Protein AF-A0A2N2IXV8-F1 (afdb_monomer)

Mean predicted aligned error: 14.96 Å

Secondary structure (DSSP, 8-state):
-EEEEEE-SSEEEEEEEETTEEEEEEEEE--TT--HHHHHHHHHHHHHHTT--HHHH--EEEEEES-HHHHHHHHHHIIIIISS--EEE-TT---SS-B-SSSGGGS-HHHHHHHHHHHHHH-SSEEEEEESSEEEEEEE-TTS-EEEEEEEE-HHHHHHHHHHH-TTPPP------S-SS-SSHHHHHHHHHHHHHHHHHHHHHHHHHHHHTS--EEEEEETTHHHHGGG-SS--EE-SSHHHHHHHHTTTTB--S-----------SSPPP---TTTTHHHHHHHHHHHHHHHHHHHT--HHHHHHHHB--TT---TTSPPPS---HHHHHHHHHHHHHHHHHHHHHH--SSEEEEEEEEEEEEESSSTTT-EEEEEEEE-TTS-EEEE-----SSS-HHHHHHHHHHHHTGGGT--GGGEEE----TTTS-----S-TT-HHHHHHHHHHHHHHHHHHHHBPPPBTTTTB---B--HHHHHHTT--SEEEEEEE-TT-B---TTS-SB--S-EEEEEEEEEEEEETTT--EEEEEEEEEEE-BS-S-HHHHHHHHHHHHHHHHHHHHT----STTGGGSTTTTTPPPTTTS-S-EEEEE-----TTSGGGB---SSGGGSSHHHHHHHHHHHHHS----SSS--HHHHHHHHT-

Foldseek 3Di:
DEWEWEADPFKIKIFDDDPHFTPDIDIDGRDLPQALVNVLVVQCVVQVVVVHGNLVRHDAYEYFYPRVSVVVRVQVNCCPRNVDGYHYQFPPDPLVAAAQEPCSRPDGSVLSVQLSVCCVFPNPFEWEFEQDQWGWIWTAHNVSHGDGTDTGGHLQNVLCVVQVPDPPQDRDDQAAAPDLDDPDRRSVSNSCSQLVVLVVCQVRQVVVCVVSVHLHAYAYYYDCSVRRVVNHPNHQDDDDPLFLLLLQAQVFQFFDPDDDDGGHDDGDPPDDDDDDFQRSLLVRQLVRQLVLLVVCVVVVHDSLVSSLVGGADVVGAGSQRHRALDRCSNVLSVVCVVVQVVLQVCQVVVADPFKFKFKFKGKFKFFAAFFFWGKFKWKWFQDPVRAIETFAQAACPPLCSPLLLLLLLCVLQVLQVDDSVSYHYDHHDPVGGGHGDYPPRLHCQQHVSQFSSQQSVQQCVQQWDFQDDPVSPTPHGHHPVRCVVVVHHRMGMGMDIPNLGDARDPSSHGRTHLDMKIKMKMWMWIARLVQLDIATAAIEMETEFADDSDPVSLVVLLLVLLLVLLQFAAAADDDDVVQCVDCVSRRPDDPRSGHPHYYYHYDNHARPSGSVRGHGRNRRNNSHSSSRSQRRLCRRQVFHDPDDHSYSVNSNVRNVD

Nearest PDB structures (foldseek):
  4c7z-assembly1_A  TM=9.967E-01  e=9.371E-64  Megalodesulfovibrio gigas
  1dgj-assembly1_A  TM=9.935E-01  e=1.455E-57  Desulfovibrio desulfuricans
  2h3g-assembly1_X-2  TM=8.822E-01  e=5.894E-28  Bacillus anthracis str. Ames
  9b78-assembly1_A  TM=8.762E-01  e=1.191E-25  Mycobacterium tuberculosis
  3hrd-assembly1_F  TM=8.704E-01  e=2.409E-28  Eubacterium barkeri

Solvent-accessible surface area (backbone atoms only — not comparable to full-atom values): 34391 Å² total; per-residue (Å²): 59,36,32,35,32,43,32,44,84,63,42,25,41,38,37,32,21,55,90,92,41,63,78,45,75,47,81,41,78,39,59,78,80,57,46,30,66,57,51,49,54,51,46,36,51,57,28,45,78,71,78,41,54,44,64,79,54,43,76,43,36,40,34,31,48,79,38,69,72,39,48,52,22,54,42,46,26,33,40,77,63,52,70,46,82,52,51,66,50,52,73,84,63,89,77,90,58,52,60,64,42,100,58,54,64,74,59,50,36,65,57,53,51,54,49,52,52,43,38,74,74,72,39,52,38,32,32,39,37,36,38,50,78,40,30,36,35,40,33,29,41,70,87,50,29,38,55,48,70,50,79,44,79,5,71,66,53,49,53,49,53,52,28,76,73,34,100,84,49,71,89,71,82,89,58,87,54,96,45,85,72,40,92,47,74,63,44,36,50,27,16,51,47,39,52,46,51,13,49,48,50,34,54,52,50,52,54,50,25,64,73,68,74,46,88,59,54,29,40,40,37,54,91,49,26,84,66,26,41,86,65,26,89,52,53,58,39,75,79,92,62,75,34,50,40,42,48,48,28,38,54,37,62,31,52,58,96,80,83,87,86,83,63,76,81,78,75,72,94,62,87,77,92,68,89,50,85,31,66,45,20,40,65,21,22,29,55,36,36,43,48,49,43,53,51,14,58,77,67,75,41,57,60,67,55,55,47,49,72,38,28,39,47,96,91,35,33,38,57,20,68,30,64,67,87,69,62,56,58,43,59,44,50,61,68,40,44,68,58,51,55,50,46,48,51,49,21,63,73,67,37,54,94,50,42,23,27,11,56,13,52,23,56,22,48,40,57,29,33,53,72,12,56,36,54,11,24,17,34,36,35,56,36,93,86,72,32,36,37,47,32,25,22,58,52,65,93,76,74,40,40,59,60,52,53,49,43,40,41,40,63,53,36,51,91,73,67,64,57,68,89,41,47,39,74,44,78,56,37,88,91,81,26,43,72,21,50,69,71,50,50,29,12,43,56,24,36,30,29,30,0,36,33,42,6,37,51,44,41,55,62,77,30,50,39,71,61,55,68,99,82,55,44,81,49,53,64,57,52,58,68,56,27,57,75,67,74,45,80,56,62,25,68,12,68,34,59,44,74,85,16,32,55,53,49,98,71,37,40,32,33,33,46,79,41,62,26,44,34,40,32,38,22,35,29,38,33,33,67,88,62,21,45,71,46,51,61,30,42,36,35,34,38,30,30,18,32,79,80,51,68,70,47,55,52,50,41,38,54,53,22,38,49,52,15,49,18,48,31,42,44,34,52,81,82,50,76,74,58,30,70,39,62,75,56,17,24,60,70,50,80,88,63,45,46,87,49,66,47,78,47,81,44,63,60,63,32,91,89,17,43,92,14,15,36,24,60,69,25,47,36,32,9,17,39,28,22,2,42,44,38,4,46,22,61,31,68,73,37,77,72,90,61,78,36,49,36,28,69,59,43,39,59,45,74,74,108

Sequence (657 aa):
MLLVVDVGNTQTVVGLLDGREVVDRWRIATVRHRTSDEIAGLLQGFFSLRGMRFAAEVEELGIASVVPRLTAQWADMCRVRLGFEPFVVGPGTRTGMRIAMKNPAEVGADRIVNAVAAVEAYGAPVVIVDFGTSTNFDVVNADGEYVGGAIAPGVEVSMEALTSRAARLVKADIVEPEHAIGKDTIEAMQAGAVYGFAGQVDGIAHAIWDELGTRTRLVATGGLASLIAPHSTTISEVDPDLTLRGIQFMGAGYDIPNIRGEGRTVCTNHAWGSAFRAYGSPQSLFSSEVLMDELAEKLGMDPLEIRYKNAYRPGSTNPTGQAPESYSLPKMLEALRPKYELAKKRAAEGSTTRFKKGVGLSVGVYGCGLDGPDGSEARLDMNPDGTITVCTAWEDHGQGADAGAIGTAHEALRPLGISPDKLKFTWPNTAKCPNSGPAGGSRSQVMTGNAIRVACETLLKETAKPKTGFLKRDGGFMTYDELVAAGKPTSFTGKWSAVEGTACNEDGQGKPFVIYMYGVFMAEVTVDTETGKTAVDRMTLMCDCGKINNRLVVDGQNMGGMAQGIGLALSENFEDIEKHSTMPGAGFPYIKDIPDDMEIIYFEEPRADGPHGAAGIGELPLSSPHASIINGIYNATGVRITRLPAYPEKVLAGLKK

Structure (mmCIF, N/CA/C/O backbone):
data_AF-A0A2N2IXV8-F1
#
_entry.id   AF-A0A2N2IXV8-F1
#
loop_
_atom_site.group_PDB
_atom_site.id
_atom_site.type_symbol
_atom_site.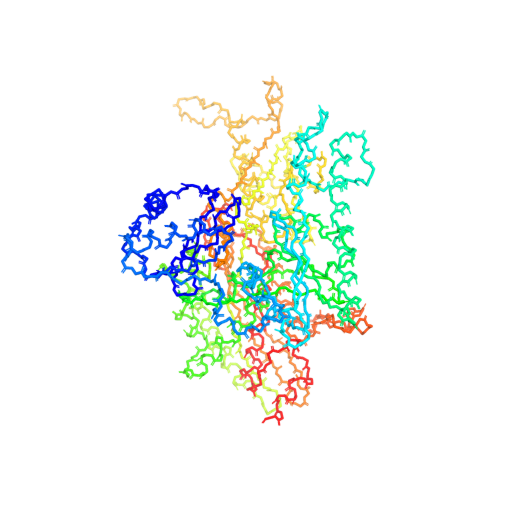label_atom_id
_atom_site.label_alt_id
_atom_site.label_comp_id
_atom_site.label_asym_id
_atom_site.label_entity_id
_atom_site.label_seq_id
_atom_site.pdbx_PDB_ins_code
_atom_site.Cartn_x
_atom_site.Cartn_y
_atom_site.Cartn_z
_atom_site.occupancy
_atom_site.B_iso_or_equiv
_atom_site.auth_seq_id
_atom_site.auth_comp_id
_atom_site.auth_asym_id
_atom_site.auth_atom_id
_atom_site.pdbx_PDB_model_num
ATOM 1 N N . MET A 1 1 ? 23.839 8.273 21.345 1.00 84.38 1 MET A N 1
ATOM 2 C CA . MET A 1 1 ? 23.305 7.038 20.702 1.00 84.38 1 MET A CA 1
ATOM 3 C C . MET A 1 1 ? 23.936 5.767 21.292 1.00 84.38 1 MET A C 1
ATOM 5 O O . MET A 1 1 ? 25.098 5.793 21.681 1.00 84.38 1 MET A O 1
ATOM 9 N N . LEU A 1 2 ? 23.194 4.657 21.366 1.00 79.88 2 LEU A N 1
ATOM 10 C CA . LEU A 1 2 ? 23.624 3.334 21.844 1.00 79.88 2 LEU A CA 1
ATOM 11 C C . LEU A 1 2 ? 24.135 2.476 20.678 1.00 79.88 2 LEU A C 1
ATOM 13 O O . LEU A 1 2 ? 23.362 2.055 19.833 1.00 79.88 2 LEU A O 1
ATOM 17 N N . LEU A 1 3 ? 25.416 2.141 20.626 1.00 88.69 3 LEU A N 1
ATOM 18 C CA . LEU A 1 3 ? 25.901 1.120 19.694 1.00 88.69 3 LEU A CA 1
ATOM 19 C C . LEU A 1 3 ? 25.552 -0.266 20.264 1.00 88.69 3 LEU A C 1
ATOM 21 O O . LEU A 1 3 ? 25.769 -0.497 21.441 1.00 88.69 3 LEU A O 1
ATOM 25 N N . VAL A 1 4 ? 25.020 -1.205 19.491 1.00 79.06 4 VAL A N 1
ATOM 26 C CA . VAL A 1 4 ? 24.846 -2.606 19.909 1.00 79.06 4 VAL A CA 1
ATOM 27 C C . VAL A 1 4 ? 25.626 -3.521 18.988 1.00 79.06 4 VAL A C 1
ATOM 29 O O . VAL A 1 4 ? 25.730 -3.277 17.790 1.00 79.06 4 VAL A O 1
ATOM 32 N N . VAL A 1 5 ? 26.208 -4.578 19.530 1.00 79.31 5 VAL A N 1
ATOM 33 C CA . VAL A 1 5 ? 27.046 -5.482 18.749 1.00 79.31 5 VAL A CA 1
ATOM 34 C C . VAL A 1 5 ? 26.697 -6.909 19.106 1.00 79.31 5 VAL A C 1
ATOM 36 O O . VAL A 1 5 ? 26.844 -7.296 20.262 1.00 79.31 5 VAL A O 1
ATOM 39 N N . ASP A 1 6 ? 26.276 -7.680 18.110 1.00 80.25 6 ASP A N 1
ATOM 40 C CA . ASP A 1 6 ? 26.177 -9.131 18.185 1.00 80.25 6 ASP A CA 1
ATOM 41 C C . ASP A 1 6 ? 27.415 -9.764 17.539 1.00 80.25 6 ASP A C 1
ATOM 43 O O . ASP A 1 6 ? 27.641 -9.692 16.328 1.00 80.25 6 ASP A O 1
ATOM 47 N N . VAL A 1 7 ? 28.269 -10.351 18.368 1.00 80.25 7 VAL A N 1
ATOM 48 C CA . VAL A 1 7 ? 29.529 -10.954 17.949 1.00 80.25 7 VAL A CA 1
ATOM 49 C C . VAL A 1 7 ? 29.351 -12.467 17.832 1.00 80.25 7 VAL A C 1
ATOM 51 O O . VAL A 1 7 ? 29.614 -13.230 18.769 1.00 80.25 7 VAL A O 1
ATOM 54 N N . GLY A 1 8 ? 28.962 -12.903 16.636 1.00 73.12 8 GLY A N 1
ATOM 55 C CA . GLY A 1 8 ? 28.932 -14.307 16.241 1.00 73.12 8 GLY A CA 1
ATOM 56 C C . GLY A 1 8 ? 30.310 -14.847 15.842 1.00 73.12 8 GLY A C 1
ATOM 57 O O . GLY A 1 8 ? 31.281 -14.111 15.665 1.00 73.12 8 GLY A O 1
ATOM 58 N N . ASN A 1 9 ? 30.413 -16.165 15.650 1.00 73.69 9 ASN A N 1
ATOM 59 C CA . ASN A 1 9 ? 31.676 -16.827 15.286 1.00 73.69 9 ASN A CA 1
ATOM 60 C C . ASN A 1 9 ? 32.185 -16.487 13.877 1.00 73.69 9 ASN A C 1
ATOM 62 O O . ASN A 1 9 ? 33.399 -16.452 13.666 1.00 73.69 9 ASN A O 1
ATOM 66 N N . THR A 1 10 ? 31.261 -16.254 12.946 1.00 70.88 10 THR A N 1
ATOM 67 C CA . THR A 1 10 ? 31.539 -16.055 11.514 1.00 70.88 10 THR A CA 1
ATOM 68 C C . THR A 1 10 ? 31.289 -14.611 11.095 1.00 70.88 10 THR A C 1
ATOM 70 O O . THR A 1 10 ? 32.052 -14.038 10.318 1.00 70.88 10 THR A O 1
ATOM 73 N N . GLN A 1 11 ? 30.235 -14.008 11.637 1.00 78.31 11 GLN A N 1
ATOM 74 C CA . GLN A 1 11 ? 29.815 -12.642 11.352 1.00 78.31 11 GLN A CA 1
ATOM 75 C C . GLN A 1 11 ? 29.609 -11.895 12.667 1.00 78.31 11 GLN A C 1
ATOM 77 O O . GLN A 1 11 ? 29.126 -12.467 13.641 1.00 78.31 11 GLN A O 1
ATOM 82 N N . THR A 1 12 ? 29.999 -10.626 12.680 1.00 80.06 12 THR A N 1
ATOM 83 C CA . THR A 1 12 ? 29.681 -9.660 13.724 1.00 80.06 12 THR A CA 1
ATOM 84 C C . THR A 1 12 ? 28.690 -8.674 13.126 1.00 80.06 12 THR A C 1
ATOM 86 O O . THR A 1 12 ? 28.952 -8.089 12.071 1.00 80.06 12 THR A O 1
ATOM 89 N N . VAL A 1 13 ? 27.552 -8.507 13.781 1.00 76.44 13 VAL A N 1
ATOM 90 C CA . VAL A 1 13 ? 26.542 -7.519 13.418 1.00 76.44 13 VAL A CA 1
ATOM 91 C C . VAL A 1 13 ? 26.690 -6.343 14.370 1.00 76.44 13 VAL A C 1
ATOM 93 O O . VAL A 1 13 ? 26.710 -6.515 15.582 1.00 76.44 13 VAL A O 1
ATOM 96 N N . VAL A 1 14 ? 26.840 -5.149 13.817 1.00 85.62 14 VAL A N 1
ATOM 97 C CA . VAL A 1 14 ? 26.955 -3.895 14.561 1.00 85.62 14 VAL A CA 1
ATOM 98 C C . VAL A 1 14 ? 25.727 -3.068 14.227 1.00 85.62 14 VAL A C 1
ATOM 100 O O . VAL A 1 14 ? 25.532 -2.741 13.063 1.00 85.62 14 VAL A O 1
ATOM 103 N N . GLY A 1 15 ? 24.916 -2.731 15.218 1.00 76.00 15 GLY A N 1
ATOM 104 C CA . GLY A 1 15 ? 23.829 -1.765 15.118 1.00 76.00 15 GLY A CA 1
ATOM 105 C C . GLY A 1 15 ? 24.187 -0.475 15.851 1.00 76.00 15 GLY A C 1
ATOM 106 O O . GLY A 1 15 ? 24.898 -0.500 16.849 1.00 76.00 15 GLY A O 1
ATOM 107 N N . LEU A 1 16 ? 23.705 0.662 15.376 1.00 87.00 16 LEU A N 1
ATOM 108 C CA . LEU A 1 16 ? 23.730 1.938 16.086 1.00 87.00 16 LEU A CA 1
ATOM 109 C C . LEU A 1 16 ? 22.292 2.324 16.383 1.00 87.00 16 LEU A C 1
ATOM 111 O O . LEU A 1 16 ? 21.502 2.326 15.458 1.00 87.00 16 LEU A O 1
ATOM 115 N N . LEU A 1 17 ? 21.951 2.633 17.627 1.00 66.62 17 LEU A N 1
ATOM 116 C CA . LEU A 1 17 ? 20.596 2.934 18.075 1.00 66.62 17 LEU A CA 1
ATOM 117 C C . LEU A 1 17 ? 20.490 4.349 18.640 1.00 66.62 17 LEU A C 1
ATOM 119 O O . LEU A 1 17 ? 21.346 4.773 19.410 1.00 66.62 17 LEU A O 1
ATOM 123 N N . ASP A 1 18 ? 19.395 5.045 18.363 1.00 75.69 18 ASP A N 1
ATOM 124 C CA . ASP A 1 18 ? 18.997 6.259 19.075 1.00 75.69 18 ASP A CA 1
ATOM 125 C C . ASP A 1 18 ? 17.711 5.993 19.875 1.00 75.69 18 ASP A C 1
ATOM 127 O O . ASP A 1 18 ? 16.613 5.765 19.348 1.00 75.69 18 ASP A O 1
ATOM 131 N N . GLY A 1 19 ? 17.861 5.884 21.196 1.00 61.41 19 GLY A N 1
ATOM 132 C CA . GLY A 1 19 ? 16.824 5.349 22.075 1.00 61.41 19 GLY A CA 1
ATOM 133 C C . GLY A 1 19 ? 16.499 3.878 21.769 1.00 61.41 19 GLY A C 1
ATOM 134 O O . GLY A 1 19 ? 17.234 2.982 22.168 1.00 61.41 19 GLY A O 1
ATOM 135 N N . ARG A 1 20 ? 15.363 3.620 21.107 1.00 42.47 20 ARG A N 1
ATOM 136 C CA . ARG A 1 20 ? 14.883 2.265 20.737 1.00 42.47 20 ARG A CA 1
ATOM 137 C C . ARG A 1 20 ? 14.872 1.988 19.224 1.00 42.47 20 ARG A C 1
ATOM 139 O O . ARG A 1 20 ? 14.269 1.015 18.802 1.00 42.47 20 ARG A O 1
ATOM 146 N N . GLU A 1 21 ? 15.452 2.870 18.422 1.00 41.53 21 GLU A N 1
ATOM 147 C CA . GLU A 1 21 ? 15.456 2.808 16.952 1.00 41.53 21 GLU A CA 1
ATOM 148 C C . GLU A 1 21 ? 16.874 2.557 16.465 1.00 41.53 21 GLU A C 1
ATOM 150 O O . GLU A 1 21 ? 17.776 3.232 16.950 1.00 41.53 21 GLU A O 1
ATOM 155 N N . VAL A 1 22 ? 17.092 1.614 15.547 1.00 59.81 22 VAL A N 1
ATOM 156 C CA . VAL A 1 22 ? 18.397 1.365 14.927 1.00 59.81 22 VAL A CA 1
ATOM 157 C C . VAL A 1 22 ? 18.602 2.381 13.783 1.00 59.81 22 VAL A C 1
ATOM 159 O O . VAL A 1 22 ? 17.922 2.426 12.770 1.00 59.81 22 VAL A O 1
ATOM 162 N N . VAL A 1 23 ? 19.559 3.279 13.964 1.00 74.44 23 VAL A N 1
ATOM 163 C CA . VAL A 1 23 ? 19.952 4.355 13.042 1.00 74.44 23 VAL A CA 1
ATOM 164 C C . VAL A 1 23 ? 20.853 3.846 11.911 1.00 74.44 23 VAL A C 1
ATOM 166 O O . VAL A 1 23 ? 20.900 4.428 10.820 1.00 74.44 23 VAL A O 1
ATOM 169 N N . ASP A 1 24 ? 21.611 2.778 12.164 1.00 80.06 24 ASP A N 1
ATOM 170 C CA . ASP A 1 24 ? 22.448 2.133 11.152 1.00 80.06 24 ASP A CA 1
ATOM 171 C C . ASP A 1 24 ? 22.814 0.698 11.543 1.00 80.06 24 ASP A C 1
ATOM 173 O O . ASP A 1 24 ? 22.853 0.358 12.727 1.00 80.06 24 ASP A O 1
ATOM 177 N N . ARG A 1 25 ? 23.129 -0.140 10.551 1.00 77.94 25 ARG A N 1
ATOM 178 C CA . ARG A 1 25 ? 23.566 -1.519 10.775 1.00 77.94 25 ARG A CA 1
ATOM 179 C C . ARG A 1 25 ? 24.625 -1.948 9.776 1.00 77.94 25 ARG A C 1
ATOM 181 O O . ARG A 1 25 ? 24.442 -1.873 8.564 1.00 77.94 25 ARG A O 1
ATOM 188 N N . TRP A 1 26 ? 25.684 -2.550 10.295 1.00 85.75 26 TRP A N 1
ATOM 189 C CA . TRP A 1 26 ? 26.771 -3.111 9.511 1.00 85.75 26 TRP A CA 1
ATOM 190 C C . TRP A 1 26 ? 26.972 -4.580 9.842 1.00 85.75 26 TRP A C 1
ATOM 192 O O . TRP A 1 26 ? 26.972 -4.989 11.003 1.00 85.75 26 TRP A O 1
ATOM 202 N N . ARG A 1 27 ? 27.193 -5.384 8.804 1.00 79.44 27 ARG A N 1
ATOM 203 C CA . ARG A 1 27 ? 27.596 -6.780 8.943 1.00 79.44 27 ARG A CA 1
ATOM 204 C C . ARG A 1 27 ? 29.040 -6.910 8.498 1.00 79.44 27 ARG A C 1
ATOM 206 O O . ARG A 1 27 ? 29.385 -6.544 7.377 1.00 79.44 27 ARG A O 1
ATOM 213 N N . ILE A 1 28 ? 29.882 -7.420 9.386 1.00 87.25 28 ILE A N 1
ATOM 214 C CA . ILE A 1 28 ? 31.302 -7.620 9.114 1.00 87.25 28 ILE A CA 1
ATOM 215 C C . ILE A 1 28 ? 31.707 -9.044 9.437 1.00 87.25 28 ILE A C 1
ATOM 217 O O . ILE A 1 28 ? 31.234 -9.633 10.404 1.00 87.25 28 ILE A O 1
ATOM 221 N N . ALA A 1 29 ? 32.660 -9.575 8.676 1.00 84.75 29 ALA A N 1
ATOM 222 C CA . ALA A 1 29 ? 33.273 -10.845 9.025 1.00 84.75 29 ALA A CA 1
ATOM 223 C C . ALA A 1 29 ? 33.883 -10.772 10.438 1.00 84.75 29 ALA A C 1
ATOM 225 O O . ALA A 1 29 ? 34.614 -9.822 10.768 1.00 84.75 29 ALA A O 1
ATOM 226 N N . THR A 1 30 ? 33.608 -11.792 11.253 1.00 83.56 30 THR A N 1
ATOM 227 C CA . THR A 1 30 ? 34.220 -11.950 12.573 1.00 83.56 30 THR A CA 1
ATOM 228 C C . THR A 1 30 ? 35.672 -12.363 12.394 1.00 83.56 30 THR A C 1
ATOM 230 O O . THR A 1 30 ? 35.990 -13.501 12.054 1.00 83.56 30 THR A O 1
ATOM 233 N N . VAL A 1 31 ? 36.582 -11.440 12.692 1.00 89.75 31 VAL A N 1
ATOM 234 C CA . VAL A 1 31 ? 38.018 -11.720 12.739 1.00 89.75 31 VAL A CA 1
ATOM 235 C C . VAL A 1 31 ? 38.428 -11.835 14.204 1.00 89.75 31 VAL A C 1
ATOM 237 O O . VAL A 1 31 ? 38.585 -10.838 14.900 1.00 89.75 31 VAL A O 1
ATOM 240 N N . ARG A 1 32 ? 38.597 -13.072 14.690 1.00 82.69 32 ARG A N 1
ATOM 241 C CA . ARG A 1 32 ? 38.801 -13.394 16.123 1.00 82.69 32 ARG A CA 1
ATOM 242 C C . ARG A 1 32 ? 40.007 -12.715 16.788 1.00 82.69 32 ARG A C 1
ATOM 244 O O . ARG A 1 32 ? 40.086 -12.681 18.013 1.00 82.69 32 ARG A O 1
ATOM 251 N N . HIS A 1 33 ? 40.970 -12.257 15.995 1.00 85.19 33 HIS A N 1
ATOM 252 C CA . HIS A 1 33 ? 42.193 -11.602 16.455 1.00 85.19 33 HIS A CA 1
ATOM 253 C C . HIS A 1 33 ? 42.214 -10.095 16.165 1.00 85.19 33 HIS A C 1
ATOM 255 O O . HIS A 1 33 ? 43.255 -9.478 16.370 1.00 85.19 33 HIS A O 1
ATOM 261 N N . ARG A 1 34 ? 41.091 -9.519 15.709 1.00 91.00 34 ARG A N 1
ATOM 262 C CA . ARG A 1 34 ? 40.972 -8.081 15.462 1.00 91.00 34 ARG A CA 1
ATOM 263 C C . ARG A 1 34 ? 41.168 -7.312 16.768 1.00 91.00 34 ARG A C 1
ATOM 265 O O . ARG A 1 34 ? 40.578 -7.674 17.786 1.00 91.00 34 ARG A O 1
ATOM 272 N N . THR A 1 35 ? 42.015 -6.291 16.736 1.00 93.25 35 THR A N 1
ATOM 273 C CA . THR A 1 35 ? 42.346 -5.469 17.908 1.00 93.25 35 THR A CA 1
ATOM 274 C C . THR A 1 35 ? 41.304 -4.375 18.151 1.00 93.25 35 THR A C 1
ATOM 276 O O . THR A 1 35 ? 40.532 -4.032 17.253 1.00 93.25 35 THR A O 1
ATOM 279 N N . SER A 1 36 ? 41.282 -3.798 19.356 1.00 94.50 36 SER A N 1
ATOM 280 C CA . SER A 1 36 ? 40.409 -2.664 19.702 1.00 94.50 36 SER A CA 1
ATOM 281 C C . SER A 1 36 ? 40.600 -1.457 18.769 1.00 94.50 36 SER A C 1
ATOM 283 O O . SER A 1 36 ? 39.619 -0.816 18.388 1.00 94.50 36 SER A O 1
ATOM 285 N N . ASP A 1 37 ? 41.829 -1.195 18.317 1.00 91.94 37 ASP A N 1
ATOM 286 C CA . ASP A 1 37 ? 42.140 -0.118 17.368 1.00 91.94 37 ASP A CA 1
ATOM 287 C C . ASP A 1 37 ? 41.619 -0.392 15.954 1.00 91.94 37 ASP A C 1
ATOM 289 O O . ASP A 1 37 ? 41.078 0.504 15.305 1.00 91.94 37 ASP A O 1
ATOM 293 N N . GLU A 1 38 ? 41.730 -1.634 15.481 1.00 93.44 38 GLU A N 1
ATOM 294 C CA . GLU A 1 38 ? 41.166 -2.035 14.188 1.00 93.44 38 GLU A CA 1
ATOM 295 C C . GLU A 1 38 ? 39.636 -1.962 14.200 1.00 93.44 38 GLU A C 1
ATOM 297 O O . GLU A 1 38 ? 39.034 -1.545 13.210 1.00 93.44 38 GLU A O 1
ATOM 302 N N . ILE A 1 39 ? 39.003 -2.327 15.323 1.00 95.38 39 ILE A N 1
ATOM 303 C CA . ILE A 1 39 ? 37.559 -2.157 15.526 1.00 95.38 39 ILE A CA 1
ATOM 304 C C . ILE A 1 39 ? 37.197 -0.669 15.446 1.00 95.38 39 ILE A C 1
ATOM 306 O O . ILE A 1 39 ? 36.314 -0.301 14.676 1.00 95.38 39 ILE A O 1
ATOM 310 N N . ALA A 1 40 ? 37.905 0.197 16.176 1.00 93.19 40 ALA A N 1
ATOM 311 C CA . ALA A 1 40 ? 37.643 1.634 16.179 1.00 93.19 40 ALA A CA 1
ATOM 312 C C . ALA A 1 40 ? 37.817 2.273 14.794 1.00 93.19 40 ALA A C 1
ATOM 314 O O . ALA A 1 40 ? 36.988 3.079 14.382 1.00 93.19 40 ALA A O 1
ATOM 315 N N . GLY A 1 41 ? 38.874 1.909 14.060 1.00 93.62 41 GLY A N 1
ATOM 316 C CA . GLY A 1 41 ? 39.120 2.416 12.709 1.00 93.62 41 GLY A CA 1
ATOM 317 C C . GLY A 1 41 ? 38.035 1.991 11.719 1.00 93.62 41 GLY A C 1
ATOM 318 O O . GLY A 1 41 ? 37.579 2.800 10.912 1.00 93.62 41 GLY A O 1
ATOM 319 N N . LEU A 1 42 ? 37.576 0.742 11.821 1.00 94.12 42 LEU A N 1
ATOM 320 C CA . LEU A 1 42 ? 36.494 0.212 10.997 1.00 94.12 42 LEU A CA 1
ATOM 321 C C . LEU A 1 42 ? 35.159 0.913 11.295 1.00 94.12 42 LEU A C 1
ATOM 323 O O . LEU A 1 42 ? 34.488 1.359 10.366 1.00 94.12 42 LEU A O 1
ATOM 327 N N . LEU A 1 43 ? 34.820 1.100 12.573 1.00 93.44 43 LEU A N 1
ATOM 328 C CA . LEU A 1 43 ? 33.623 1.842 12.982 1.00 93.44 43 LEU A CA 1
ATOM 329 C C . LEU A 1 43 ? 33.700 3.315 12.592 1.00 93.44 43 LEU A C 1
ATOM 331 O O . LEU A 1 43 ? 32.741 3.855 12.054 1.00 93.44 43 LEU A O 1
ATOM 335 N N . GLN A 1 44 ? 34.848 3.968 12.775 1.00 94.38 44 GLN A N 1
ATOM 336 C CA . GLN A 1 44 ? 35.037 5.338 12.304 1.00 94.38 44 GLN A CA 1
ATOM 337 C C . GLN A 1 44 ? 34.832 5.430 10.789 1.00 94.38 44 GLN A C 1
ATOM 339 O O . GLN A 1 44 ? 34.221 6.393 10.331 1.00 94.38 44 GLN A O 1
ATOM 344 N N . GLY A 1 45 ? 35.280 4.440 10.013 1.00 91.94 45 GLY A N 1
ATOM 345 C CA . GLY A 1 45 ? 34.990 4.349 8.582 1.00 91.94 45 GLY A CA 1
ATOM 346 C C . GLY A 1 45 ? 33.488 4.316 8.293 1.00 91.94 45 GLY A C 1
ATOM 347 O O . GLY A 1 45 ? 33.003 5.127 7.506 1.00 91.94 45 GLY A O 1
ATOM 348 N N . PHE A 1 46 ? 32.745 3.450 8.983 1.00 93.00 46 PHE A N 1
ATOM 349 C CA . PHE A 1 46 ? 31.290 3.347 8.842 1.00 93.00 46 PHE A CA 1
ATOM 350 C C . PHE A 1 46 ? 30.551 4.635 9.209 1.00 93.00 46 PHE A C 1
ATOM 352 O O . PHE A 1 46 ? 29.736 5.119 8.427 1.00 93.00 46 PHE A O 1
ATOM 359 N N . PHE A 1 47 ? 30.900 5.254 10.335 1.00 91.00 47 PHE A N 1
ATOM 360 C CA . PHE A 1 47 ? 30.314 6.531 10.738 1.00 91.00 47 PHE A CA 1
ATOM 361 C C . PHE A 1 47 ? 30.672 7.650 9.750 1.00 91.00 47 PHE A C 1
ATOM 363 O O . PHE A 1 47 ? 29.819 8.466 9.405 1.00 91.00 47 PHE A O 1
ATOM 370 N N . SER A 1 48 ? 31.896 7.657 9.211 1.00 89.69 48 SER A N 1
ATOM 371 C CA . SER A 1 48 ? 32.325 8.679 8.243 1.00 89.69 48 SER A CA 1
ATOM 372 C C . SER A 1 48 ? 31.551 8.603 6.926 1.00 89.69 48 SER A C 1
ATOM 374 O O . SER A 1 48 ? 31.263 9.645 6.344 1.00 89.69 48 SER A O 1
ATOM 376 N N . LEU A 1 49 ? 31.160 7.404 6.471 1.00 83.44 49 LEU A N 1
ATOM 377 C CA . LEU A 1 49 ? 30.299 7.237 5.287 1.00 83.44 49 LEU A CA 1
ATOM 378 C C . LEU A 1 49 ? 28.924 7.902 5.459 1.00 83.44 49 LEU A C 1
ATOM 380 O O . LEU A 1 49 ? 28.273 8.236 4.473 1.00 83.44 49 LEU A O 1
ATOM 384 N N . ARG A 1 50 ? 28.509 8.137 6.706 1.00 79.31 50 ARG A N 1
ATOM 385 C CA . ARG A 1 50 ? 27.270 8.830 7.077 1.00 79.31 50 ARG A CA 1
ATOM 386 C C . ARG A 1 50 ? 27.502 10.290 7.478 1.00 79.31 50 ARG A C 1
ATOM 388 O O . ARG A 1 50 ? 26.591 10.941 7.971 1.00 79.31 50 ARG A O 1
ATOM 395 N N . GLY A 1 51 ? 28.717 10.810 7.291 1.00 85.12 51 GLY A N 1
ATOM 396 C CA . GLY A 1 51 ? 29.091 12.159 7.724 1.00 85.12 51 GLY A CA 1
ATOM 397 C C . GLY A 1 51 ? 29.189 12.323 9.245 1.00 85.12 51 GLY A C 1
ATOM 398 O O . GLY A 1 51 ? 29.248 13.449 9.731 1.00 85.12 51 GLY A O 1
ATOM 399 N N . MET A 1 52 ? 29.224 11.220 9.995 1.00 87.19 52 MET A N 1
ATOM 400 C CA . MET A 1 52 ? 29.252 11.192 11.455 1.00 87.19 52 MET A CA 1
ATOM 401 C C . MET A 1 52 ? 30.661 10.930 12.000 1.00 87.19 52 MET A C 1
ATOM 403 O O . MET A 1 52 ? 31.527 10.356 11.332 1.00 87.19 52 MET A O 1
ATOM 407 N N . ARG A 1 53 ? 30.905 11.318 13.257 1.00 89.12 53 ARG A N 1
ATOM 408 C CA . ARG A 1 53 ? 32.155 11.000 13.966 1.00 89.12 53 ARG A CA 1
ATOM 409 C C . ARG A 1 53 ? 31.886 9.976 15.058 1.00 89.12 53 ARG A C 1
ATOM 411 O O . ARG A 1 53 ? 31.252 10.306 16.047 1.00 89.12 53 ARG A O 1
ATOM 418 N N . PHE A 1 54 ? 32.435 8.771 14.912 1.00 89.81 54 PHE A N 1
ATOM 419 C CA . PHE A 1 54 ? 32.167 7.633 15.797 1.00 89.81 54 PHE A CA 1
ATOM 420 C C . PHE A 1 54 ? 32.230 7.983 17.292 1.00 89.81 54 PHE A C 1
ATOM 422 O O . PHE A 1 54 ? 31.266 7.763 18.015 1.00 89.81 54 PHE A O 1
ATOM 429 N N . ALA A 1 55 ? 33.316 8.618 17.736 1.00 88.12 55 ALA A N 1
ATOM 430 C CA . ALA A 1 55 ? 33.491 8.967 19.146 1.00 88.12 55 ALA A CA 1
ATOM 431 C C . ALA A 1 55 ? 32.619 10.132 19.651 1.00 88.12 55 ALA A C 1
ATOM 433 O 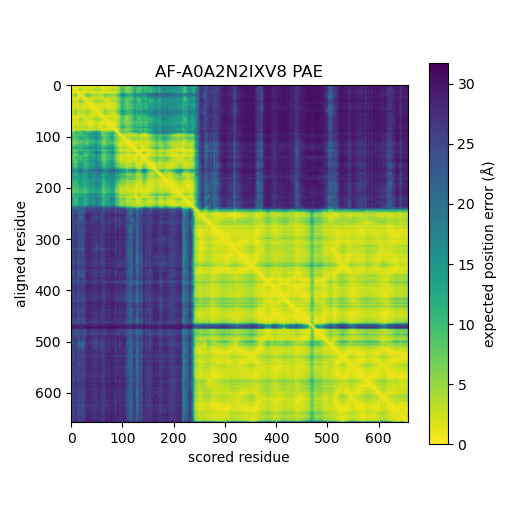O . ALA A 1 55 ? 32.572 10.366 20.852 1.00 88.12 55 ALA A O 1
ATOM 434 N N . ALA A 1 56 ? 31.981 10.896 18.760 1.00 87.50 56 ALA A N 1
ATOM 435 C CA . ALA A 1 56 ? 31.110 12.009 19.142 1.00 87.50 56 ALA A CA 1
ATOM 436 C C . ALA A 1 56 ? 29.637 11.597 19.250 1.00 87.50 56 ALA A C 1
ATOM 438 O O . ALA A 1 56 ? 28.878 12.255 19.948 1.00 87.50 56 ALA A O 1
ATOM 439 N N . GLU A 1 57 ? 29.249 10.536 18.545 1.00 88.94 57 GLU A N 1
ATOM 440 C CA . GLU A 1 57 ? 27.849 10.147 18.378 1.00 88.94 57 GLU A CA 1
ATOM 441 C C . GLU A 1 57 ? 27.424 8.996 19.306 1.00 88.94 57 GLU A C 1
ATOM 443 O O . GLU A 1 57 ? 26.244 8.840 19.634 1.00 88.94 57 GLU A O 1
ATOM 448 N N . VAL A 1 58 ? 28.378 8.163 19.729 1.00 91.75 58 VAL A N 1
ATOM 449 C CA . VAL A 1 58 ? 28.110 6.984 20.559 1.00 91.75 58 VAL A CA 1
ATOM 450 C C . VAL A 1 58 ? 28.320 7.315 22.034 1.00 91.75 58 VAL A C 1
ATOM 452 O O . VAL A 1 58 ? 29.405 7.723 22.436 1.00 91.75 58 VAL A O 1
ATOM 455 N N . GLU A 1 59 ? 27.278 7.100 22.830 1.00 89.62 59 GLU A N 1
ATOM 456 C CA . GLU A 1 59 ? 27.201 7.410 24.265 1.00 89.62 59 GLU A CA 1
ATOM 457 C C . GLU A 1 59 ? 27.059 6.150 25.127 1.00 89.62 59 GLU A C 1
ATOM 459 O O . GLU A 1 59 ? 27.400 6.172 26.306 1.00 89.62 59 GLU A O 1
ATOM 464 N N . GLU A 1 60 ? 26.579 5.048 24.542 1.00 84.75 60 GLU A N 1
ATOM 465 C CA . GLU A 1 60 ? 26.459 3.746 25.200 1.00 84.75 60 GLU A CA 1
ATOM 466 C C . GLU A 1 60 ? 26.838 2.618 24.224 1.00 84.75 60 GLU A C 1
ATOM 468 O O . GLU A 1 60 ? 26.781 2.795 23.005 1.00 84.75 60 GLU A O 1
ATOM 473 N N . LEU A 1 61 ? 27.230 1.446 24.741 1.00 88.38 61 LEU A N 1
ATOM 474 C CA . LEU A 1 61 ? 27.559 0.265 23.934 1.00 88.38 61 LEU A CA 1
ATOM 475 C C . LEU A 1 61 ? 26.975 -1.005 24.563 1.00 88.38 61 LEU A C 1
ATOM 477 O O . LEU A 1 61 ? 27.401 -1.392 25.644 1.00 88.38 61 LEU A O 1
ATOM 481 N N . GLY A 1 62 ? 26.055 -1.682 23.881 1.00 79.75 62 GLY A N 1
ATOM 482 C CA . GLY A 1 62 ? 25.567 -3.020 24.203 1.00 79.75 62 GLY A CA 1
ATOM 483 C C . GLY A 1 62 ? 26.351 -4.102 23.455 1.00 79.75 62 GLY A C 1
ATOM 484 O O . GLY A 1 62 ? 26.598 -3.972 22.261 1.00 79.75 62 GLY A O 1
ATOM 485 N N . ILE A 1 63 ? 26.747 -5.190 24.113 1.00 82.88 63 ILE A N 1
ATOM 486 C CA . ILE A 1 63 ? 27.468 -6.297 23.466 1.00 82.88 63 ILE A CA 1
ATOM 487 C C . ILE A 1 63 ? 26.794 -7.623 23.813 1.00 82.88 63 ILE A C 1
ATOM 489 O O . ILE A 1 63 ? 26.844 -8.054 24.962 1.00 82.88 63 ILE A O 1
ATOM 493 N N . ALA A 1 64 ? 26.230 -8.302 22.819 1.00 76.06 64 ALA A N 1
ATOM 494 C CA . ALA A 1 64 ? 25.930 -9.729 22.863 1.00 76.06 64 ALA A CA 1
ATOM 495 C C . ALA A 1 64 ? 27.062 -10.459 22.133 1.00 76.06 64 ALA A C 1
ATOM 497 O O . ALA A 1 64 ? 27.469 -10.066 21.046 1.00 76.06 64 ALA A O 1
ATOM 498 N N . SER A 1 65 ? 27.681 -11.465 22.744 1.00 77.00 65 SER A N 1
ATOM 499 C CA . SER A 1 65 ? 28.839 -12.104 22.115 1.00 77.00 65 SER A CA 1
ATOM 500 C C . SER A 1 65 ? 29.025 -13.531 22.574 1.00 77.00 65 SER A C 1
ATOM 502 O O . SER A 1 65 ? 29.050 -13.816 23.771 1.00 77.00 65 SER A O 1
ATOM 504 N N . VAL A 1 66 ? 29.283 -14.402 21.603 1.00 71.00 66 VAL A N 1
ATOM 505 C CA . VAL A 1 66 ? 29.731 -15.783 21.822 1.00 71.00 66 VAL A CA 1
ATOM 506 C C . VAL A 1 66 ? 31.237 -15.947 21.566 1.00 71.00 66 VAL A C 1
ATOM 508 O O . VAL A 1 66 ? 31.751 -17.065 21.532 1.00 71.00 66 VAL A O 1
ATOM 511 N N . VAL A 1 67 ? 31.980 -14.841 21.397 1.00 82.88 67 VAL A N 1
ATOM 512 C CA . VAL A 1 67 ? 33.429 -14.824 21.122 1.00 82.88 67 VAL A CA 1
ATOM 513 C C . VAL A 1 67 ? 34.169 -14.024 22.212 1.00 82.88 67 VAL A C 1
ATOM 515 O O . VAL A 1 67 ? 34.494 -12.853 22.002 1.00 82.88 67 VAL A O 1
ATOM 518 N N . PRO A 1 68 ? 34.519 -14.637 23.366 1.00 80.00 68 PRO A N 1
ATOM 519 C CA . PRO A 1 68 ? 34.996 -13.919 24.559 1.00 80.00 68 PRO A CA 1
ATOM 520 C C . PRO A 1 68 ? 36.209 -13.014 24.325 1.00 80.00 68 PRO A C 1
ATOM 522 O O . PRO A 1 68 ? 36.282 -11.894 24.829 1.00 80.00 68 PRO A O 1
ATOM 525 N N . ARG A 1 69 ? 37.168 -13.484 23.517 1.00 83.50 69 ARG A N 1
ATOM 526 C CA . ARG A 1 69 ? 38.372 -12.711 23.183 1.00 83.50 69 ARG A CA 1
ATOM 527 C C . ARG A 1 69 ? 38.026 -11.427 22.432 1.00 83.50 69 ARG A C 1
ATOM 529 O O . ARG A 1 69 ? 38.646 -10.401 22.686 1.00 83.50 69 ARG A O 1
ATOM 536 N N . LEU A 1 70 ? 37.053 -11.491 21.525 1.00 89.00 70 LEU A N 1
ATOM 537 C CA . LEU A 1 70 ? 36.631 -10.339 20.740 1.00 89.00 70 LEU A CA 1
ATOM 538 C C . LEU A 1 70 ? 35.723 -9.423 21.572 1.00 89.00 70 LEU A C 1
ATOM 540 O O . LEU A 1 70 ? 35.874 -8.212 21.476 1.00 89.00 70 LEU A O 1
ATOM 544 N N . THR A 1 71 ? 34.903 -9.968 22.483 1.00 88.00 71 THR A N 1
ATOM 545 C CA . THR A 1 71 ? 34.174 -9.183 23.502 1.00 88.00 71 THR A CA 1
ATOM 546 C C . THR A 1 71 ? 35.113 -8.265 24.277 1.00 88.00 71 THR A C 1
ATOM 548 O O . THR A 1 71 ? 34.829 -7.082 24.434 1.00 88.00 71 THR A O 1
ATOM 551 N N . ALA A 1 72 ? 36.266 -8.786 24.718 1.00 89.50 72 ALA A N 1
ATOM 552 C CA . ALA A 1 72 ? 37.255 -7.990 25.439 1.00 89.50 72 ALA A CA 1
ATOM 553 C C . ALA A 1 72 ? 37.818 -6.844 24.585 1.00 89.50 72 ALA A C 1
ATOM 555 O O . ALA A 1 72 ? 38.042 -5.762 25.111 1.00 89.50 72 ALA A O 1
ATOM 556 N N . GLN A 1 73 ? 38.015 -7.057 23.279 1.00 95.56 73 GLN A N 1
ATOM 557 C CA . GLN A 1 73 ? 38.495 -6.015 22.362 1.00 95.56 73 GLN A CA 1
ATOM 558 C C . GLN A 1 73 ? 37.427 -4.954 22.073 1.00 95.56 73 GLN A C 1
ATOM 560 O O . GLN A 1 73 ? 37.753 -3.772 22.029 1.00 95.56 73 GLN A O 1
ATOM 565 N N . TRP A 1 74 ? 36.157 -5.346 21.939 1.00 93.56 74 TRP A N 1
ATOM 566 C CA . TRP A 1 74 ? 35.035 -4.407 21.827 1.00 93.56 74 TRP A CA 1
ATOM 567 C C . TRP A 1 74 ? 34.867 -3.563 23.091 1.00 93.56 74 TRP A C 1
ATOM 569 O O . TRP A 1 74 ? 34.705 -2.347 23.007 1.00 93.56 74 TRP A O 1
ATOM 579 N N . ALA A 1 75 ? 34.976 -4.190 24.263 1.00 91.81 75 ALA A N 1
ATOM 580 C CA . ALA A 1 75 ? 34.899 -3.475 25.527 1.00 91.81 75 ALA A CA 1
ATOM 581 C C . ALA A 1 75 ? 36.094 -2.549 25.760 1.00 91.81 75 ALA A C 1
ATOM 583 O O . ALA A 1 75 ? 35.934 -1.437 26.258 1.00 91.81 75 ALA A O 1
ATOM 584 N N . ASP A 1 76 ? 37.289 -2.980 25.363 1.00 94.94 76 ASP A N 1
ATOM 585 C CA . ASP A 1 76 ? 38.485 -2.149 25.429 1.00 94.94 76 ASP A CA 1
ATOM 586 C C . ASP A 1 76 ? 38.411 -0.956 24.468 1.00 94.94 76 ASP A C 1
ATOM 588 O O . ASP A 1 76 ? 38.714 0.166 24.862 1.00 94.94 76 ASP A O 1
ATOM 592 N N . MET A 1 77 ? 37.907 -1.167 23.247 1.00 95.81 77 MET A N 1
ATOM 593 C CA . MET A 1 77 ? 37.640 -0.095 22.287 1.00 95.81 77 MET A CA 1
ATOM 594 C C . MET A 1 77 ? 36.688 0.947 22.878 1.00 95.81 77 MET A C 1
ATOM 596 O O . MET A 1 77 ? 36.987 2.137 22.835 1.00 95.81 77 MET A O 1
ATOM 600 N N . CYS A 1 78 ? 35.593 0.502 23.495 1.00 94.75 78 CYS A N 1
ATOM 601 C CA . CYS A 1 78 ? 34.633 1.378 24.157 1.00 94.75 78 CYS A CA 1
ATOM 602 C C . CYS A 1 78 ? 35.289 2.230 25.248 1.00 94.75 78 CYS A C 1
ATOM 604 O O . CYS A 1 78 ? 35.221 3.458 25.208 1.00 94.75 78 CYS A O 1
ATOM 606 N N . ARG A 1 79 ? 36.031 1.595 26.163 1.00 93.94 79 ARG A N 1
ATOM 607 C CA . ARG A 1 79 ? 36.736 2.299 27.240 1.00 93.94 79 ARG A CA 1
ATOM 608 C C . ARG A 1 79 ? 37.755 3.308 26.718 1.00 93.94 79 ARG A C 1
ATOM 610 O O . ARG A 1 79 ? 37.790 4.443 27.181 1.00 93.94 79 ARG A O 1
ATOM 617 N N . VAL A 1 80 ? 38.600 2.897 25.774 1.00 90.69 80 VAL A N 1
ATOM 618 C CA . VAL A 1 80 ? 39.743 3.697 25.308 1.00 90.69 80 VAL A CA 1
ATOM 619 C C . VAL A 1 80 ? 39.318 4.793 24.328 1.00 90.69 80 VAL A C 1
ATOM 621 O O . VAL A 1 80 ? 39.930 5.861 24.310 1.00 90.69 80 VAL A O 1
ATOM 624 N N . ARG A 1 81 ? 38.304 4.546 23.490 1.00 90.50 81 ARG A N 1
ATOM 625 C CA . ARG A 1 81 ? 37.909 5.449 22.395 1.00 90.50 81 ARG A CA 1
ATOM 626 C C . ARG A 1 81 ? 36.633 6.236 22.666 1.00 90.50 81 ARG A C 1
ATOM 628 O O . ARG A 1 81 ? 36.527 7.341 22.144 1.00 90.50 81 ARG A O 1
ATOM 635 N N . LEU A 1 82 ? 35.708 5.697 23.461 1.00 89.75 82 LEU A N 1
ATOM 636 C CA . LEU A 1 82 ? 34.423 6.334 23.776 1.00 89.75 82 LEU A CA 1
ATOM 637 C C . LEU A 1 82 ? 34.338 6.823 25.232 1.00 89.75 82 LEU A C 1
ATOM 639 O O . LEU A 1 82 ? 33.554 7.713 25.538 1.00 89.75 82 LEU A O 1
ATOM 643 N N . GLY A 1 83 ? 35.191 6.310 26.125 1.00 88.31 83 GLY A N 1
ATOM 644 C CA . GLY A 1 83 ? 35.347 6.834 27.486 1.00 88.31 83 GLY A CA 1
ATOM 645 C C . GLY A 1 83 ? 34.308 6.344 28.501 1.00 88.31 83 GLY A C 1
ATOM 646 O O . GLY A 1 83 ? 34.244 6.898 29.597 1.00 88.31 83 GLY A O 1
ATOM 647 N N . PHE A 1 84 ? 33.528 5.310 28.175 1.00 91.25 84 PHE A N 1
ATOM 648 C CA . PHE A 1 84 ? 32.566 4.676 29.084 1.00 91.25 84 PHE A CA 1
ATOM 649 C C . PHE A 1 84 ? 32.615 3.141 28.996 1.00 91.25 84 PHE A C 1
ATOM 651 O O . PHE A 1 84 ? 33.217 2.568 28.084 1.00 91.25 84 PHE A O 1
ATOM 658 N N . GLU A 1 85 ? 32.001 2.470 29.974 1.00 86.56 85 GLU A N 1
ATOM 659 C CA . GLU A 1 85 ? 31.915 1.005 30.030 1.00 86.56 85 GLU A CA 1
ATOM 660 C C . GLU A 1 85 ? 30.729 0.480 29.209 1.00 86.56 85 GLU A C 1
ATOM 662 O O . GLU A 1 85 ? 29.626 1.018 29.333 1.00 86.56 85 GLU A O 1
ATOM 667 N N . PRO A 1 86 ? 30.903 -0.587 28.411 1.00 89.19 86 PRO A N 1
ATOM 668 C CA . PRO A 1 86 ? 29.797 -1.197 27.689 1.00 89.19 86 PRO A CA 1
ATOM 669 C C . PRO A 1 86 ? 28.922 -2.074 28.593 1.00 89.19 86 PRO A C 1
ATOM 671 O O . PRO A 1 86 ? 29.391 -2.736 29.522 1.00 89.19 86 PRO A O 1
ATOM 674 N N . PHE A 1 87 ? 27.650 -2.182 28.234 1.00 79.38 87 PHE A N 1
ATOM 675 C CA . PHE A 1 87 ? 26.736 -3.189 28.741 1.00 79.38 87 PHE A CA 1
ATOM 676 C C . PHE A 1 87 ? 26.921 -4.509 27.982 1.00 79.38 87 PHE A C 1
ATOM 678 O O . PHE A 1 87 ? 26.476 -4.666 26.849 1.00 79.38 87 PHE A O 1
ATOM 685 N N . VAL A 1 88 ? 27.576 -5.488 28.603 1.00 79.81 88 VAL A N 1
ATOM 686 C CA . VAL A 1 88 ? 27.757 -6.820 28.008 1.00 79.81 88 VAL A CA 1
ATOM 687 C C . VAL A 1 88 ? 26.644 -7.751 28.489 1.00 79.81 88 VAL A C 1
ATOM 689 O O . VAL A 1 88 ? 26.505 -7.985 29.690 1.00 79.81 88 VAL A O 1
ATOM 692 N N . VAL A 1 89 ? 25.862 -8.299 27.559 1.00 62.84 89 VAL A N 1
ATOM 693 C CA . VAL A 1 89 ? 24.859 -9.331 27.841 1.00 62.84 89 VAL A CA 1
ATOM 694 C C . VAL A 1 89 ? 25.593 -10.620 28.194 1.00 62.84 89 VAL A C 1
ATOM 696 O O . VAL A 1 89 ? 26.314 -11.188 27.372 1.00 62.84 89 VAL A O 1
ATOM 699 N N . GLY A 1 90 ? 25.431 -11.070 29.436 1.00 62.75 90 GLY A N 1
ATOM 700 C CA . GLY A 1 90 ? 26.132 -12.235 29.952 1.00 62.75 90 GLY A CA 1
ATOM 701 C C . GLY A 1 90 ? 25.555 -12.738 31.277 1.00 62.75 90 GLY A C 1
ATOM 702 O O . GLY A 1 90 ? 24.472 -12.325 31.701 1.00 62.75 90 GLY A O 1
ATOM 703 N N . PRO A 1 91 ? 26.266 -13.650 31.955 1.00 53.25 91 PRO A N 1
ATOM 704 C CA . PRO A 1 91 ? 25.802 -14.241 33.205 1.00 53.25 91 PRO A CA 1
ATOM 705 C C . PRO A 1 91 ? 25.487 -13.180 34.271 1.00 53.25 91 PRO A C 1
ATOM 707 O O . PRO A 1 91 ? 26.371 -12.443 34.701 1.00 53.25 91 PRO A O 1
ATOM 710 N N . GLY A 1 92 ? 24.227 -13.123 34.721 1.00 55.44 92 GLY A N 1
ATOM 711 C CA . GLY A 1 92 ? 23.760 -12.178 35.747 1.00 55.44 92 GLY A CA 1
ATOM 712 C C . GLY A 1 92 ? 23.005 -10.949 35.221 1.00 55.44 92 GLY A C 1
ATOM 713 O O . GLY A 1 92 ? 22.494 -10.170 36.029 1.00 55.44 92 GLY A O 1
ATOM 714 N N . THR A 1 93 ? 22.874 -10.785 33.900 1.00 63.47 93 THR A N 1
ATOM 715 C CA . THR A 1 93 ? 22.027 -9.746 33.294 1.00 63.47 93 THR A CA 1
ATOM 716 C C . THR A 1 93 ? 20.542 -9.991 33.614 1.00 63.47 93 THR A C 1
ATOM 718 O O . THR A 1 93 ? 20.031 -11.093 33.430 1.00 63.47 93 THR A O 1
ATOM 721 N N . ARG A 1 94 ? 19.818 -8.968 34.096 1.00 58.94 94 ARG A N 1
ATOM 722 C CA . ARG A 1 94 ? 18.374 -9.067 34.395 1.00 58.94 94 ARG A CA 1
ATOM 723 C C . ARG A 1 94 ? 17.548 -8.920 33.114 1.00 58.94 94 ARG A C 1
ATOM 725 O O . ARG A 1 94 ? 17.178 -7.809 32.756 1.00 58.94 94 ARG A O 1
ATOM 732 N N . THR A 1 95 ? 17.251 -10.033 32.450 1.00 60.53 95 THR A N 1
ATOM 733 C CA . THR A 1 95 ? 16.491 -10.073 31.182 1.00 60.53 95 THR A CA 1
ATOM 734 C C . THR A 1 95 ? 14.973 -10.188 31.357 1.00 60.53 95 THR A C 1
ATOM 736 O O . THR A 1 95 ? 14.245 -10.151 30.377 1.00 60.53 95 THR A O 1
ATOM 739 N N . GLY A 1 96 ? 14.473 -10.359 32.586 1.00 65.00 96 GLY A N 1
ATOM 740 C CA . GLY A 1 96 ? 13.045 -10.593 32.856 1.00 65.00 96 GLY A CA 1
ATOM 741 C C . GLY A 1 96 ? 12.583 -12.040 32.630 1.00 65.00 96 GLY A C 1
ATOM 742 O O . GLY A 1 96 ? 11.538 -12.420 33.146 1.00 65.00 96 GLY A O 1
ATOM 743 N N . MET A 1 97 ? 13.395 -12.867 31.963 1.00 77.44 97 MET A N 1
ATOM 744 C CA . MET A 1 97 ? 13.164 -14.297 31.747 1.00 77.44 97 MET A CA 1
ATOM 745 C C . MET A 1 97 ? 14.018 -15.142 32.699 1.00 77.44 97 MET A C 1
ATOM 747 O O . MET A 1 97 ? 15.229 -14.941 32.815 1.00 77.44 97 MET A O 1
ATOM 751 N N . ARG A 1 98 ? 13.406 -16.119 33.379 1.00 83.62 98 ARG A N 1
ATOM 752 C CA . ARG A 1 98 ? 14.146 -17.071 34.219 1.00 83.62 98 ARG A CA 1
ATOM 753 C C . ARG A 1 98 ? 14.820 -18.124 33.337 1.00 83.62 98 ARG A C 1
ATOM 755 O O . ARG A 1 98 ? 14.157 -18.794 32.556 1.00 83.62 98 ARG A O 1
ATOM 762 N N . ILE A 1 99 ? 16.130 -18.296 33.507 1.00 85.00 99 ILE A N 1
ATOM 763 C CA . ILE A 1 99 ? 16.919 -19.327 32.820 1.00 85.00 99 ILE A CA 1
ATOM 764 C C . ILE A 1 99 ? 17.018 -20.549 33.739 1.00 85.00 99 ILE A C 1
ATOM 766 O O . ILE A 1 99 ? 17.823 -20.581 34.671 1.00 85.00 99 ILE A O 1
ATOM 770 N N . ALA A 1 100 ? 16.177 -21.549 33.494 1.00 85.56 100 ALA A N 1
ATOM 771 C CA . ALA A 1 100 ? 16.037 -22.775 34.277 1.00 85.56 100 ALA A CA 1
ATOM 772 C C . ALA A 1 100 ? 16.986 -23.897 33.803 1.00 85.56 100 ALA A C 1
ATOM 774 O O . ALA A 1 100 ? 16.622 -25.068 33.753 1.00 85.56 100 ALA A O 1
ATOM 775 N N . MET A 1 101 ? 18.232 -23.547 33.475 1.00 81.75 101 MET A N 1
ATOM 776 C CA . MET A 1 101 ? 19.285 -24.511 33.140 1.00 81.75 101 MET A CA 1
ATOM 777 C C . MET A 1 101 ? 20.181 -24.809 34.346 1.00 81.75 101 MET A C 1
ATOM 779 O O . MET A 1 101 ? 20.306 -23.994 35.256 1.00 81.75 101 MET A O 1
ATOM 783 N N . LYS A 1 102 ? 20.870 -25.960 34.334 1.00 79.69 102 LYS A N 1
ATOM 784 C CA . LYS A 1 102 ? 21.860 -26.322 35.372 1.00 79.69 102 LYS A CA 1
ATOM 785 C C . LYS A 1 102 ? 22.957 -25.264 35.520 1.00 79.69 102 LYS A C 1
ATOM 787 O O . LYS A 1 102 ? 23.337 -24.937 36.638 1.00 79.69 102 LYS A O 1
ATOM 792 N N . ASN A 1 103 ? 23.401 -24.712 34.390 1.00 78.75 103 ASN A N 1
ATOM 793 C CA . ASN A 1 103 ? 24.401 -23.654 34.311 1.00 78.75 103 ASN A CA 1
ATOM 794 C C . ASN A 1 103 ? 23.836 -22.470 33.503 1.00 78.75 103 ASN A C 1
ATOM 796 O O . ASN A 1 103 ? 24.112 -22.357 32.310 1.00 78.75 103 ASN A O 1
ATOM 800 N N . PRO A 1 104 ? 23.052 -21.565 34.118 1.00 76.56 104 PRO A N 1
ATOM 801 C CA . PRO A 1 104 ? 22.457 -20.426 33.410 1.00 76.56 104 PRO A CA 1
ATOM 802 C C . PRO A 1 104 ? 23.485 -19.511 32.728 1.00 76.56 104 PRO A C 1
ATOM 804 O O . PRO A 1 104 ? 23.171 -18.832 31.759 1.00 76.56 104 PRO A O 1
ATOM 807 N N . ALA A 1 105 ? 24.723 -19.510 33.229 1.00 70.56 105 ALA A N 1
ATOM 808 C CA . ALA A 1 105 ? 25.837 -18.733 32.699 1.00 70.56 105 ALA A CA 1
ATOM 809 C C . ALA A 1 105 ? 26.387 -19.239 31.350 1.00 70.56 105 ALA A C 1
ATOM 811 O O . ALA A 1 105 ? 27.148 -18.527 30.704 1.00 70.56 105 ALA A O 1
ATOM 812 N N . GLU A 1 106 ? 26.059 -20.468 30.943 1.00 72.75 106 GLU A N 1
ATOM 813 C CA . GLU A 1 106 ? 26.586 -21.088 29.716 1.00 72.75 106 GLU A CA 1
ATOM 814 C C . GLU A 1 106 ? 25.695 -20.845 28.491 1.00 72.75 106 GLU A C 1
ATOM 816 O O . GLU A 1 106 ? 26.058 -21.222 27.376 1.00 72.75 106 GLU A O 1
ATOM 821 N N . VAL A 1 107 ? 24.529 -20.226 28.679 1.00 73.50 107 VAL A N 1
ATOM 822 C CA . VAL A 1 107 ? 23.611 -19.928 27.579 1.00 73.50 107 VAL A CA 1
ATOM 823 C C . VAL A 1 107 ? 24.151 -18.751 26.773 1.00 73.50 107 VAL A C 1
ATOM 825 O O . VAL A 1 107 ? 24.509 -17.715 27.332 1.00 73.50 107 VAL A O 1
ATOM 828 N N . GLY A 1 108 ? 24.213 -18.926 25.452 1.00 66.31 108 GLY A N 1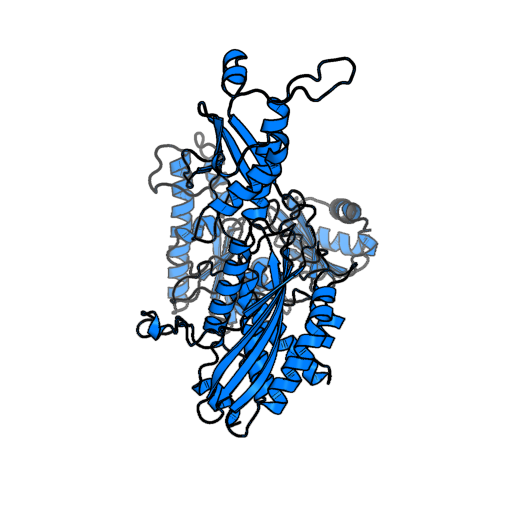
ATOM 829 C CA . GLY A 1 108 ? 24.588 -17.860 24.526 1.00 66.31 108 GLY A CA 1
ATOM 830 C C . GLY A 1 108 ? 23.647 -16.662 24.651 1.00 66.31 108 GLY A C 1
ATOM 831 O O . GLY A 1 108 ? 22.440 -16.823 24.838 1.00 66.31 108 GLY A O 1
ATOM 832 N N . ALA A 1 109 ? 24.207 -15.455 24.574 1.00 60.00 109 ALA A N 1
ATOM 833 C CA . ALA A 1 109 ? 23.435 -14.219 24.677 1.00 60.00 109 ALA A CA 1
ATOM 834 C C . ALA A 1 109 ? 22.389 -14.097 23.552 1.00 60.00 109 ALA A C 1
ATOM 836 O O . ALA A 1 109 ? 21.270 -13.666 23.808 1.00 60.00 109 ALA A O 1
A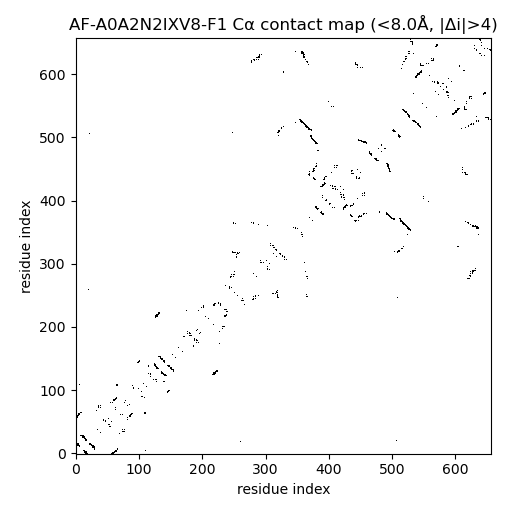TOM 837 N N . ASP A 1 110 ? 22.737 -14.544 22.345 1.00 60.91 110 ASP A N 1
ATOM 838 C CA . ASP A 1 110 ? 21.869 -14.662 21.169 1.00 60.91 110 ASP A CA 1
ATOM 839 C C . ASP A 1 110 ? 20.627 -15.521 21.453 1.00 60.91 110 ASP A C 1
ATOM 841 O O . ASP A 1 110 ? 19.496 -15.100 21.220 1.00 60.91 110 ASP A O 1
ATOM 845 N N . ARG A 1 111 ? 20.824 -16.685 22.075 1.00 74.50 111 ARG A N 1
ATOM 846 C CA . ARG A 1 111 ? 19.751 -17.633 22.414 1.00 74.50 111 ARG A CA 1
ATOM 847 C C . ARG A 1 111 ? 18.786 -17.080 23.464 1.00 74.50 111 ARG A C 1
ATOM 849 O O . ARG A 1 111 ? 17.578 -17.292 23.385 1.00 74.50 111 ARG A O 1
ATOM 856 N N . ILE A 1 112 ? 19.306 -16.333 24.443 1.00 65.62 112 ILE A N 1
ATOM 857 C CA . ILE A 1 112 ? 18.478 -15.663 25.460 1.00 65.62 112 ILE A CA 1
ATOM 858 C C . ILE A 1 112 ? 17.631 -14.562 24.813 1.00 65.62 112 ILE A C 1
ATOM 860 O O . ILE A 1 112 ? 16.448 -14.445 25.124 1.00 65.62 112 ILE A O 1
ATOM 864 N N . VAL A 1 113 ? 18.216 -13.770 23.910 1.00 58.78 113 VAL A N 1
ATOM 865 C CA . VAL A 1 113 ? 17.500 -12.707 23.189 1.00 58.78 113 VAL A CA 1
ATOM 866 C C . VAL A 1 113 ? 16.400 -13.297 22.304 1.00 58.78 113 VAL A C 1
ATOM 868 O O . VAL A 1 113 ? 15.263 -12.838 22.384 1.00 58.78 113 VAL A O 1
ATOM 871 N N . ASN A 1 114 ? 16.699 -14.360 21.551 1.00 57.44 114 ASN A N 1
ATOM 872 C CA . ASN A 1 114 ? 15.720 -15.067 20.721 1.00 57.44 114 ASN A CA 1
ATOM 873 C C . ASN A 1 114 ? 14.541 -15.596 21.547 1.00 57.44 114 ASN A C 1
ATOM 875 O O . ASN A 1 114 ? 13.386 -15.443 21.156 1.00 57.44 114 ASN A O 1
ATOM 879 N N . ALA A 1 115 ? 14.817 -16.187 22.710 1.00 66.19 115 ALA A N 1
ATOM 880 C CA . ALA A 1 115 ? 13.776 -16.706 23.582 1.00 66.19 115 ALA A CA 1
ATOM 881 C C . ALA A 1 115 ? 12.908 -15.603 24.199 1.00 66.19 115 ALA A C 1
ATOM 883 O O . ALA A 1 115 ? 11.686 -15.739 24.221 1.00 66.19 115 ALA A O 1
ATOM 884 N N . VAL A 1 116 ? 13.513 -14.507 24.672 1.00 61.56 116 VAL A N 1
ATOM 885 C CA . VAL A 1 116 ? 12.771 -13.345 25.194 1.00 61.56 116 VAL A CA 1
ATOM 886 C C . VAL A 1 116 ? 11.854 -12.774 24.116 1.00 61.56 116 VAL A C 1
ATOM 888 O O . VAL A 1 116 ? 10.659 -12.628 24.366 1.00 61.56 116 VAL A O 1
ATOM 891 N N . ALA A 1 117 ? 12.385 -12.562 22.910 1.00 53.00 117 ALA A N 1
ATOM 892 C CA . ALA A 1 117 ? 11.611 -12.083 21.773 1.00 53.00 117 ALA A CA 1
ATOM 893 C C . ALA A 1 117 ? 10.466 -13.043 21.417 1.00 53.00 117 ALA A C 1
ATOM 895 O O . ALA A 1 117 ? 9.335 -12.616 21.209 1.00 53.00 117 ALA A O 1
ATOM 896 N N . ALA A 1 118 ? 10.718 -14.353 21.404 1.00 52.81 118 ALA A N 1
ATOM 897 C CA . ALA A 1 118 ? 9.695 -15.339 21.078 1.00 52.81 118 ALA A CA 1
ATOM 898 C C . ALA A 1 118 ? 8.588 -15.443 22.137 1.00 52.81 118 ALA A C 1
ATOM 900 O O . ALA A 1 118 ? 7.428 -15.632 21.782 1.00 52.81 118 ALA A O 1
ATOM 901 N N . VAL A 1 119 ? 8.902 -15.307 23.426 1.00 64.62 119 VAL A N 1
ATOM 902 C CA . VAL A 1 119 ? 7.879 -15.310 24.487 1.00 64.62 119 VAL A CA 1
ATOM 903 C C . VAL A 1 119 ? 7.036 -14.047 24.441 1.00 64.62 119 VAL A C 1
ATOM 905 O O . VAL A 1 119 ? 5.817 -14.128 24.581 1.00 64.62 119 VAL A O 1
ATOM 908 N N . GLU A 1 120 ? 7.664 -12.896 24.220 1.00 51.03 120 GLU A N 1
ATOM 909 C CA . GLU A 1 120 ? 6.957 -11.628 24.047 1.00 51.03 120 GLU A CA 1
ATOM 910 C C . GLU A 1 120 ? 6.040 -11.670 22.813 1.00 51.03 120 GLU A C 1
ATOM 912 O O . GLU A 1 120 ? 4.874 -11.276 22.887 1.00 51.03 120 GLU A O 1
ATOM 917 N N . ALA A 1 121 ? 6.517 -12.260 21.713 1.00 47.62 121 ALA A N 1
ATOM 918 C CA . ALA A 1 121 ? 5.794 -12.299 20.449 1.00 47.62 121 ALA A CA 1
ATOM 919 C C . ALA A 1 121 ? 4.730 -13.405 20.353 1.00 47.62 121 ALA A C 1
ATOM 921 O O . ALA A 1 121 ? 3.658 -13.183 19.781 1.00 47.62 121 ALA A O 1
ATOM 922 N N . TYR A 1 122 ? 4.987 -14.596 20.893 1.00 63.75 122 TYR A N 1
ATOM 923 C CA . TYR A 1 122 ? 4.160 -15.790 20.664 1.00 63.75 122 TYR A CA 1
ATOM 924 C C . TYR A 1 122 ? 3.540 -16.365 21.937 1.00 63.75 122 TYR A C 1
ATOM 926 O O . TYR A 1 122 ? 2.689 -17.254 21.849 1.00 63.75 122 TYR A O 1
ATOM 934 N N . GLY A 1 123 ? 3.917 -15.836 23.103 1.00 78.50 123 GLY A N 1
ATOM 935 C CA . GLY A 1 123 ? 3.584 -16.420 24.391 1.00 78.50 123 GLY A CA 1
ATOM 936 C C . GLY A 1 123 ? 4.376 -17.698 24.667 1.00 78.50 123 GLY A C 1
ATOM 937 O O . GLY A 1 123 ? 5.104 -18.227 23.830 1.00 78.50 123 GLY A O 1
ATOM 938 N N . ALA A 1 124 ? 4.220 -18.198 25.883 1.00 87.06 124 ALA A N 1
ATOM 939 C CA . ALA A 1 124 ? 4.800 -19.451 26.332 1.00 87.06 124 ALA A CA 1
ATOM 940 C C . ALA A 1 124 ? 3.712 -20.544 26.398 1.00 87.06 124 ALA A C 1
ATOM 942 O O . ALA A 1 124 ? 2.565 -20.230 26.728 1.00 87.06 124 ALA A O 1
ATOM 943 N N . PRO A 1 125 ? 4.030 -21.824 26.128 1.00 92.25 125 PRO A N 1
ATOM 944 C CA . PRO A 1 125 ? 5.340 -22.357 25.744 1.00 92.25 125 PRO A CA 1
ATOM 945 C C . PRO A 1 125 ? 5.654 -22.217 24.242 1.00 92.25 125 PRO A C 1
ATOM 947 O O . PRO A 1 125 ? 4.763 -22.335 23.397 1.00 92.25 125 PRO A O 1
ATOM 950 N N . VAL A 1 126 ? 6.937 -22.060 23.904 1.00 93.25 126 VAL A N 1
ATOM 951 C CA . VAL A 1 126 ? 7.415 -21.892 22.519 1.00 93.25 126 VAL A CA 1
ATOM 952 C C . VAL A 1 126 ? 8.790 -22.538 22.314 1.00 93.25 126 VAL A C 1
ATOM 954 O O . VAL A 1 126 ? 9.625 -22.549 23.219 1.00 93.25 126 VAL A O 1
ATOM 957 N N . VAL A 1 127 ? 9.015 -23.095 21.122 1.00 94.31 127 VAL A N 1
ATOM 958 C CA . VAL A 1 127 ? 10.320 -23.571 20.642 1.00 94.31 127 VAL A CA 1
ATOM 959 C C . VAL A 1 127 ? 10.760 -22.687 19.480 1.00 94.31 127 VAL A C 1
ATOM 961 O O . VAL A 1 127 ? 10.002 -22.477 18.535 1.00 94.31 127 VAL A O 1
ATOM 964 N N . ILE A 1 128 ? 11.983 -22.177 19.536 1.00 89.94 128 ILE A N 1
ATOM 965 C CA . ILE A 1 128 ? 12.588 -21.363 18.484 1.00 89.94 128 ILE A CA 1
ATOM 966 C C . ILE A 1 128 ? 13.624 -22.220 17.773 1.00 89.94 128 ILE A C 1
ATOM 968 O O . ILE A 1 128 ? 14.433 -22.859 18.438 1.00 89.94 128 ILE A O 1
ATOM 972 N N . VAL A 1 129 ? 13.610 -22.226 16.444 1.00 91.00 129 VAL A N 1
ATOM 973 C CA . VAL A 1 129 ? 14.641 -22.841 15.609 1.00 91.00 129 VAL A CA 1
ATOM 974 C C . VAL A 1 129 ? 15.325 -21.755 14.795 1.00 91.00 129 VAL A C 1
ATOM 976 O O . VAL A 1 129 ? 14.725 -21.180 13.889 1.00 91.00 129 VAL A O 1
ATOM 979 N N . ASP A 1 130 ? 16.578 -21.472 15.128 1.00 80.56 130 ASP A N 1
ATOM 980 C CA . ASP A 1 130 ? 17.393 -20.456 14.465 1.00 80.56 130 ASP A CA 1
ATOM 981 C C . ASP A 1 130 ? 18.393 -21.108 13.503 1.00 80.56 130 ASP A C 1
ATOM 983 O O . ASP A 1 130 ? 19.266 -21.883 13.911 1.00 80.56 130 ASP A O 1
ATOM 987 N N . PHE A 1 131 ? 18.250 -20.805 12.212 1.00 80.12 131 PHE A N 1
ATOM 988 C CA . PHE A 1 131 ? 19.128 -21.261 11.138 1.00 80.12 131 PHE A CA 1
ATOM 989 C C . PHE A 1 131 ? 20.308 -20.296 10.953 1.00 80.12 131 PHE A C 1
ATOM 991 O O . PHE A 1 131 ? 20.313 -19.451 10.051 1.00 80.12 131 PHE A O 1
ATOM 998 N N . GLY A 1 132 ? 21.335 -20.465 11.791 1.00 71.06 132 GLY A N 1
ATOM 999 C CA . GLY A 1 132 ? 22.601 -19.733 11.731 1.00 71.06 132 GLY A CA 1
ATOM 1000 C C . GLY A 1 132 ? 23.813 -20.620 11.410 1.00 71.06 132 GLY A C 1
ATOM 1001 O O . GLY A 1 132 ? 23.726 -21.635 10.717 1.00 71.06 132 GLY A O 1
ATOM 1002 N N . THR A 1 133 ? 24.989 -20.247 11.939 1.00 72.50 133 THR A N 1
ATOM 1003 C CA . THR A 1 133 ? 26.215 -21.080 11.845 1.00 72.50 133 THR A CA 1
ATOM 1004 C C . THR A 1 133 ? 26.014 -22.457 12.500 1.00 72.50 133 THR A C 1
ATOM 1006 O O . THR A 1 133 ? 26.580 -23.458 12.059 1.00 72.50 133 THR A O 1
ATOM 1009 N N . SER A 1 134 ? 25.180 -22.510 13.535 1.00 78.12 134 SER A N 1
ATOM 1010 C CA . SER A 1 134 ? 24.537 -23.717 14.048 1.00 78.12 134 SER A CA 1
ATOM 1011 C C . SER A 1 134 ? 23.028 -23.603 13.849 1.00 78.12 134 SER A C 1
ATOM 1013 O O . SER A 1 134 ? 22.500 -22.495 13.775 1.00 78.12 134 SER A O 1
ATOM 1015 N N . THR A 1 135 ? 22.343 -24.741 13.778 1.00 85.56 135 THR A N 1
ATOM 1016 C CA . THR A 1 135 ? 20.887 -24.787 13.914 1.00 85.56 135 THR A CA 1
ATOM 1017 C C . THR A 1 135 ? 20.573 -24.955 15.394 1.00 85.56 135 THR A C 1
ATOM 1019 O O . THR A 1 135 ? 20.815 -26.019 15.972 1.00 85.56 135 THR A O 1
ATOM 1022 N N . ASN A 1 136 ? 20.106 -23.884 16.025 1.00 84.56 136 ASN A N 1
ATOM 1023 C CA . ASN A 1 136 ? 19.830 -23.857 17.458 1.00 84.56 136 ASN A CA 1
ATOM 1024 C C . ASN A 1 136 ? 18.338 -24.059 17.701 1.00 84.56 136 ASN A C 1
ATOM 1026 O O . ASN A 1 136 ? 17.523 -23.444 17.026 1.00 84.56 136 ASN A O 1
ATOM 1030 N N . PHE A 1 137 ? 17.999 -24.891 18.680 1.00 92.62 137 PHE A N 1
ATOM 1031 C CA . PHE A 1 137 ? 16.653 -25.036 19.218 1.00 92.62 137 PHE A CA 1
ATOM 1032 C C . PHE A 1 137 ? 16.659 -24.414 20.601 1.00 92.62 137 PHE A C 1
ATOM 1034 O O . PHE A 1 137 ? 17.430 -24.871 21.444 1.00 92.62 137 PHE A O 1
ATOM 1041 N N . ASP A 1 138 ? 15.813 -23.426 20.844 1.00 90.56 138 ASP A N 1
ATOM 1042 C CA . ASP A 1 138 ? 15.673 -22.753 22.133 1.00 90.56 138 ASP A CA 1
ATOM 1043 C C . ASP A 1 138 ? 14.273 -23.005 22.674 1.00 90.56 138 ASP A C 1
ATOM 1045 O O . ASP A 1 138 ? 13.283 -22.789 21.980 1.00 90.56 138 ASP A O 1
ATOM 1049 N N . VAL A 1 139 ? 14.185 -23.525 23.894 1.00 94.44 139 VAL A N 1
ATOM 1050 C CA . VAL A 1 139 ? 12.940 -24.050 24.453 1.00 94.44 139 VAL A CA 1
ATOM 1051 C C . VAL A 1 139 ? 12.521 -23.215 25.648 1.00 94.44 139 VAL A C 1
ATOM 1053 O O . VAL A 1 139 ? 13.253 -23.106 26.637 1.00 94.44 139 VAL A O 1
ATOM 1056 N N . VAL A 1 140 ? 11.303 -22.685 25.573 1.00 91.44 140 VAL A N 1
ATOM 1057 C CA . VAL A 1 140 ? 10.638 -21.995 26.674 1.00 91.44 140 VAL A CA 1
ATOM 1058 C C . VAL A 1 140 ? 9.415 -22.801 27.107 1.00 91.44 140 VAL A C 1
ATOM 1060 O O . VAL A 1 140 ? 8.536 -23.110 26.297 1.00 91.44 140 VAL A O 1
ATOM 1063 N N . ASN A 1 141 ? 9.364 -23.160 28.392 1.00 92.94 141 ASN A N 1
ATOM 1064 C CA . ASN A 1 141 ? 8.252 -23.913 28.978 1.00 92.94 141 ASN A CA 1
ATOM 1065 C C . ASN A 1 141 ? 7.012 -23.028 29.208 1.00 92.94 141 ASN A C 1
ATOM 1067 O O . ASN A 1 141 ? 7.048 -21.827 28.972 1.00 92.94 141 ASN A O 1
ATOM 1071 N N . ALA A 1 142 ? 5.907 -23.615 29.679 1.00 91.50 142 ALA A N 1
ATOM 1072 C CA . ALA A 1 142 ? 4.632 -22.909 29.847 1.00 91.50 142 ALA A CA 1
ATOM 1073 C C . ALA A 1 142 ? 4.665 -21.795 30.911 1.00 91.50 142 ALA A C 1
ATOM 1075 O O . ALA A 1 142 ? 3.840 -20.886 30.862 1.00 91.50 142 ALA A O 1
ATOM 1076 N N . ASP A 1 143 ? 5.633 -21.838 31.828 1.00 89.50 143 ASP A N 1
ATOM 1077 C CA . ASP A 1 143 ? 5.846 -20.819 32.860 1.00 89.50 143 ASP A CA 1
ATOM 1078 C C . ASP A 1 143 ? 6.647 -19.607 32.338 1.00 89.50 143 ASP A C 1
ATOM 1080 O O . ASP A 1 143 ? 6.924 -18.670 33.086 1.00 89.50 143 ASP A O 1
ATOM 1084 N N . GLY A 1 144 ? 7.030 -19.608 31.054 1.00 86.00 144 GLY A N 1
ATOM 1085 C CA . GLY A 1 144 ? 7.852 -18.557 30.450 1.00 86.00 144 GLY A CA 1
ATOM 1086 C C . GLY A 1 144 ? 9.335 -18.656 30.816 1.00 86.00 144 GLY A C 1
ATOM 1087 O O . GLY A 1 144 ? 10.073 -17.679 30.679 1.00 86.00 144 GLY A O 1
ATOM 1088 N N . GLU A 1 145 ? 9.787 -19.816 31.297 1.00 92.38 145 GLU A N 1
ATOM 1089 C CA . GLU A 1 145 ? 11.182 -20.062 31.652 1.00 92.38 145 GLU A CA 1
ATOM 1090 C C . GLU A 1 145 ? 11.945 -20.657 30.466 1.00 92.38 145 GLU A C 1
ATOM 1092 O O . GLU A 1 145 ? 11.485 -21.601 29.820 1.00 92.38 145 GLU A O 1
ATOM 1097 N N . TYR A 1 146 ? 13.157 -20.158 30.222 1.00 86.75 146 TYR A N 1
ATOM 1098 C CA . TYR A 1 146 ? 14.091 -20.786 29.294 1.00 86.75 146 TYR A CA 1
ATOM 1099 C C . TYR A 1 146 ? 14.611 -22.079 29.921 1.00 86.75 146 TYR A C 1
ATOM 1101 O O . TYR A 1 146 ? 15.376 -22.037 30.889 1.00 86.75 146 TYR A O 1
ATOM 1109 N N . VAL A 1 147 ? 14.211 -23.230 29.386 1.00 92.25 147 VAL A N 1
ATOM 1110 C CA . VAL A 1 147 ? 14.530 -24.546 29.970 1.00 92.25 147 VAL A CA 1
ATOM 1111 C C . VAL A 1 147 ? 15.698 -25.250 29.291 1.00 92.25 147 VAL A C 1
ATOM 1113 O O . VAL A 1 147 ? 16.220 -26.229 29.823 1.00 92.25 147 VAL A O 1
ATOM 1116 N N . GLY A 1 148 ? 16.168 -24.736 28.157 1.00 90.94 148 GLY A N 1
ATOM 1117 C CA . GLY A 1 148 ? 17.304 -25.301 27.442 1.00 90.94 148 GLY A CA 1
ATOM 1118 C C . GLY A 1 148 ? 17.042 -25.399 25.953 1.00 90.94 148 GLY A C 1
ATOM 1119 O O . GLY A 1 148 ? 16.377 -24.545 25.376 1.00 90.94 148 GLY A O 1
ATOM 1120 N N . GLY A 1 149 ? 17.616 -26.420 25.323 1.00 91.19 149 GLY A N 1
ATOM 1121 C CA . GLY A 1 149 ? 17.541 -26.552 23.883 1.00 91.19 149 GLY A CA 1
ATOM 1122 C C . GLY A 1 149 ? 18.513 -27.555 23.283 1.00 91.19 149 GLY A C 1
ATOM 1123 O O . GLY A 1 149 ? 19.318 -28.158 23.992 1.00 91.19 149 GLY A O 1
ATOM 1124 N N . ALA A 1 150 ? 18.472 -27.684 21.961 1.00 91.69 150 ALA A N 1
ATOM 1125 C CA . ALA A 1 150 ? 19.373 -28.523 21.178 1.00 91.69 150 ALA A CA 1
ATOM 1126 C C . ALA A 1 150 ? 20.254 -27.655 20.270 1.00 91.69 150 ALA A C 1
ATOM 1128 O O . ALA A 1 150 ? 19.865 -26.564 19.870 1.00 91.69 150 ALA A O 1
ATOM 1129 N N . ILE A 1 151 ? 21.456 -28.128 19.948 1.00 86.56 151 ILE A N 1
ATOM 1130 C CA . ILE A 1 151 ? 22.343 -27.475 18.980 1.00 86.56 151 ILE A CA 1
ATOM 1131 C C . ILE A 1 151 ? 22.735 -28.526 17.952 1.00 86.56 151 ILE A C 1
ATOM 1133 O O . ILE A 1 151 ? 23.325 -29.550 18.305 1.00 86.56 151 ILE A O 1
ATOM 1137 N N . ALA A 1 152 ? 22.434 -28.255 16.690 1.00 88.69 152 ALA A N 1
ATOM 1138 C CA . ALA A 1 152 ? 22.875 -29.043 15.554 1.00 88.69 152 ALA A CA 1
ATOM 1139 C C . ALA A 1 152 ? 23.841 -28.224 14.674 1.00 88.69 152 ALA A C 1
ATOM 1141 O O . ALA A 1 152 ? 23.832 -26.990 14.710 1.00 88.69 152 ALA A O 1
ATOM 1142 N N . PRO A 1 153 ? 24.714 -28.878 13.888 1.00 88.06 153 PRO A N 1
ATOM 1143 C CA . PRO A 1 153 ? 25.522 -28.187 12.884 1.00 88.06 153 PRO A CA 1
ATOM 1144 C C . PRO A 1 153 ? 24.639 -27.385 11.918 1.00 88.06 153 PRO A C 1
ATOM 1146 O O . PRO A 1 153 ? 23.617 -27.898 11.487 1.00 88.06 153 PRO A O 1
ATOM 1149 N N . GLY A 1 154 ? 25.019 -26.155 11.559 1.00 85.81 154 GLY A N 1
ATOM 1150 C CA . GLY A 1 154 ? 24.238 -25.337 10.625 1.00 85.81 154 GLY A CA 1
ATOM 1151 C C . GLY A 1 154 ? 24.307 -25.870 9.193 1.00 85.81 154 GLY A C 1
ATOM 1152 O O . GLY A 1 154 ? 25.237 -26.607 8.838 1.00 85.81 154 GLY A O 1
ATOM 1153 N N . VAL A 1 155 ? 23.337 -25.482 8.362 1.00 87.19 155 VAL A N 1
ATOM 1154 C CA . VAL A 1 155 ? 23.186 -25.996 6.988 1.00 87.19 155 VAL A CA 1
ATOM 1155 C C . VAL A 1 155 ? 24.434 -25.710 6.148 1.00 87.19 155 VAL A C 1
ATOM 1157 O O . VAL A 1 155 ? 25.044 -26.629 5.601 1.00 87.19 155 VAL A O 1
ATOM 1160 N N . GLU A 1 156 ? 24.881 -24.452 6.119 1.00 84.12 156 GLU A N 1
ATOM 1161 C CA . GLU A 1 156 ? 26.063 -24.039 5.351 1.00 84.12 156 GLU A CA 1
ATOM 1162 C C . GLU A 1 156 ? 27.348 -24.688 5.866 1.00 84.12 156 GLU A C 1
ATOM 1164 O O . GLU A 1 156 ? 28.138 -25.206 5.080 1.00 84.12 156 GLU A O 1
ATOM 1169 N N . VAL A 1 157 ? 27.536 -24.727 7.190 1.00 83.56 157 VAL A N 1
ATOM 1170 C CA . VAL A 1 157 ? 28.721 -25.334 7.820 1.00 83.56 157 VAL A CA 1
ATOM 1171 C C . VAL A 1 157 ? 28.801 -26.824 7.507 1.00 83.56 157 VAL A C 1
ATOM 1173 O O . VAL A 1 157 ? 29.881 -27.350 7.241 1.00 83.56 157 VAL A O 1
ATOM 1176 N N . SER A 1 158 ? 27.663 -27.515 7.510 1.00 87.62 158 SER A N 1
ATOM 1177 C CA . SER A 1 158 ? 27.603 -28.941 7.187 1.00 87.62 158 SER A CA 1
ATOM 1178 C C . SER A 1 158 ? 27.948 -29.194 5.724 1.00 87.62 158 SER A C 1
ATOM 1180 O O . SER A 1 158 ? 28.705 -30.116 5.421 1.00 87.62 158 SER A O 1
ATOM 1182 N N . MET A 1 159 ? 27.465 -28.339 4.824 1.00 86.25 159 MET A N 1
ATOM 1183 C CA . MET A 1 159 ? 27.782 -28.406 3.397 1.00 86.25 159 MET A CA 1
ATOM 1184 C C . MET A 1 159 ? 29.253 -28.081 3.111 1.00 86.25 159 MET A C 1
ATOM 1186 O O . MET A 1 159 ? 29.906 -28.759 2.312 1.00 86.25 159 MET A O 1
ATOM 1190 N N . GLU A 1 160 ? 29.823 -27.102 3.809 1.00 82.50 160 GLU A N 1
ATOM 1191 C CA . GLU A 1 160 ? 31.248 -26.784 3.730 1.00 82.50 160 GLU A CA 1
ATOM 1192 C C . GLU A 1 160 ? 32.111 -27.929 4.280 1.00 82.50 160 GLU A C 1
ATOM 1194 O O . GLU A 1 160 ? 33.099 -28.331 3.662 1.00 82.50 160 GLU A O 1
ATOM 1199 N N . ALA A 1 161 ? 31.728 -28.525 5.410 1.00 83.62 161 ALA A N 1
ATOM 1200 C CA . ALA A 1 161 ? 32.426 -29.673 5.981 1.00 83.62 161 ALA A CA 1
ATOM 1201 C C . ALA A 1 161 ? 32.374 -30.898 5.051 1.00 83.62 161 ALA A C 1
ATOM 1203 O O . ALA A 1 161 ? 33.372 -31.610 4.903 1.00 83.62 161 ALA A O 1
ATOM 1204 N N . LEU A 1 162 ? 31.231 -31.125 4.400 1.00 83.56 162 LEU A N 1
ATOM 1205 C CA . LEU A 1 162 ? 31.031 -32.221 3.457 1.00 83.56 162 LEU A CA 1
ATOM 1206 C C . LEU A 1 162 ? 31.905 -32.054 2.206 1.00 83.56 162 LEU A C 1
ATOM 1208 O O . LEU A 1 162 ? 32.580 -32.996 1.791 1.00 83.56 162 LEU A O 1
ATOM 1212 N N . THR A 1 163 ? 31.945 -30.850 1.637 1.00 81.94 163 THR A N 1
ATOM 1213 C CA . THR A 1 163 ? 32.730 -30.551 0.426 1.00 81.94 163 THR A CA 1
ATOM 1214 C C . THR A 1 163 ? 34.230 -30.463 0.698 1.00 81.94 163 THR A C 1
ATOM 1216 O O . THR A 1 163 ? 35.028 -30.944 -0.099 1.00 81.94 163 THR A O 1
ATOM 1219 N N . SER A 1 164 ? 34.641 -29.941 1.856 1.00 78.44 164 SER A N 1
ATOM 1220 C CA . SER A 1 164 ? 36.061 -29.824 2.225 1.00 78.44 164 SER A CA 1
ATOM 1221 C C . SER A 1 164 ? 36.736 -31.158 2.562 1.00 78.44 164 SER A C 1
ATOM 1223 O O . SER A 1 164 ? 37.959 -31.266 2.453 1.00 78.44 164 SER A O 1
ATOM 1225 N N . ARG A 1 165 ? 35.975 -32.186 2.967 1.00 77.00 165 ARG A N 1
ATOM 1226 C CA . ARG A 1 165 ? 36.517 -33.510 3.333 1.00 77.00 165 ARG A CA 1
ATOM 1227 C C . ARG A 1 165 ? 36.293 -34.596 2.283 1.00 77.00 165 ARG A C 1
ATOM 1229 O O . ARG A 1 165 ? 36.897 -35.663 2.391 1.00 77.00 165 ARG A O 1
ATOM 1236 N N . ALA A 1 166 ? 35.467 -34.349 1.269 1.00 73.12 166 ALA A N 1
ATOM 1237 C CA . ALA A 1 166 ? 35.190 -35.305 0.205 1.00 73.12 166 ALA A CA 1
ATOM 1238 C C . ALA A 1 166 ? 35.897 -34.905 -1.097 1.00 73.12 166 ALA A C 1
ATOM 1240 O O . ALA A 1 166 ? 35.566 -33.904 -1.720 1.00 73.12 166 ALA A O 1
ATOM 1241 N N . ALA A 1 167 ? 36.825 -35.740 -1.574 1.00 63.06 167 ALA A N 1
ATOM 1242 C CA . ALA A 1 167 ? 37.700 -35.428 -2.713 1.00 63.06 167 ALA A CA 1
ATOM 1243 C C . ALA A 1 167 ? 36.996 -35.193 -4.072 1.00 63.06 167 ALA A C 1
ATOM 1245 O O . ALA A 1 167 ? 37.662 -34.840 -5.041 1.00 63.06 167 ALA A O 1
ATOM 1246 N N . ARG A 1 168 ? 35.683 -35.441 -4.182 1.00 72.06 168 ARG A N 1
ATOM 1247 C CA . ARG A 1 168 ? 34.911 -35.338 -5.437 1.00 72.06 168 ARG A CA 1
ATOM 1248 C C . ARG A 1 168 ? 33.636 -34.495 -5.336 1.00 72.06 168 ARG A C 1
ATOM 1250 O O . ARG A 1 168 ? 32.921 -34.404 -6.329 1.00 72.06 168 ARG A O 1
ATOM 1257 N N . LEU A 1 169 ? 33.330 -33.916 -4.174 1.00 78.56 169 LEU A N 1
ATOM 1258 C CA . LEU A 1 169 ? 32.153 -33.058 -4.021 1.00 78.56 169 LEU A CA 1
ATOM 1259 C C . LEU A 1 169 ? 32.552 -31.607 -4.290 1.00 78.56 169 LEU A C 1
ATOM 1261 O O . LEU A 1 169 ? 33.535 -31.117 -3.739 1.00 78.56 169 LEU A O 1
ATOM 1265 N N . VAL A 1 170 ? 31.806 -30.937 -5.163 1.00 74.56 170 VAL A N 1
ATOM 1266 C CA . VAL A 1 170 ? 32.044 -29.536 -5.526 1.00 74.56 170 VAL A CA 1
ATOM 1267 C C . VAL A 1 170 ? 31.187 -28.653 -4.625 1.00 74.56 170 VAL A C 1
ATOM 1269 O O . VAL A 1 170 ? 30.080 -29.036 -4.252 1.00 74.56 170 VAL A O 1
ATOM 1272 N N . LYS A 1 171 ? 31.700 -27.476 -4.256 1.00 74.00 171 LYS A N 1
ATOM 1273 C CA . LYS A 1 171 ? 30.915 -26.479 -3.525 1.00 74.00 171 LYS A CA 1
ATOM 1274 C C . LYS A 1 171 ? 29.704 -26.074 -4.370 1.00 74.00 171 LYS A C 1
ATOM 1276 O O . LYS A 1 171 ? 29.874 -25.694 -5.525 1.00 74.00 171 LYS A O 1
ATOM 1281 N N . ALA A 1 172 ? 28.519 -26.164 -3.783 1.00 73.62 172 ALA A N 1
ATOM 1282 C CA . ALA A 1 172 ? 27.257 -25.805 -4.411 1.00 73.62 172 ALA A CA 1
ATOM 1283 C C . ALA A 1 172 ? 26.489 -24.846 -3.504 1.00 73.62 172 ALA A C 1
ATOM 1285 O O . ALA A 1 172 ? 26.559 -24.971 -2.277 1.00 73.62 172 ALA A O 1
ATOM 1286 N N . ASP A 1 173 ? 25.762 -23.918 -4.118 1.00 79.94 173 ASP A N 1
ATOM 1287 C CA . ASP A 1 173 ? 24.822 -23.062 -3.406 1.00 79.94 173 ASP A CA 1
ATOM 1288 C C . ASP A 1 173 ? 23.615 -23.888 -2.950 1.00 79.94 173 ASP A C 1
ATOM 1290 O O . ASP A 1 173 ? 23.205 -24.854 -3.607 1.00 79.94 173 ASP A O 1
ATOM 1294 N N . ILE A 1 174 ? 23.061 -23.522 -1.798 1.00 81.12 174 ILE A N 1
ATOM 1295 C CA . ILE A 1 174 ? 21.907 -24.201 -1.217 1.00 81.12 174 ILE A CA 1
ATOM 1296 C C . ILE A 1 174 ? 20.658 -23.511 -1.766 1.00 81.12 174 ILE A C 1
ATOM 1298 O O . ILE A 1 174 ? 20.398 -22.352 -1.455 1.00 81.12 174 ILE A O 1
ATOM 1302 N N . VAL A 1 175 ? 19.912 -24.224 -2.603 1.00 87.62 175 VAL A N 1
ATOM 1303 C CA . VAL A 1 175 ? 18.653 -23.769 -3.208 1.00 87.62 175 VAL A CA 1
ATOM 1304 C C . VAL A 1 175 ? 17.603 -24.869 -3.090 1.00 87.62 175 VAL A C 1
ATOM 1306 O O . VAL A 1 175 ? 17.925 -25.999 -2.714 1.00 87.62 175 VAL A O 1
ATOM 1309 N N . GLU A 1 176 ? 16.350 -24.534 -3.385 1.00 89.69 176 GLU A N 1
ATOM 1310 C CA . GLU A 1 176 ? 15.233 -25.471 -3.281 1.00 89.69 176 GLU A CA 1
ATOM 1311 C C . GLU A 1 176 ? 15.376 -26.608 -4.313 1.00 89.69 176 GLU A C 1
ATOM 1313 O O . GLU A 1 176 ? 15.530 -26.332 -5.506 1.00 89.69 176 GLU A O 1
ATOM 1318 N N . PRO A 1 177 ? 15.361 -27.886 -3.888 1.00 86.25 177 PRO A N 1
ATOM 1319 C CA . PRO A 1 177 ? 15.497 -29.017 -4.796 1.00 86.25 177 PRO A CA 1
ATOM 1320 C C . PRO A 1 177 ? 14.160 -29.359 -5.469 1.00 86.25 177 PRO A C 1
ATOM 1322 O O . PRO A 1 177 ? 13.167 -29.619 -4.790 1.00 86.25 177 PRO A O 1
ATOM 1325 N N . GLU A 1 178 ? 14.150 -29.501 -6.800 1.00 82.81 178 GLU A N 1
ATOM 1326 C CA . GLU A 1 178 ? 12.944 -29.914 -7.545 1.00 82.81 178 GLU A CA 1
ATOM 1327 C C . GLU A 1 178 ? 12.432 -31.301 -7.116 1.00 82.81 178 GLU A C 1
ATOM 1329 O O . GLU A 1 178 ? 11.227 -31.573 -7.108 1.00 82.81 178 GLU A O 1
ATOM 1334 N N . HIS A 1 179 ? 13.350 -32.203 -6.752 1.00 86.88 179 HIS A N 1
ATOM 1335 C CA . HIS A 1 179 ? 13.054 -33.588 -6.403 1.00 86.88 179 HIS A CA 1
ATOM 1336 C C . HIS A 1 179 ? 13.927 -34.084 -5.244 1.00 86.88 179 HIS A C 1
ATOM 1338 O O . HIS A 1 179 ? 15.091 -33.717 -5.116 1.00 86.88 179 HIS A O 1
ATOM 1344 N N . ALA A 1 180 ? 13.399 -35.013 -4.440 1.00 89.12 180 ALA A N 1
ATOM 1345 C CA . ALA A 1 180 ? 14.149 -35.650 -3.350 1.00 89.12 180 ALA A CA 1
ATOM 1346 C C . ALA A 1 180 ? 15.278 -36.591 -3.826 1.00 89.12 180 ALA A C 1
ATOM 1348 O O . ALA A 1 180 ? 16.150 -36.957 -3.041 1.00 89.12 180 ALA A O 1
ATOM 1349 N N . ILE A 1 181 ? 15.271 -37.001 -5.102 1.00 93.12 181 ILE A N 1
ATOM 1350 C CA . ILE A 1 181 ? 16.303 -37.853 -5.709 1.00 93.12 181 ILE A CA 1
ATOM 1351 C C . ILE A 1 181 ? 17.014 -37.052 -6.802 1.00 93.12 181 ILE A C 1
ATOM 1353 O O . ILE A 1 181 ? 16.524 -36.991 -7.932 1.00 93.12 181 ILE A O 1
ATOM 1357 N N . GLY A 1 182 ? 18.175 -36.487 -6.471 1.00 88.94 182 GLY A N 1
ATOM 1358 C CA . GLY A 1 182 ? 19.022 -35.786 -7.439 1.00 88.94 182 GLY A CA 1
ATOM 1359 C C . GLY A 1 182 ? 19.553 -36.706 -8.543 1.00 88.94 182 GLY A C 1
ATOM 1360 O O . GLY A 1 182 ? 19.821 -37.892 -8.314 1.00 88.94 182 GLY A O 1
ATOM 1361 N N . LYS A 1 183 ? 19.680 -36.169 -9.757 1.00 90.56 183 LYS A N 1
ATOM 1362 C CA . LYS A 1 183 ? 20.204 -36.853 -10.951 1.00 90.56 183 LYS A CA 1
ATOM 1363 C C . LYS A 1 183 ? 21.678 -36.569 -11.201 1.00 90.56 183 LYS A C 1
ATOM 1365 O O . LYS A 1 183 ? 22.309 -37.310 -11.955 1.00 90.56 183 LYS A O 1
ATOM 1370 N N . ASP A 1 184 ? 22.236 -35.588 -10.507 1.00 89.25 184 ASP A N 1
ATOM 1371 C CA . ASP A 1 184 ? 23.670 -35.366 -10.411 1.00 89.25 184 ASP A CA 1
ATOM 1372 C C . ASP A 1 184 ? 24.122 -35.103 -8.966 1.00 89.25 184 ASP A C 1
ATOM 1374 O O . ASP A 1 184 ? 23.338 -35.124 -8.014 1.00 89.25 184 ASP A O 1
ATOM 1378 N N . THR A 1 185 ? 25.430 -34.913 -8.794 1.00 86.62 185 THR A N 1
ATOM 1379 C CA . THR A 1 185 ? 26.057 -34.712 -7.486 1.00 86.62 185 THR A CA 1
ATOM 1380 C C . THR A 1 185 ? 25.557 -33.453 -6.774 1.00 86.62 185 THR A C 1
ATOM 1382 O O . THR A 1 185 ? 25.413 -33.484 -5.555 1.00 86.62 185 THR A O 1
ATOM 1385 N N . ILE A 1 186 ? 25.308 -32.359 -7.501 1.00 87.44 186 ILE A N 1
ATOM 1386 C CA . ILE A 1 186 ? 24.874 -31.083 -6.918 1.00 87.44 186 ILE A CA 1
ATOM 1387 C C . ILE A 1 186 ? 23.422 -31.209 -6.464 1.00 87.44 186 ILE A C 1
ATOM 1389 O O . ILE A 1 186 ? 23.128 -30.932 -5.301 1.00 87.44 186 ILE A O 1
ATOM 1393 N N . GLU A 1 187 ? 22.551 -31.723 -7.331 1.00 90.12 187 GLU A N 1
ATOM 1394 C CA . GLU A 1 187 ? 21.143 -31.955 -7.007 1.00 90.12 187 GLU A CA 1
ATOM 1395 C C . GLU A 1 187 ? 20.994 -32.920 -5.822 1.00 90.12 187 GLU A C 1
ATOM 1397 O O . GLU A 1 187 ? 20.196 -32.689 -4.916 1.00 90.12 187 GLU A O 1
ATOM 1402 N N . ALA A 1 188 ? 21.793 -33.995 -5.781 1.00 89.81 188 ALA A N 1
ATOM 1403 C CA . ALA A 1 188 ? 21.762 -34.955 -4.679 1.00 89.81 188 ALA A CA 1
ATOM 1404 C C . ALA A 1 188 ? 22.214 -34.327 -3.351 1.00 89.81 188 ALA A C 1
ATOM 1406 O O . ALA A 1 188 ? 21.658 -34.636 -2.296 1.00 89.81 188 ALA A O 1
ATOM 1407 N N . MET A 1 189 ? 23.204 -33.432 -3.395 1.00 89.50 189 MET A N 1
ATOM 1408 C CA . MET A 1 189 ? 23.664 -32.685 -2.226 1.00 89.50 189 MET A CA 1
ATOM 1409 C C . MET A 1 189 ? 22.626 -31.662 -1.746 1.00 89.50 189 MET A C 1
ATOM 1411 O O . MET A 1 189 ? 22.391 -31.575 -0.543 1.00 89.50 189 MET A O 1
ATOM 1415 N N . GLN A 1 190 ? 21.982 -30.926 -2.654 1.00 90.44 190 GLN A N 1
ATOM 1416 C CA . GLN A 1 190 ? 20.928 -29.955 -2.328 1.00 90.44 190 GLN A CA 1
ATOM 1417 C C . GLN A 1 190 ? 19.691 -30.642 -1.745 1.00 90.44 190 GLN A C 1
ATOM 1419 O O . GLN A 1 190 ? 19.207 -30.233 -0.691 1.00 90.44 190 GLN A O 1
ATOM 1424 N N . ALA A 1 191 ? 19.238 -31.740 -2.361 1.00 92.06 191 ALA A N 1
ATOM 1425 C CA . ALA A 1 191 ? 18.153 -32.562 -1.832 1.00 92.06 191 ALA A CA 1
ATOM 1426 C C . ALA A 1 191 ? 18.494 -33.108 -0.436 1.00 92.06 191 ALA A C 1
ATOM 1428 O O . ALA A 1 191 ? 17.695 -32.991 0.493 1.00 92.06 191 ALA A O 1
ATOM 1429 N N . GLY A 1 192 ? 19.704 -33.648 -0.262 1.00 91.44 192 GLY A N 1
ATOM 1430 C CA . GLY A 1 192 ? 20.177 -34.139 1.031 1.00 91.44 192 GLY A CA 1
ATOM 1431 C C . GLY A 1 192 ? 20.247 -33.050 2.104 1.00 91.44 192 GLY A C 1
ATOM 1432 O O . GLY A 1 192 ? 19.906 -33.317 3.253 1.00 91.44 192 GLY A O 1
ATOM 1433 N N . ALA A 1 193 ? 20.641 -31.829 1.739 1.00 90.56 193 ALA A N 1
ATOM 1434 C CA . ALA A 1 193 ? 20.651 -30.694 2.651 1.00 90.56 193 ALA A CA 1
ATOM 1435 C C . ALA A 1 193 ? 19.223 -30.282 3.032 1.00 90.56 193 ALA A C 1
ATOM 1437 O O . ALA A 1 193 ? 18.861 -30.357 4.199 1.00 90.56 193 ALA A O 1
ATOM 1438 N N . VAL A 1 194 ? 18.383 -29.904 2.071 1.00 92.75 194 VAL A N 1
ATOM 1439 C CA . VAL A 1 194 ? 17.071 -29.316 2.373 1.00 92.75 194 VAL A CA 1
ATOM 1440 C C . VAL A 1 194 ? 16.142 -30.316 3.071 1.00 92.75 194 VAL A C 1
ATOM 1442 O O . VAL A 1 194 ? 15.683 -30.049 4.182 1.00 92.75 194 VAL A O 1
ATOM 1445 N N . TYR A 1 195 ? 15.940 -31.508 2.497 1.00 94.38 195 TYR A N 1
ATOM 1446 C CA . TYR A 1 195 ? 15.091 -32.532 3.121 1.00 94.38 195 TYR A CA 1
ATOM 1447 C C . TYR A 1 195 ? 15.718 -33.110 4.395 1.00 94.38 195 TYR A C 1
ATOM 1449 O O . TYR A 1 195 ? 15.004 -33.444 5.341 1.00 94.38 195 TYR A O 1
ATOM 1457 N N . GLY A 1 196 ? 17.050 -33.225 4.446 1.00 93.56 196 GLY A N 1
ATOM 1458 C CA . GLY A 1 196 ? 17.754 -33.739 5.620 1.00 93.56 196 GLY A CA 1
ATOM 1459 C C . GLY A 1 196 ? 17.660 -32.801 6.820 1.00 93.56 196 GLY A C 1
ATOM 1460 O O . GLY A 1 196 ? 17.392 -33.259 7.929 1.00 93.56 196 GLY A O 1
ATOM 1461 N N . PHE A 1 197 ? 17.824 -31.493 6.607 1.00 94.38 197 PHE A N 1
ATOM 1462 C CA . PHE A 1 197 ? 17.679 -30.493 7.664 1.00 94.38 197 PHE A CA 1
ATOM 1463 C C . PHE A 1 197 ? 16.225 -30.320 8.094 1.00 94.38 197 PHE A C 1
ATOM 1465 O O . PHE A 1 197 ? 15.971 -30.260 9.294 1.00 94.38 197 PHE A O 1
ATOM 1472 N N . ALA A 1 198 ? 15.264 -30.346 7.169 1.00 94.50 198 ALA A N 1
ATOM 1473 C CA . ALA A 1 198 ? 13.850 -30.367 7.534 1.00 94.50 198 ALA A CA 1
ATOM 1474 C C . ALA A 1 198 ? 13.492 -31.602 8.384 1.00 94.50 198 ALA A C 1
ATOM 1476 O O . ALA A 1 198 ? 12.871 -31.474 9.439 1.00 94.50 198 ALA A O 1
ATOM 1477 N N . GLY A 1 199 ? 13.970 -32.791 7.995 1.00 95.56 199 GLY A N 1
ATOM 1478 C CA . GLY A 1 199 ? 13.789 -34.019 8.773 1.00 95.56 199 GLY A CA 1
ATOM 1479 C C . GLY A 1 199 ? 14.494 -33.993 10.136 1.00 95.56 199 GLY A C 1
ATOM 1480 O O . GLY A 1 199 ? 13.959 -34.507 11.117 1.00 95.56 199 GLY A O 1
ATOM 1481 N N . GLN A 1 200 ? 15.673 -33.369 10.228 1.00 95.56 200 GLN A N 1
ATOM 1482 C CA . GLN A 1 200 ? 16.369 -33.144 11.499 1.00 95.56 200 GLN A CA 1
ATOM 1483 C C . GLN A 1 200 ? 15.552 -32.237 12.423 1.00 95.56 200 GLN A C 1
ATOM 1485 O O . GLN A 1 200 ? 15.417 -32.550 13.606 1.00 95.56 200 GLN A O 1
ATOM 1490 N N . VAL A 1 201 ? 14.998 -31.145 11.891 1.00 94.94 201 VAL A N 1
ATOM 1491 C CA . VAL A 1 201 ? 14.135 -30.232 12.648 1.00 94.94 201 VAL A CA 1
ATOM 1492 C C . VAL A 1 201 ? 12.917 -30.967 13.172 1.00 94.94 201 VAL A C 1
ATOM 1494 O O . VAL A 1 201 ? 12.671 -30.933 14.375 1.00 94.94 201 VAL A O 1
ATOM 1497 N N . ASP A 1 202 ? 12.233 -31.713 12.308 1.00 95.56 202 ASP A N 1
ATOM 1498 C CA . ASP A 1 202 ? 11.071 -32.502 12.699 1.00 95.56 202 ASP A CA 1
ATOM 1499 C C . ASP A 1 202 ? 11.410 -33.529 13.781 1.00 95.56 202 ASP A C 1
ATOM 1501 O O . ASP A 1 202 ? 10.690 -33.642 14.772 1.00 95.56 202 ASP A O 1
ATOM 1505 N N . GLY A 1 203 ? 12.514 -34.262 13.634 1.00 96.00 203 GLY A N 1
ATOM 1506 C CA . GLY A 1 203 ? 12.935 -35.255 14.621 1.00 96.00 203 GLY A CA 1
ATOM 1507 C C . GLY A 1 203 ? 13.252 -34.644 15.989 1.00 96.00 203 GLY A C 1
ATOM 1508 O O . GLY A 1 203 ? 12.819 -35.170 17.015 1.00 96.00 203 GLY A O 1
ATOM 1509 N N . ILE A 1 204 ? 13.976 -33.522 16.011 1.00 95.94 204 ILE A N 1
ATOM 1510 C CA . ILE A 1 204 ? 14.338 -32.824 17.252 1.00 95.94 204 ILE A CA 1
ATOM 1511 C C . ILE A 1 204 ? 13.100 -32.192 17.900 1.00 95.94 204 ILE A C 1
ATOM 1513 O O . ILE A 1 204 ? 12.926 -32.305 19.111 1.00 95.94 204 ILE A O 1
ATOM 1517 N N . ALA A 1 205 ? 12.215 -31.582 17.112 1.00 94.38 205 ALA A N 1
ATOM 1518 C CA . ALA A 1 205 ? 10.979 -30.977 17.594 1.00 94.38 205 ALA A CA 1
ATOM 1519 C C . ALA A 1 205 ? 10.075 -31.985 18.312 1.00 94.38 205 ALA A C 1
ATOM 1521 O O . ALA A 1 205 ? 9.627 -31.720 19.426 1.00 94.38 205 ALA A O 1
ATOM 1522 N N . HIS A 1 206 ? 9.851 -33.160 17.712 1.00 96.25 206 HIS A N 1
ATOM 1523 C CA . HIS A 1 206 ? 9.058 -34.217 18.343 1.00 96.25 206 HIS A CA 1
ATOM 1524 C C . HIS A 1 206 ? 9.688 -34.691 19.657 1.00 96.25 206 HIS A C 1
ATOM 1526 O O . HIS A 1 206 ? 8.981 -34.794 20.654 1.00 96.25 206 HIS A O 1
ATOM 1532 N N . ALA A 1 207 ? 11.011 -34.889 19.694 1.00 95.50 207 ALA A N 1
ATOM 1533 C CA . ALA A 1 207 ? 11.705 -35.267 20.925 1.00 95.50 207 ALA A CA 1
ATOM 1534 C C . ALA A 1 207 ? 11.560 -34.202 22.032 1.00 95.50 207 ALA A C 1
ATOM 1536 O O . ALA A 1 207 ? 11.341 -34.547 23.191 1.00 95.50 207 ALA A O 1
ATOM 1537 N N . ILE A 1 208 ? 11.632 -32.912 21.676 1.00 95.00 208 ILE A N 1
ATOM 1538 C CA . ILE A 1 208 ? 11.408 -31.802 22.615 1.00 95.00 208 ILE A CA 1
ATOM 1539 C C . ILE A 1 208 ? 9.963 -31.806 23.127 1.00 95.00 208 ILE A C 1
ATOM 1541 O O . ILE A 1 208 ? 9.741 -31.650 24.325 1.00 95.00 208 ILE A O 1
ATOM 1545 N N . TRP A 1 209 ? 8.969 -31.987 22.255 1.00 94.62 209 TRP A N 1
ATOM 1546 C CA . TRP A 1 209 ? 7.561 -32.019 22.664 1.00 94.62 209 TRP A CA 1
ATOM 1547 C C . TRP A 1 209 ? 7.220 -33.217 23.548 1.00 94.62 209 TRP A C 1
ATOM 1549 O O . TRP A 1 209 ? 6.454 -33.060 24.501 1.00 94.62 209 TRP A O 1
ATOM 1559 N N . ASP A 1 210 ? 7.813 -34.381 23.275 1.00 94.19 210 ASP A N 1
ATOM 1560 C CA . ASP A 1 210 ? 7.683 -35.568 24.122 1.00 94.19 210 ASP A CA 1
ATOM 1561 C C . ASP A 1 210 ? 8.231 -35.298 25.534 1.00 94.19 210 ASP A C 1
ATOM 1563 O O . ASP A 1 210 ? 7.611 -35.692 26.523 1.00 94.19 210 ASP A O 1
ATOM 1567 N N . GLU A 1 211 ? 9.351 -34.573 25.647 1.00 92.62 211 GLU A N 1
ATOM 1568 C CA . GLU A 1 211 ? 9.939 -34.188 26.936 1.00 92.62 211 GLU A CA 1
ATOM 1569 C C . GLU A 1 211 ? 9.130 -33.096 27.658 1.00 92.62 211 GLU A C 1
ATOM 1571 O O . GLU A 1 211 ? 8.933 -33.172 28.872 1.00 92.62 211 GLU A O 1
ATOM 1576 N N . LEU A 1 212 ? 8.605 -32.107 26.927 1.00 88.00 212 LEU A N 1
ATOM 1577 C CA . LEU A 1 212 ? 7.731 -31.065 27.483 1.00 88.00 212 LEU A CA 1
ATOM 1578 C C . LEU A 1 212 ? 6.345 -31.595 27.886 1.00 88.00 212 LEU A C 1
ATOM 1580 O O . LEU A 1 212 ? 5.620 -30.919 28.617 1.00 88.00 212 LEU A O 1
ATOM 1584 N N . GLY A 1 213 ? 5.951 -32.771 27.389 1.00 87.19 213 GLY A N 1
ATOM 1585 C CA . GLY A 1 213 ? 4.630 -33.361 27.609 1.00 87.19 213 GLY A CA 1
ATOM 1586 C C . GLY A 1 213 ? 3.490 -32.615 26.905 1.00 87.19 213 GLY A C 1
ATOM 1587 O O . GLY A 1 213 ? 2.318 -32.863 27.191 1.00 87.19 213 GLY A O 1
ATOM 1588 N N . THR A 1 214 ? 3.810 -31.688 26.001 1.00 84.81 214 THR A N 1
ATOM 1589 C CA . THR A 1 214 ? 2.835 -30.926 25.220 1.00 84.81 214 THR A CA 1
ATOM 1590 C C . THR A 1 214 ? 3.433 -30.498 23.885 1.00 84.81 214 THR A C 1
ATOM 1592 O O . THR A 1 214 ? 4.621 -30.185 23.785 1.00 84.81 214 THR A O 1
ATOM 1595 N N . ARG A 1 215 ? 2.592 -30.460 22.847 1.00 89.12 215 ARG A N 1
ATOM 1596 C CA . ARG A 1 215 ? 2.978 -29.930 21.540 1.00 89.12 215 ARG A CA 1
ATOM 1597 C C . ARG A 1 215 ? 2.890 -28.411 21.587 1.00 89.12 215 ARG A C 1
ATOM 1599 O O . ARG A 1 215 ? 1.806 -27.847 21.722 1.00 89.12 215 ARG A O 1
ATOM 1606 N N . THR A 1 216 ? 4.040 -27.765 21.485 1.00 85.56 216 THR A N 1
ATOM 1607 C CA . THR A 1 216 ? 4.183 -26.310 21.569 1.00 85.56 216 THR A CA 1
ATOM 1608 C C . THR A 1 216 ? 4.417 -25.725 20.186 1.00 85.56 216 THR A C 1
ATOM 1610 O O . THR A 1 216 ? 4.760 -26.441 19.243 1.00 85.56 216 THR A O 1
ATOM 1613 N N . ARG A 1 217 ? 4.217 -24.416 20.036 1.00 86.19 217 ARG A N 1
ATOM 1614 C CA . ARG A 1 217 ? 4.512 -23.744 18.770 1.00 86.19 217 ARG A CA 1
ATOM 1615 C C . ARG A 1 217 ? 6.014 -23.816 18.489 1.00 86.19 217 ARG A C 1
ATOM 1617 O O . ARG A 1 217 ? 6.807 -23.554 19.391 1.00 86.19 217 ARG A O 1
ATOM 1624 N N . LEU A 1 218 ? 6.379 -24.140 17.248 1.00 90.19 218 LEU A N 1
ATOM 1625 C CA . LEU A 1 218 ? 7.763 -24.139 16.785 1.00 90.19 218 LEU A CA 1
ATOM 1626 C C . LEU A 1 218 ? 7.946 -23.092 15.684 1.00 90.19 218 LEU A C 1
ATOM 1628 O O . LEU A 1 218 ? 7.305 -23.179 14.634 1.00 90.19 218 LEU A O 1
ATOM 1632 N N . VAL A 1 219 ? 8.793 -22.102 15.956 1.00 82.31 219 VAL A N 1
ATOM 1633 C CA . VAL A 1 219 ? 9.013 -20.912 15.123 1.00 82.31 219 VAL A CA 1
ATOM 1634 C C . VAL A 1 219 ? 10.379 -21.005 14.456 1.00 82.31 219 VAL A C 1
ATOM 1636 O O . VAL A 1 219 ? 11.372 -21.213 15.149 1.00 82.31 219 VAL A O 1
ATOM 1639 N N . ALA A 1 220 ? 10.440 -20.839 13.134 1.00 82.00 220 ALA A N 1
ATOM 1640 C CA . ALA A 1 220 ? 11.696 -20.820 12.389 1.00 82.00 220 ALA A CA 1
ATOM 1641 C C . ALA A 1 220 ? 12.158 -19.383 12.090 1.00 82.00 220 ALA A C 1
ATOM 1643 O O . ALA A 1 220 ? 11.375 -18.564 11.616 1.00 82.00 220 ALA A O 1
ATOM 1644 N N . THR A 1 221 ? 13.440 -19.095 12.327 1.00 66.44 221 THR A N 1
ATOM 1645 C CA . THR A 1 221 ? 14.101 -17.815 12.010 1.00 66.44 221 THR A CA 1
ATOM 1646 C C . THR A 1 221 ? 15.516 -18.044 11.463 1.00 66.44 221 THR A C 1
ATOM 1648 O O . THR A 1 221 ? 16.013 -19.170 11.459 1.00 66.44 221 THR A O 1
ATOM 1651 N N . GLY A 1 222 ? 16.171 -16.998 10.964 1.00 67.69 222 GLY A N 1
ATOM 1652 C CA . GLY A 1 222 ? 17.517 -17.072 10.391 1.00 67.69 222 GLY A CA 1
ATOM 1653 C C . GLY A 1 222 ? 17.539 -17.201 8.864 1.00 67.69 222 GLY A C 1
ATOM 1654 O O . GLY A 1 222 ? 16.525 -17.436 8.207 1.00 67.69 222 GLY A O 1
ATOM 1655 N N . GLY A 1 223 ? 18.726 -17.017 8.276 1.00 66.44 223 GLY A N 1
ATOM 1656 C CA . GLY A 1 223 ? 18.891 -16.731 6.840 1.00 66.44 223 GLY A CA 1
ATOM 1657 C C . GLY A 1 223 ? 18.448 -17.840 5.879 1.00 66.44 223 GLY A C 1
ATOM 1658 O O . GLY A 1 223 ? 18.213 -17.564 4.707 1.00 66.44 223 GLY A O 1
ATOM 1659 N N . LEU A 1 224 ? 18.312 -19.078 6.365 1.00 81.19 224 LEU A N 1
ATOM 1660 C CA . LEU A 1 224 ? 17.864 -20.231 5.575 1.00 81.19 224 LEU A CA 1
ATOM 1661 C C . LEU A 1 224 ? 16.500 -20.782 6.016 1.00 81.19 224 LEU A C 1
ATOM 1663 O O . LEU A 1 224 ? 16.062 -21.804 5.488 1.00 81.19 224 LEU A O 1
ATOM 1667 N N . ALA A 1 225 ? 15.806 -20.116 6.946 1.00 80.75 225 ALA A N 1
ATOM 1668 C CA . ALA A 1 225 ? 14.502 -20.562 7.437 1.00 80.75 225 ALA A CA 1
ATOM 1669 C C . ALA A 1 225 ? 13.487 -20.721 6.297 1.00 80.75 225 ALA A C 1
ATOM 1671 O O . ALA A 1 225 ? 12.866 -21.774 6.177 1.00 80.75 225 ALA A O 1
ATOM 1672 N N . SER A 1 226 ? 13.401 -19.729 5.404 1.00 82.31 226 SER A N 1
ATOM 1673 C CA . SER A 1 226 ? 12.490 -19.742 4.251 1.00 82.31 226 SER A CA 1
ATOM 1674 C C . SER A 1 226 ? 12.761 -20.865 3.255 1.00 82.31 226 SER A C 1
ATOM 1676 O O . SER A 1 226 ? 11.856 -21.250 2.524 1.00 82.31 226 SER A O 1
ATOM 1678 N N . LEU A 1 227 ? 13.983 -21.403 3.238 1.00 87.56 227 LEU A N 1
ATOM 1679 C CA . LEU A 1 227 ? 14.357 -22.508 2.363 1.00 87.56 227 LEU A CA 1
ATOM 1680 C C . LEU A 1 227 ? 14.041 -23.875 2.983 1.00 87.56 227 LEU A C 1
ATOM 1682 O O . LEU A 1 227 ? 13.622 -24.789 2.284 1.00 87.56 227 LEU A O 1
ATOM 1686 N N . ILE A 1 228 ? 14.264 -24.042 4.289 1.00 90.00 228 ILE A N 1
ATOM 1687 C CA . ILE A 1 228 ? 14.112 -25.345 4.959 1.00 90.00 228 ILE A CA 1
ATOM 1688 C C . ILE A 1 228 ? 12.669 -25.602 5.385 1.00 90.00 228 ILE A C 1
ATOM 1690 O O . ILE A 1 228 ? 12.161 -26.718 5.275 1.00 90.00 228 ILE A O 1
ATOM 1694 N N . ALA A 1 229 ? 12.004 -24.574 5.891 1.00 88.88 229 ALA A N 1
ATOM 1695 C CA . ALA A 1 229 ? 10.719 -24.721 6.540 1.00 88.88 229 ALA A CA 1
ATOM 1696 C C . ALA A 1 229 ? 9.565 -25.233 5.659 1.00 88.88 229 ALA A C 1
ATOM 1698 O O . ALA A 1 229 ? 8.770 -26.006 6.194 1.00 88.88 229 ALA A O 1
ATOM 1699 N N . PRO A 1 230 ? 9.475 -24.934 4.344 1.00 90.06 230 PRO A N 1
ATOM 1700 C CA . PRO A 1 230 ? 8.457 -25.537 3.476 1.00 90.06 230 PRO A CA 1
ATOM 1701 C C . PRO A 1 230 ? 8.487 -27.073 3.445 1.00 90.06 230 PRO A C 1
ATOM 1703 O O . PRO A 1 230 ? 7.495 -27.708 3.093 1.00 90.06 230 PRO A O 1
ATOM 1706 N N . HIS A 1 231 ? 9.618 -27.676 3.817 1.00 92.06 231 HIS A N 1
ATOM 1707 C CA . HIS A 1 231 ? 9.818 -29.123 3.817 1.00 92.06 231 HIS A CA 1
ATOM 1708 C C . HIS A 1 231 ? 9.713 -29.756 5.214 1.00 92.06 231 HIS A C 1
ATOM 1710 O O . HIS A 1 231 ? 9.857 -30.973 5.335 1.00 92.06 231 HIS A O 1
ATOM 1716 N N . SER A 1 232 ? 9.472 -28.959 6.260 1.00 92.00 232 SER A N 1
ATOM 1717 C CA . SER A 1 232 ? 9.274 -29.415 7.640 1.00 92.00 232 SER A CA 1
ATOM 1718 C C . SER A 1 232 ? 7.787 -29.586 7.949 1.00 92.00 232 SER A C 1
ATOM 1720 O O . SER A 1 232 ? 6.946 -28.796 7.533 1.00 92.00 232 SER A O 1
ATOM 1722 N N . THR A 1 233 ? 7.451 -30.619 8.719 1.00 91.75 233 THR A N 1
ATOM 1723 C CA . THR A 1 233 ? 6.084 -30.886 9.200 1.00 91.75 233 THR A CA 1
ATOM 1724 C C . THR A 1 233 ? 5.809 -30.316 10.596 1.00 91.75 233 THR A C 1
ATOM 1726 O O . THR A 1 233 ? 4.669 -30.339 11.074 1.00 91.75 233 THR A O 1
ATOM 1729 N N . THR A 1 234 ? 6.850 -29.837 11.281 1.00 90.00 234 THR A N 1
ATOM 1730 C CA . THR A 1 234 ? 6.787 -29.347 12.666 1.00 90.00 234 THR A CA 1
ATOM 1731 C C . THR A 1 234 ? 6.916 -27.840 12.781 1.00 90.00 234 THR A C 1
ATOM 1733 O O . THR A 1 234 ? 6.298 -27.262 13.682 1.00 90.00 234 THR A O 1
ATOM 1736 N N . ILE A 1 235 ? 7.657 -27.206 11.863 1.00 88.38 235 ILE A N 1
ATOM 1737 C CA . ILE A 1 235 ? 7.719 -25.752 11.767 1.00 88.38 235 ILE A CA 1
ATOM 1738 C C . ILE A 1 235 ? 6.310 -25.248 11.503 1.00 88.38 235 ILE A C 1
ATOM 1740 O O . ILE A 1 235 ? 5.681 -25.545 10.492 1.00 88.38 235 ILE A O 1
ATOM 1744 N N . SER A 1 236 ? 5.801 -24.519 12.486 1.00 76.50 236 SER A N 1
ATOM 1745 C CA . SER A 1 236 ? 4.443 -24.002 12.447 1.00 76.50 236 SER A CA 1
ATOM 1746 C C . SER A 1 236 ? 4.379 -22.694 11.667 1.00 76.50 236 SER A C 1
ATOM 1748 O O . SER A 1 236 ? 3.301 -22.344 11.203 1.00 76.50 236 SER A O 1
ATOM 1750 N N . GLU A 1 237 ? 5.506 -21.982 11.552 1.00 69.31 237 GLU A N 1
ATOM 1751 C CA . GLU A 1 237 ? 5.578 -20.633 11.001 1.00 69.31 237 GLU A CA 1
ATOM 1752 C C . GLU A 1 237 ? 6.967 -20.282 10.460 1.00 69.31 237 GLU A C 1
ATOM 1754 O O . GLU A 1 237 ? 7.993 -20.641 11.046 1.00 69.31 237 GLU A O 1
ATOM 1759 N N . VAL A 1 238 ? 6.952 -19.527 9.362 1.00 63.44 238 VAL A N 1
ATOM 1760 C CA . VAL A 1 238 ? 8.087 -18.835 8.752 1.00 63.44 238 VAL A CA 1
ATOM 1761 C C . VAL A 1 238 ? 7.593 -17.440 8.428 1.00 63.44 238 VAL A C 1
ATOM 1763 O O . VAL A 1 238 ? 6.666 -17.304 7.632 1.00 63.44 238 VAL A O 1
ATOM 1766 N N . ASP A 1 239 ? 8.178 -16.408 9.016 1.00 55.06 239 ASP A N 1
ATOM 1767 C CA . ASP A 1 239 ? 7.740 -15.039 8.744 1.00 55.06 239 ASP A CA 1
ATOM 1768 C C . ASP A 1 239 ? 8.926 -14.083 8.590 1.00 55.06 239 ASP A C 1
ATOM 1770 O O . ASP A 1 239 ? 9.533 -13.705 9.593 1.00 55.06 239 ASP A O 1
ATOM 1774 N N . PRO A 1 240 ? 9.263 -13.695 7.344 1.00 50.69 240 PRO A N 1
ATOM 1775 C CA . PRO A 1 240 ? 10.284 -12.681 7.098 1.00 50.69 240 PRO A CA 1
ATOM 1776 C C . PRO A 1 240 ? 9.768 -11.234 6.909 1.00 50.69 240 PRO A C 1
ATOM 1778 O O . PRO A 1 240 ? 10.526 -10.329 7.232 1.00 50.69 240 PRO A O 1
ATOM 1781 N N . ASP A 1 241 ? 8.543 -10.968 6.397 1.00 43.19 241 ASP A N 1
ATOM 1782 C CA . ASP A 1 241 ? 8.208 -9.634 5.818 1.00 43.19 241 ASP A CA 1
ATOM 1783 C C . ASP A 1 241 ? 6.750 -9.100 5.954 1.00 43.19 241 ASP A C 1
ATOM 1785 O O . ASP A 1 241 ? 6.492 -7.947 5.589 1.00 43.19 241 ASP A O 1
ATOM 1789 N N . LEU A 1 242 ? 5.754 -9.839 6.472 1.00 38.19 242 LEU A N 1
ATOM 1790 C CA . LEU A 1 242 ? 4.356 -9.335 6.530 1.00 38.19 242 LEU A CA 1
ATOM 1791 C C . LEU A 1 242 ? 4.189 -8.156 7.516 1.00 38.19 242 LEU A C 1
ATOM 1793 O O . LEU A 1 242 ? 3.435 -7.209 7.271 1.00 38.19 242 LEU A O 1
ATOM 1797 N N . THR A 1 243 ? 4.964 -8.178 8.594 1.00 42.56 243 THR A N 1
ATOM 1798 C CA . THR A 1 243 ? 5.095 -7.119 9.604 1.00 42.56 243 THR A CA 1
ATOM 1799 C C . THR A 1 243 ? 5.471 -5.751 9.016 1.00 42.56 243 THR A C 1
ATOM 1801 O O . THR A 1 243 ? 4.998 -4.714 9.494 1.00 42.56 243 THR A O 1
ATOM 1804 N N . LEU A 1 244 ? 6.256 -5.721 7.933 1.00 43.88 244 LEU A N 1
ATOM 1805 C CA . LEU A 1 244 ? 6.800 -4.481 7.371 1.00 43.88 244 LEU A CA 1
ATOM 1806 C C . LEU A 1 244 ? 5.717 -3.576 6.763 1.00 43.88 244 LEU A C 1
ATOM 1808 O O . LEU A 1 244 ? 5.822 -2.353 6.834 1.00 43.88 244 LEU A O 1
ATOM 1812 N N . ARG A 1 245 ? 4.621 -4.142 6.235 1.00 48.03 245 ARG A N 1
ATOM 1813 C CA . ARG A 1 245 ? 3.490 -3.360 5.686 1.00 48.03 245 ARG A CA 1
ATOM 1814 C C . ARG A 1 245 ? 2.697 -2.637 6.776 1.00 48.03 245 ARG A C 1
ATOM 1816 O O . ARG A 1 245 ? 2.207 -1.529 6.552 1.00 48.03 245 ARG A O 1
ATOM 1823 N N . GLY A 1 246 ? 2.592 -3.245 7.960 1.00 39.56 246 GLY A N 1
ATOM 1824 C CA . GLY A 1 246 ? 2.024 -2.608 9.149 1.00 39.56 246 GLY A CA 1
ATOM 1825 C C . GLY A 1 246 ? 2.782 -1.331 9.505 1.00 39.56 246 GLY A C 1
ATOM 1826 O O . GLY A 1 246 ? 2.177 -0.277 9.693 1.00 39.56 246 GLY A O 1
ATOM 1827 N N . ILE A 1 247 ? 4.113 -1.422 9.485 1.00 50.88 247 ILE A N 1
ATOM 1828 C CA . ILE A 1 247 ? 5.028 -0.317 9.787 1.00 50.88 247 ILE A CA 1
ATOM 1829 C C . ILE A 1 247 ? 4.974 0.773 8.703 1.00 50.88 247 ILE A C 1
ATOM 1831 O O . ILE A 1 247 ? 4.957 1.955 9.026 1.00 50.88 247 ILE A O 1
ATOM 1835 N N . GLN A 1 248 ? 4.872 0.396 7.425 1.00 53.72 248 GLN A N 1
ATOM 1836 C CA . GLN A 1 248 ? 4.838 1.342 6.301 1.00 53.72 248 GLN A CA 1
ATOM 1837 C C . GLN A 1 248 ? 3.595 2.243 6.271 1.00 53.72 248 GLN A C 1
ATOM 1839 O O . GLN A 1 248 ? 3.692 3.404 5.869 1.00 53.72 248 GLN A O 1
ATOM 1844 N N . PHE A 1 249 ? 2.424 1.712 6.638 1.00 64.19 249 PHE A N 1
ATOM 1845 C CA . PHE A 1 249 ? 1.149 2.404 6.414 1.00 64.19 249 PHE A CA 1
ATOM 1846 C C . PHE A 1 249 ? 0.451 2.889 7.684 1.00 64.19 249 PHE A C 1
ATOM 1848 O O . PHE A 1 249 ? -0.408 3.763 7.590 1.00 64.19 249 PHE A O 1
ATOM 1855 N N . MET A 1 250 ? 0.778 2.371 8.869 1.00 72.19 250 MET A N 1
ATOM 1856 C CA . MET A 1 250 ? 0.144 2.846 10.101 1.00 72.19 250 MET A CA 1
ATOM 1857 C C . MET A 1 250 ? 0.524 4.309 10.362 1.00 72.19 250 MET A C 1
ATOM 1859 O O . MET A 1 250 ? 1.697 4.650 10.470 1.00 72.19 250 MET A O 1
ATOM 1863 N N . GLY A 1 251 ? -0.478 5.190 10.430 1.00 80.25 251 GLY A N 1
ATOM 1864 C CA . GLY A 1 251 ? -0.253 6.635 10.551 1.00 80.25 251 GLY A CA 1
ATOM 1865 C C . GLY A 1 251 ? 0.221 7.320 9.261 1.00 80.25 251 GLY A C 1
ATOM 1866 O O . GLY A 1 251 ? 0.537 8.510 9.293 1.00 80.25 251 GLY A O 1
ATOM 1867 N N . ALA A 1 252 ? 0.256 6.612 8.125 1.00 83.44 252 ALA A N 1
ATOM 1868 C CA . ALA A 1 252 ? 0.596 7.220 6.846 1.00 83.44 252 ALA A CA 1
ATOM 1869 C C . ALA A 1 252 ? -0.430 8.292 6.444 1.00 83.44 252 ALA A C 1
ATOM 1871 O O . ALA A 1 252 ? -1.632 8.155 6.651 1.00 83.44 252 ALA A O 1
ATOM 1872 N N . GLY A 1 253 ? 0.068 9.372 5.848 1.00 96.19 253 GLY A N 1
ATOM 1873 C CA . GLY A 1 253 ? -0.674 10.599 5.557 1.00 96.19 253 GLY A CA 1
ATOM 1874 C C . GLY A 1 253 ? -0.245 11.783 6.423 1.00 96.19 253 GLY A C 1
ATOM 1875 O O . GLY A 1 253 ? -0.468 12.929 6.025 1.00 96.19 253 GLY A O 1
ATOM 1876 N N . TYR A 1 254 ? 0.412 11.521 7.558 1.00 97.50 254 TYR A N 1
ATOM 1877 C CA . TYR A 1 254 ? 0.798 12.541 8.529 1.00 97.50 254 TYR A CA 1
ATOM 1878 C C . TYR A 1 254 ? 2.281 12.509 8.869 1.00 97.50 254 TYR A C 1
ATOM 1880 O O . TYR A 1 254 ? 2.904 11.449 8.884 1.00 97.50 254 TYR A O 1
ATOM 1888 N N . ASP A 1 255 ? 2.819 13.680 9.192 1.00 95.88 255 ASP A N 1
ATOM 1889 C CA . ASP A 1 255 ? 4.190 13.833 9.663 1.00 95.88 255 ASP A CA 1
ATOM 1890 C C . ASP A 1 255 ? 4.297 13.417 11.137 1.00 95.88 255 ASP A C 1
ATOM 1892 O O . ASP A 1 255 ? 3.868 14.145 12.037 1.00 95.88 255 ASP A O 1
ATOM 1896 N N . ILE A 1 256 ? 4.822 12.215 11.380 1.00 90.38 256 ILE A N 1
ATOM 1897 C CA . ILE A 1 256 ? 4.973 11.629 12.716 1.00 90.38 256 ILE A CA 1
ATOM 1898 C C . ILE A 1 256 ? 6.465 11.348 12.929 1.00 90.38 256 ILE A C 1
ATOM 1900 O O . ILE A 1 256 ? 6.939 10.275 12.566 1.00 90.38 256 ILE A O 1
ATOM 1904 N N . PRO A 1 257 ? 7.223 12.289 13.524 1.00 82.94 257 PRO A N 1
ATOM 1905 C CA . PRO A 1 257 ? 8.684 12.191 13.573 1.00 82.94 257 PRO A CA 1
ATOM 1906 C C . PRO A 1 257 ? 9.214 11.061 14.458 1.00 82.94 257 PRO A C 1
ATOM 1908 O O . PRO A 1 257 ? 10.379 10.705 14.363 1.00 82.94 257 PRO A O 1
ATOM 1911 N N . ASN A 1 258 ? 8.385 10.542 15.367 1.00 84.56 258 ASN A N 1
ATOM 1912 C CA . ASN A 1 258 ? 8.789 9.531 16.335 1.00 84.56 258 ASN A CA 1
ATOM 1913 C C . ASN A 1 258 ? 7.782 8.385 16.301 1.00 84.56 258 ASN A C 1
ATOM 1915 O O . ASN A 1 258 ? 6.664 8.526 16.801 1.00 84.56 258 ASN A O 1
ATOM 1919 N N . ILE A 1 259 ? 8.186 7.255 15.728 1.00 75.38 259 ILE A N 1
ATOM 1920 C CA . ILE A 1 259 ? 7.375 6.040 15.657 1.00 75.38 259 ILE A CA 1
ATOM 1921 C C . ILE A 1 259 ? 8.134 4.918 16.356 1.00 75.38 259 ILE A C 1
ATOM 1923 O O . ILE A 1 259 ? 9.334 4.732 16.167 1.00 75.38 259 ILE A O 1
ATOM 1927 N N . ARG A 1 260 ? 7.430 4.170 17.202 1.00 74.00 260 ARG A N 1
ATOM 1928 C CA . ARG A 1 260 ? 7.882 2.883 17.734 1.00 74.00 260 ARG A CA 1
ATOM 1929 C C . ARG A 1 260 ? 6.729 1.914 17.530 1.00 74.00 260 ARG A C 1
ATOM 1931 O O . ARG A 1 260 ? 5.615 2.200 17.964 1.00 74.00 260 ARG A O 1
ATOM 1938 N N . GLY A 1 261 ? 6.991 0.813 16.846 1.00 60.78 261 GLY A N 1
ATOM 1939 C CA . GLY A 1 261 ? 5.983 -0.183 16.517 1.00 60.78 261 GLY A CA 1
ATOM 1940 C C . GLY A 1 261 ? 6.608 -1.565 16.440 1.00 60.78 261 GLY A C 1
ATOM 1941 O O . GLY A 1 261 ? 7.794 -1.699 16.161 1.00 60.78 261 GLY A O 1
ATOM 1942 N N . GLU A 1 262 ? 5.789 -2.573 16.698 1.00 66.50 262 GLU A N 1
ATOM 1943 C CA . GLU A 1 262 ? 6.127 -3.981 16.541 1.00 66.50 262 GLU A CA 1
ATOM 1944 C C . GLU A 1 262 ? 4.956 -4.630 15.804 1.00 66.50 262 GLU A C 1
ATOM 1946 O O . GLU A 1 262 ? 3.806 -4.536 16.245 1.00 66.50 262 GLU A O 1
ATOM 1951 N N . GLY A 1 263 ? 5.231 -5.244 14.657 1.00 58.72 263 GLY A N 1
ATOM 1952 C CA . GLY A 1 263 ? 4.273 -6.119 13.992 1.00 58.72 263 GLY A CA 1
ATOM 1953 C C . GLY A 1 263 ? 4.691 -7.570 14.178 1.00 58.72 263 GLY A C 1
ATOM 1954 O O . GLY A 1 263 ? 5.863 -7.871 14.393 1.00 58.72 263 GLY A O 1
ATOM 1955 N N . ARG A 1 264 ? 3.706 -8.462 14.144 1.00 48.50 264 ARG A N 1
ATOM 1956 C CA . ARG A 1 264 ? 3.902 -9.902 14.293 1.00 48.50 264 ARG A CA 1
ATOM 1957 C C . ARG A 1 264 ? 3.011 -10.606 13.293 1.00 48.50 264 ARG A C 1
ATOM 1959 O O . ARG A 1 264 ? 1.830 -10.259 13.190 1.00 48.50 264 ARG A O 1
ATOM 1966 N N . THR A 1 265 ? 3.540 -11.615 12.624 1.00 48.62 265 THR A N 1
ATOM 1967 C CA . THR A 1 265 ? 2.705 -12.621 11.967 1.00 48.62 265 THR A CA 1
ATOM 1968 C C . THR A 1 265 ? 2.481 -13.770 12.929 1.00 48.62 265 THR A C 1
ATOM 1970 O O . THR A 1 265 ? 3.234 -13.968 13.885 1.00 48.62 265 THR A O 1
ATOM 1973 N N . VAL A 1 266 ? 1.349 -14.442 12.756 1.00 44.53 266 VAL A N 1
ATOM 1974 C CA . VAL A 1 266 ? 1.016 -15.616 13.544 1.00 44.53 266 VAL A CA 1
ATOM 1975 C C . VAL A 1 266 ? 0.359 -16.652 12.652 1.00 44.53 266 VAL A C 1
ATOM 1977 O O . VAL A 1 266 ? -0.655 -16.387 12.001 1.00 44.53 266 VAL A O 1
ATOM 1980 N N . CYS A 1 267 ? 0.886 -17.868 12.667 1.00 49.25 267 CYS A N 1
ATOM 1981 C CA . CYS A 1 267 ? 0.264 -18.989 11.988 1.00 49.25 267 CYS A CA 1
ATOM 1982 C C . CYS A 1 267 ? -0.953 -19.504 12.766 1.00 49.25 267 CYS A C 1
ATOM 1984 O O . CYS A 1 267 ? -0.944 -19.659 13.996 1.00 49.25 267 CYS A O 1
ATOM 1986 N N . THR A 1 268 ? -2.022 -19.792 12.020 1.00 60.56 2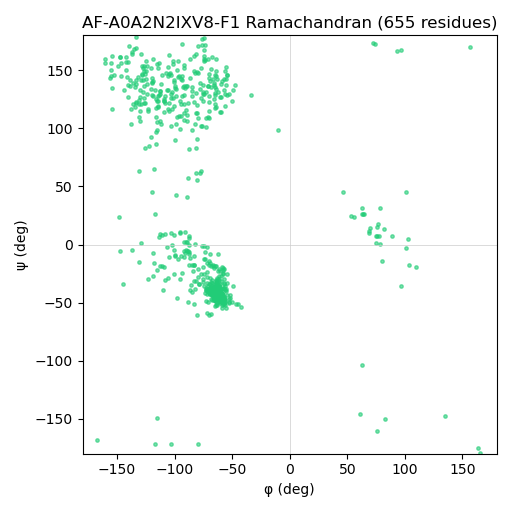68 THR A N 1
ATOM 1987 C CA . THR A 1 268 ? -3.313 -20.260 12.540 1.00 60.56 268 THR A CA 1
ATOM 1988 C C . THR A 1 268 ? -3.839 -21.424 11.698 1.00 60.56 268 THR A C 1
ATOM 1990 O O . THR A 1 268 ? -3.327 -21.697 10.616 1.00 60.56 268 THR A O 1
ATOM 1993 N N . ASN A 1 269 ? -4.873 -22.115 12.184 1.00 70.38 269 ASN A N 1
ATOM 1994 C CA . ASN A 1 269 ? -5.568 -23.159 11.421 1.00 70.38 269 ASN A CA 1
ATOM 1995 C C . ASN A 1 269 ? -6.730 -22.619 10.569 1.00 70.38 269 ASN A C 1
ATOM 1997 O O . ASN A 1 269 ? -7.442 -23.407 9.948 1.00 70.38 269 ASN A O 1
ATOM 2001 N N . HIS A 1 270 ? -6.950 -21.301 10.568 1.00 76.50 270 HIS A N 1
ATOM 2002 C CA . HIS A 1 270 ? -7.922 -20.668 9.684 1.00 76.50 270 HIS A CA 1
ATOM 2003 C C . HIS A 1 270 ? -7.386 -20.637 8.236 1.00 76.50 270 HIS A C 1
ATOM 2005 O O . HIS A 1 270 ? -6.230 -20.977 7.985 1.00 76.50 270 HIS A O 1
ATOM 2011 N N . ALA A 1 271 ? -8.220 -20.239 7.269 1.00 60.62 271 ALA A N 1
ATOM 2012 C CA . ALA A 1 271 ? -7.797 -20.012 5.884 1.00 60.62 271 ALA A CA 1
ATOM 2013 C C . ALA A 1 271 ? -6.509 -19.165 5.800 1.00 60.62 271 ALA A C 1
ATOM 2015 O O . ALA A 1 271 ? -6.363 -18.180 6.527 1.00 60.62 271 ALA A O 1
ATOM 2016 N N . TRP A 1 272 ? -5.584 -19.553 4.914 1.00 58.25 272 TRP A N 1
ATOM 2017 C CA . TRP A 1 272 ? -4.291 -18.879 4.783 1.00 58.25 272 TRP A CA 1
ATOM 2018 C C . TRP A 1 272 ? -4.448 -17.459 4.219 1.00 58.25 272 TRP A C 1
ATOM 2020 O O . TRP A 1 272 ? -5.358 -17.172 3.437 1.00 58.25 272 TRP A O 1
ATOM 2030 N N . GLY A 1 273 ? -3.528 -16.568 4.590 1.00 66.44 273 GLY A N 1
ATOM 2031 C CA . GLY A 1 273 ? -3.496 -15.203 4.077 1.00 66.44 273 GLY A CA 1
ATOM 2032 C C . GLY A 1 273 ? -3.083 -15.160 2.607 1.00 66.44 273 GLY A C 1
ATOM 2033 O O . GLY A 1 273 ? -2.004 -15.617 2.245 1.00 66.44 273 GLY A O 1
ATOM 2034 N N . SER A 1 274 ? -3.929 -14.579 1.762 1.00 68.56 274 SER A N 1
ATOM 2035 C CA . SER A 1 274 ? -3.585 -14.178 0.394 1.00 68.56 274 SER A CA 1
ATOM 2036 C C . SER A 1 274 ? -3.761 -12.672 0.254 1.00 68.56 274 SER A C 1
ATOM 2038 O O . SER A 1 274 ? -4.487 -12.055 1.037 1.00 68.56 274 SER A O 1
ATOM 2040 N N . ALA A 1 275 ? -3.123 -12.067 -0.746 1.00 71.88 275 ALA A N 1
ATOM 2041 C CA . ALA A 1 275 ? -3.300 -10.645 -0.995 1.00 71.88 275 ALA A CA 1
ATOM 2042 C C . ALA A 1 275 ? -4.774 -10.320 -1.300 1.00 71.88 275 ALA A C 1
ATOM 2044 O O . ALA A 1 275 ? -5.312 -10.726 -2.328 1.00 71.88 275 ALA A O 1
ATOM 2045 N N . PHE A 1 276 ? -5.413 -9.558 -0.412 1.00 84.31 276 PHE A N 1
ATOM 2046 C CA . PHE A 1 276 ? -6.609 -8.783 -0.730 1.00 84.31 276 PHE A CA 1
ATOM 2047 C C . PHE A 1 276 ? -6.148 -7.375 -1.120 1.00 84.31 276 PHE A C 1
ATOM 2049 O O . PHE A 1 276 ? -5.206 -6.847 -0.526 1.00 84.31 276 PHE A O 1
ATOM 2056 N N . ARG A 1 277 ? -6.802 -6.779 -2.122 1.00 93.06 277 ARG A N 1
ATOM 2057 C CA . ARG A 1 277 ? -6.604 -5.398 -2.590 1.00 93.06 277 ARG A CA 1
ATOM 2058 C C . ARG A 1 277 ? -6.248 -4.426 -1.444 1.00 93.06 277 ARG A C 1
ATOM 2060 O O . ARG A 1 277 ? -6.974 -4.346 -0.459 1.00 93.06 277 ARG A O 1
ATOM 2067 N N . ALA A 1 278 ? -5.163 -3.669 -1.625 1.00 83.62 278 ALA A N 1
ATOM 2068 C CA . ALA A 1 278 ? -4.545 -2.731 -0.678 1.00 83.62 278 ALA A CA 1
ATOM 2069 C C . ALA A 1 278 ? -3.731 -3.373 0.449 1.00 83.62 278 ALA A C 1
ATOM 2071 O O . ALA A 1 278 ? -3.383 -2.702 1.414 1.00 83.62 278 ALA A O 1
ATOM 2072 N N . TYR A 1 279 ? -3.403 -4.654 0.296 1.00 78.12 279 TYR A N 1
ATOM 2073 C CA . TYR A 1 279 ? -2.592 -5.506 1.162 1.00 78.12 279 TYR A CA 1
ATOM 2074 C C . TYR A 1 279 ? -1.840 -4.786 2.299 1.00 78.12 279 TYR A C 1
ATOM 2076 O O . TYR A 1 279 ? -0.778 -4.188 2.098 1.00 78.12 279 TYR A O 1
ATOM 2084 N N . GLY A 1 280 ? -2.433 -4.836 3.498 1.00 77.50 280 GLY A N 1
ATOM 2085 C CA . GLY A 1 280 ? -1.919 -4.251 4.743 1.00 77.50 280 GLY A CA 1
ATOM 2086 C C . GLY A 1 280 ? -2.483 -2.865 5.079 1.00 77.50 280 GLY A C 1
ATOM 2087 O O . GLY A 1 280 ? -2.741 -2.581 6.246 1.00 77.50 280 GLY A O 1
ATOM 2088 N N . SER A 1 281 ? -2.742 -2.018 4.080 1.00 86.50 281 SER A N 1
ATOM 2089 C CA . SER A 1 281 ? -3.264 -0.658 4.279 1.00 86.50 281 SER A CA 1
ATOM 2090 C C . SER A 1 281 ? -4.672 -0.613 4.889 1.00 86.50 281 SER A C 1
ATOM 2092 O O . SER A 1 281 ? -4.837 0.139 5.849 1.00 86.50 281 SER A O 1
ATOM 2094 N N . PRO A 1 282 ? -5.652 -1.456 4.488 1.00 90.88 282 PRO A N 1
ATOM 2095 C CA . PRO A 1 282 ? -6.959 -1.503 5.136 1.00 90.88 282 PRO A CA 1
ATOM 2096 C C . PRO A 1 282 ? -6.876 -1.733 6.643 1.00 90.88 282 PRO A C 1
ATOM 2098 O O . PRO A 1 282 ? -7.557 -1.055 7.410 1.00 90.88 282 PRO A O 1
ATOM 2101 N N . GLN A 1 283 ? -6.024 -2.657 7.081 1.00 81.31 283 GLN A N 1
ATOM 2102 C CA . GLN A 1 283 ? -5.847 -2.981 8.493 1.00 81.31 283 GLN A CA 1
ATOM 2103 C C . GLN A 1 283 ? -5.131 -1.844 9.235 1.00 81.31 283 GLN A C 1
ATOM 2105 O O . GLN A 1 283 ? -5.618 -1.373 10.266 1.00 81.31 283 GLN A O 1
ATOM 2110 N N . SER A 1 284 ? -4.009 -1.366 8.687 1.00 80.56 284 SER A N 1
ATOM 2111 C CA . SER A 1 284 ? -3.195 -0.305 9.287 1.00 80.56 284 SER A CA 1
ATOM 2112 C C . SER A 1 284 ? -3.955 1.013 9.391 1.00 80.56 284 SER A C 1
ATOM 2114 O O . SER A 1 284 ? -4.059 1.584 10.478 1.00 80.56 284 SER A O 1
ATOM 2116 N N . LEU A 1 285 ? -4.539 1.478 8.286 1.00 93.25 285 LEU A N 1
ATOM 2117 C CA . LEU A 1 285 ? -5.229 2.761 8.240 1.00 93.25 285 LEU A CA 1
ATOM 2118 C C . LEU A 1 285 ? -6.578 2.729 8.942 1.00 93.25 285 LEU A C 1
ATOM 2120 O O . LEU A 1 285 ? -6.990 3.764 9.449 1.00 93.25 285 LEU A O 1
ATOM 2124 N N . PHE A 1 286 ? -7.244 1.575 9.070 1.00 96.56 286 PHE A N 1
ATOM 2125 C CA . PHE A 1 286 ? -8.397 1.486 9.967 1.00 96.56 286 PHE A CA 1
ATOM 2126 C C . PHE A 1 286 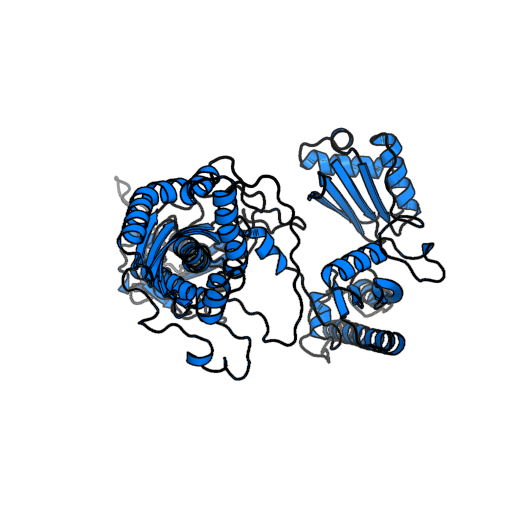? -8.020 1.895 11.391 1.00 96.56 286 PHE A C 1
ATOM 2128 O O . PHE A 1 286 ? -8.683 2.741 11.988 1.00 96.56 286 PHE A O 1
ATOM 2135 N N . SER A 1 287 ? -6.923 1.336 11.910 1.00 85.25 287 SER A N 1
ATOM 2136 C CA . SER A 1 287 ? -6.480 1.633 13.270 1.00 85.25 287 SER A CA 1
ATOM 2137 C C . SER A 1 287 ? -6.078 3.101 13.443 1.00 85.25 287 SER A C 1
ATOM 2139 O O . SER A 1 287 ? -6.577 3.764 14.352 1.00 85.25 287 SER A O 1
ATOM 2141 N N . SER A 1 288 ? -5.243 3.647 12.551 1.00 89.81 288 SER A N 1
ATOM 2142 C CA . SER A 1 288 ? -4.763 5.023 12.690 1.00 89.81 288 SER A CA 1
ATOM 2143 C C . SER A 1 288 ? -5.836 6.065 12.383 1.00 89.81 288 SER A C 1
ATOM 2145 O O . SER A 1 288 ? -5.910 7.067 13.084 1.00 89.81 288 SER A O 1
ATOM 2147 N N . GLU A 1 289 ? -6.708 5.845 11.397 1.00 98.62 289 GLU A N 1
ATOM 2148 C CA . GLU A 1 289 ? -7.737 6.829 11.033 1.00 98.62 289 GLU A CA 1
ATOM 2149 C C . GLU A 1 289 ? -8.905 6.878 12.015 1.00 98.62 289 GLU A C 1
ATOM 2151 O O . GLU A 1 289 ? -9.490 7.945 12.209 1.00 98.62 289 GLU A O 1
ATOM 2156 N N . VAL A 1 290 ? -9.235 5.764 12.674 1.00 98.06 290 VAL A N 1
ATOM 2157 C CA . VAL A 1 290 ? -10.171 5.787 13.808 1.00 98.06 290 VAL A CA 1
ATOM 2158 C C . VAL A 1 290 ? -9.524 6.489 15.004 1.00 98.06 290 VAL A C 1
ATOM 2160 O O . VAL A 1 290 ? -10.158 7.344 15.625 1.00 98.06 290 VAL A O 1
ATOM 2163 N N . LEU A 1 291 ? -8.247 6.204 15.291 1.00 96.81 291 LEU A N 1
ATOM 2164 C CA . LEU A 1 291 ? -7.507 6.837 16.388 1.00 96.81 291 LEU A CA 1
ATOM 2165 C C . LEU A 1 291 ? -7.318 8.349 16.182 1.00 96.81 291 LEU A C 1
ATOM 2167 O O . LEU A 1 291 ? -7.358 9.106 17.151 1.00 96.81 291 LEU A O 1
ATOM 2171 N N . MET A 1 292 ? -7.166 8.812 14.939 1.00 98.00 292 MET A N 1
ATOM 2172 C CA . MET A 1 292 ? -7.118 10.242 14.614 1.00 98.00 292 MET A CA 1
ATOM 2173 C C . MET A 1 292 ? -8.406 10.967 15.020 1.00 98.00 292 MET A C 1
ATOM 2175 O O . MET A 1 292 ? -8.329 12.082 15.536 1.00 98.00 292 MET A O 1
ATOM 2179 N N . ASP A 1 293 ? -9.572 10.337 14.860 1.00 98.56 293 ASP A N 1
ATOM 2180 C CA . ASP A 1 293 ? -10.849 10.889 15.331 1.00 98.56 293 ASP A CA 1
ATOM 2181 C C . ASP A 1 293 ? -10.953 10.876 16.863 1.00 98.56 293 ASP A C 1
ATOM 2183 O O . ASP A 1 293 ? -11.454 11.839 17.442 1.00 98.56 293 ASP A O 1
ATOM 2187 N N . GLU A 1 294 ? -10.449 9.835 17.540 1.00 98.38 294 GLU A N 1
ATOM 2188 C CA . GLU A 1 294 ? -10.386 9.816 19.016 1.00 98.38 294 GLU A CA 1
ATOM 2189 C C . GLU A 1 294 ? -9.477 10.927 19.549 1.00 98.38 294 GLU A C 1
ATOM 2191 O O . GLU A 1 294 ? -9.794 11.598 20.535 1.00 98.38 294 GLU A O 1
ATOM 2196 N N . LEU A 1 295 ? -8.341 11.154 18.884 1.00 97.56 295 LEU A N 1
ATOM 2197 C CA . LEU A 1 295 ? -7.425 12.232 19.225 1.00 97.56 295 LEU A CA 1
ATOM 2198 C C . LEU A 1 295 ? -8.069 13.601 18.981 1.00 97.56 295 LEU A C 1
ATOM 2200 O O . LEU A 1 295 ? -7.928 14.489 19.823 1.00 97.56 295 LEU A O 1
ATOM 2204 N N . ALA A 1 296 ? -8.794 13.766 17.871 1.00 98.38 296 ALA A N 1
ATOM 2205 C CA . ALA A 1 296 ? -9.542 14.983 17.566 1.00 98.38 296 ALA A CA 1
ATOM 2206 C C . ALA A 1 296 ? -10.535 15.307 18.688 1.00 98.38 296 ALA A C 1
ATOM 2208 O O . ALA A 1 296 ? -10.498 16.399 19.256 1.00 98.38 296 ALA A O 1
ATOM 2209 N N . GLU A 1 297 ? -11.349 14.326 19.077 1.00 98.25 297 GLU A N 1
ATOM 2210 C CA . GLU A 1 297 ? -12.329 14.457 20.151 1.00 98.25 297 GLU A CA 1
ATOM 2211 C C . GLU A 1 297 ? -11.674 14.804 21.490 1.00 98.25 297 GLU A C 1
ATOM 2213 O O . GLU A 1 297 ? -12.086 15.755 22.156 1.00 98.25 297 GLU A O 1
ATOM 2218 N N . LYS A 1 298 ? -10.601 14.096 21.861 1.00 98.19 298 LYS A N 1
ATOM 2219 C CA . LYS A 1 298 ? -9.870 14.344 23.111 1.00 98.19 298 LYS A CA 1
ATOM 2220 C C . LYS A 1 298 ? -9.246 15.741 23.168 1.00 98.19 298 LYS A C 1
ATOM 2222 O O . LYS A 1 298 ? -9.090 16.297 24.254 1.00 98.19 298 LYS A O 1
ATOM 2227 N N . LEU A 1 299 ? -8.885 16.305 22.017 1.00 97.50 299 LEU A N 1
ATOM 2228 C CA . LEU A 1 299 ? -8.365 17.667 21.885 1.00 97.50 299 LEU A CA 1
ATOM 2229 C C . LEU A 1 299 ? -9.465 18.728 21.717 1.00 97.50 299 LEU A C 1
ATOM 2231 O O . LEU A 1 299 ? -9.147 19.917 21.721 1.00 97.50 299 LEU A O 1
ATOM 2235 N N . GLY A 1 300 ? -10.730 18.331 21.543 1.00 98.00 300 GLY A N 1
ATOM 2236 C CA . GLY A 1 300 ? -11.813 19.244 21.168 1.00 98.00 300 GLY A CA 1
ATOM 2237 C C . GLY A 1 300 ? -11.602 19.892 19.792 1.00 98.00 300 GLY A C 1
ATOM 2238 O O . GLY A 1 300 ? -11.983 21.043 19.588 1.00 98.00 300 GLY A O 1
ATOM 2239 N N . MET A 1 301 ? -10.946 19.184 18.869 1.00 98.38 301 MET A N 1
ATOM 2240 C CA . MET A 1 301 ? -10.619 19.637 17.515 1.00 98.38 301 MET A CA 1
ATOM 2241 C C . MET A 1 301 ? -11.519 18.946 16.486 1.00 98.38 301 MET A C 1
ATOM 2243 O O . MET A 1 301 ? -11.864 17.778 16.646 1.00 98.38 301 MET A O 1
ATOM 2247 N N . ASP A 1 302 ? -11.889 19.648 15.411 1.00 98.62 302 ASP A N 1
ATOM 2248 C CA . ASP A 1 302 ? -12.636 19.030 14.311 1.00 98.62 302 ASP A CA 1
ATOM 2249 C C . ASP A 1 302 ? -11.765 17.964 13.592 1.00 98.62 302 ASP A C 1
ATOM 2251 O O . ASP A 1 302 ? -10.577 18.216 13.340 1.00 98.62 302 ASP A O 1
ATOM 2255 N N . PRO A 1 303 ? -12.322 16.782 13.251 1.00 98.75 303 PRO A N 1
ATOM 2256 C CA . PRO A 1 303 ? -11.588 15.700 12.588 1.00 98.75 303 PRO A CA 1
ATOM 2257 C C . PRO A 1 303 ? -10.927 16.071 11.254 1.00 98.75 303 PRO A C 1
ATOM 2259 O O . PRO A 1 303 ? -9.897 15.490 10.900 1.00 98.75 303 PRO A O 1
ATOM 2262 N N . LEU A 1 304 ? -11.477 17.026 10.500 1.00 98.81 304 LEU A N 1
ATOM 2263 C CA . LEU A 1 304 ? -10.846 17.521 9.277 1.00 98.81 304 LEU A CA 1
ATOM 2264 C C . LEU A 1 304 ? -9.621 18.370 9.621 1.00 98.81 304 LEU A C 1
ATOM 2266 O O . LEU A 1 304 ? -8.570 18.225 8.997 1.00 98.81 304 LEU A O 1
ATOM 2270 N N . GLU A 1 305 ? -9.725 19.227 10.637 1.00 98.69 305 GLU A N 1
ATOM 2271 C CA . GLU A 1 305 ? -8.654 20.155 11.010 1.00 98.69 305 GLU A CA 1
ATOM 2272 C C . GLU A 1 305 ? -7.433 19.454 11.580 1.00 98.69 305 GLU A C 1
ATOM 2274 O O . GLU A 1 305 ? -6.309 19.834 11.250 1.00 98.69 305 GLU A O 1
ATOM 2279 N N . ILE A 1 306 ? -7.617 18.410 12.393 1.00 98.50 306 ILE A N 1
ATOM 2280 C CA . ILE A 1 306 ? -6.473 17.651 12.904 1.00 98.50 306 ILE A CA 1
ATOM 2281 C C . ILE A 1 306 ? -5.718 16.958 11.764 1.00 98.50 306 ILE A C 1
ATOM 2283 O O . ILE A 1 306 ? -4.486 16.951 11.756 1.00 98.50 306 ILE A O 1
ATOM 2287 N N . ARG A 1 307 ? -6.432 16.444 10.756 1.00 98.75 307 ARG A N 1
ATOM 2288 C CA . ARG A 1 307 ? -5.816 15.855 9.562 1.00 98.75 307 ARG A CA 1
ATOM 2289 C C . ARG A 1 307 ? -5.112 16.919 8.743 1.00 98.75 307 ARG A C 1
ATOM 2291 O O . ARG A 1 307 ? -3.945 16.754 8.409 1.00 98.75 307 ARG A O 1
ATOM 2298 N N . TYR A 1 308 ? -5.771 18.050 8.491 1.00 98.81 308 TYR A N 1
ATOM 2299 C CA . TYR A 1 308 ? -5.185 19.165 7.750 1.00 98.81 308 TYR A CA 1
ATOM 2300 C C . TYR A 1 308 ? -3.913 19.677 8.424 1.00 98.81 308 TYR A C 1
ATOM 2302 O O . TYR A 1 308 ? -2.905 19.903 7.754 1.00 98.81 308 TYR A O 1
ATOM 2310 N N . LYS A 1 309 ? -3.923 19.806 9.752 1.00 98.38 309 LYS A N 1
ATOM 2311 C CA . LYS A 1 309 ? -2.772 20.241 10.542 1.00 98.38 309 LYS A CA 1
ATOM 2312 C C . LYS A 1 309 ? -1.562 19.323 10.367 1.00 98.38 309 LYS A C 1
ATOM 2314 O O . LYS A 1 309 ? -0.462 19.838 10.211 1.00 98.38 309 LYS A O 1
ATOM 2319 N N . ASN A 1 310 ? -1.765 18.007 10.363 1.00 98.56 310 ASN A N 1
ATOM 2320 C CA . ASN A 1 310 ? -0.670 17.031 10.375 1.00 98.56 310 ASN A CA 1
ATOM 2321 C C . ASN A 1 310 ? -0.343 16.432 8.997 1.00 98.56 310 ASN A C 1
ATOM 2323 O O . ASN A 1 310 ? 0.660 15.739 8.874 1.00 98.56 310 ASN A O 1
ATOM 2327 N N . ALA A 1 311 ? -1.161 16.690 7.970 1.00 98.50 311 ALA A N 1
ATOM 2328 C CA . ALA A 1 311 ? -0.959 16.167 6.620 1.00 98.50 311 ALA A CA 1
ATOM 2329 C C . ALA A 1 311 ? 0.430 16.506 6.058 1.00 98.50 311 ALA A C 1
ATOM 2331 O O . ALA A 1 311 ? 0.943 17.607 6.295 1.00 98.50 311 ALA A O 1
ATOM 2332 N N . TYR A 1 312 ? 0.992 15.590 5.263 1.00 98.44 312 TYR A N 1
ATOM 2333 C CA . TYR A 1 312 ? 2.307 15.758 4.644 1.00 98.44 312 TYR A CA 1
ATOM 2334 C C . TYR A 1 312 ? 2.485 17.103 3.937 1.00 98.44 312 TYR A C 1
ATOM 2336 O O . TYR A 1 312 ? 1.652 17.530 3.130 1.00 98.44 312 TYR A O 1
ATOM 2344 N N . ARG A 1 313 ? 3.625 17.743 4.206 1.00 98.25 313 ARG A N 1
ATOM 2345 C CA . ARG A 1 313 ? 4.090 18.986 3.580 1.00 98.25 313 ARG A CA 1
ATOM 2346 C C . ARG A 1 313 ? 5.579 18.873 3.250 1.00 98.25 313 ARG A C 1
ATOM 2348 O O . ARG A 1 313 ? 6.240 17.992 3.792 1.00 98.25 313 ARG A O 1
ATOM 2355 N N . PRO A 1 314 ? 6.134 19.751 2.396 1.00 97.75 314 PRO A N 1
ATOM 2356 C CA . PRO A 1 314 ? 7.573 19.776 2.162 1.00 97.75 314 PRO A CA 1
ATOM 2357 C C . PRO A 1 314 ? 8.355 19.808 3.483 1.00 97.75 314 PRO A C 1
ATOM 2359 O O . PRO A 1 314 ? 8.140 20.699 4.305 1.00 97.75 314 PRO A O 1
ATOM 2362 N N . GLY A 1 315 ? 9.239 18.827 3.673 1.00 95.06 315 GLY A N 1
ATOM 2363 C CA . GLY A 1 315 ? 9.995 18.614 4.913 1.00 95.06 315 GLY A CA 1
ATOM 2364 C C . GLY A 1 315 ? 9.478 17.468 5.788 1.00 95.06 315 GLY A C 1
ATOM 2365 O O . GLY A 1 315 ? 10.237 16.983 6.618 1.00 95.06 315 GLY A O 1
ATOM 2366 N N . SER A 1 316 ? 8.244 17.005 5.577 1.00 97.44 316 SER A N 1
ATOM 2367 C CA . SER A 1 316 ? 7.700 15.826 6.252 1.00 97.44 316 SER A CA 1
ATOM 2368 C C . SER A 1 316 ? 8.300 14.527 5.723 1.00 97.44 316 SER A C 1
ATOM 2370 O O . SER A 1 316 ? 8.729 14.442 4.568 1.00 97.44 316 SER A O 1
ATOM 2372 N N . THR A 1 317 ? 8.217 13.485 6.542 1.00 96.88 317 THR A N 1
ATOM 2373 C CA . THR A 1 317 ? 8.542 12.108 6.153 1.00 96.88 317 THR A CA 1
ATOM 2374 C C . THR A 1 317 ? 7.375 11.171 6.435 1.00 96.88 317 THR A C 1
ATOM 2376 O O . THR A 1 317 ? 6.595 11.390 7.361 1.00 96.88 317 THR A O 1
ATOM 2379 N N . ASN A 1 318 ? 7.239 10.125 5.625 1.00 91.00 318 ASN A N 1
ATOM 2380 C CA . ASN A 1 318 ? 6.306 9.032 5.879 1.00 91.00 318 ASN A CA 1
ATOM 2381 C C . ASN A 1 318 ? 6.828 8.115 7.018 1.00 91.00 318 ASN A C 1
ATOM 2383 O O . ASN A 1 318 ? 7.929 8.351 7.521 1.00 91.00 318 ASN A O 1
ATOM 2387 N N . PRO A 1 319 ? 6.083 7.069 7.435 1.00 88.31 319 PRO A N 1
ATOM 2388 C CA . PRO A 1 319 ? 6.493 6.207 8.549 1.00 88.31 319 PRO A CA 1
ATOM 2389 C C . PRO A 1 319 ? 7.844 5.499 8.379 1.00 88.31 319 PRO A C 1
ATOM 2391 O O . PRO A 1 319 ? 8.441 5.077 9.367 1.00 88.31 319 PRO A O 1
ATOM 2394 N N . THR A 1 320 ? 8.337 5.380 7.144 1.00 81.12 320 THR A N 1
ATOM 2395 C CA . THR A 1 320 ? 9.635 4.769 6.830 1.00 81.12 320 THR A CA 1
ATOM 2396 C C . THR A 1 320 ? 10.758 5.798 6.694 1.00 81.12 320 THR A C 1
ATOM 2398 O O . THR A 1 320 ? 11.828 5.474 6.179 1.00 81.12 320 THR A O 1
ATOM 2401 N N . GLY A 1 321 ? 10.517 7.056 7.074 1.00 90.88 321 GLY A N 1
ATOM 2402 C CA . GLY A 1 321 ? 11.503 8.131 6.974 1.00 90.88 321 GLY A CA 1
ATOM 2403 C C . GLY A 1 321 ? 11.705 8.648 5.545 1.00 90.88 321 GLY A C 1
ATOM 2404 O O . GLY A 1 321 ? 12.595 9.464 5.294 1.00 90.88 321 GLY A O 1
ATOM 2405 N N . GLN A 1 322 ? 10.888 8.210 4.582 1.00 93.62 322 GLN A N 1
ATOM 2406 C CA . GLN A 1 322 ? 10.950 8.680 3.203 1.00 93.62 322 GLN A CA 1
ATOM 2407 C C . GLN A 1 322 ? 10.136 9.965 3.033 1.00 93.62 322 GLN A C 1
ATOM 2409 O O . GLN A 1 322 ? 8.969 10.046 3.415 1.00 93.62 322 GLN A O 1
ATOM 2414 N N . ALA A 1 323 ? 10.730 10.967 2.384 1.00 97.31 323 ALA A N 1
ATOM 2415 C CA . ALA A 1 323 ? 9.994 12.147 1.943 1.00 97.31 323 ALA A CA 1
ATOM 2416 C C . ALA A 1 323 ? 8.945 11.759 0.875 1.00 97.31 323 ALA A C 1
ATOM 2418 O O . ALA A 1 323 ? 9.317 11.113 -0.111 1.00 97.31 323 ALA A O 1
ATOM 2419 N N . PRO A 1 324 ? 7.668 12.159 1.029 1.00 97.25 324 PRO A N 1
ATOM 2420 C CA . PRO A 1 324 ? 6.642 11.977 0.004 1.00 97.25 324 PRO A CA 1
ATOM 2421 C C . PRO A 1 324 ? 7.030 12.625 -1.331 1.00 97.25 324 PRO A C 1
ATOM 2423 O O . PRO A 1 324 ? 7.584 13.729 -1.357 1.00 97.25 324 PRO A O 1
ATOM 2426 N N . GLU A 1 325 ? 6.698 11.976 -2.447 1.00 96.12 325 GLU A N 1
ATOM 2427 C CA . GLU A 1 325 ? 6.908 12.519 -3.794 1.00 96.12 325 GLU A CA 1
ATOM 2428 C C . GLU A 1 325 ? 5.784 13.476 -4.231 1.00 96.12 325 GLU A C 1
ATOM 2430 O O . GLU A 1 325 ? 5.969 14.272 -5.152 1.00 96.12 325 GLU A O 1
ATOM 2435 N N . SER A 1 326 ? 4.631 13.430 -3.550 1.00 95.94 326 SER A N 1
ATOM 2436 C CA . SER A 1 326 ? 3.508 14.362 -3.710 1.00 95.94 326 SER A CA 1
ATOM 2437 C C . SER A 1 326 ? 3.012 14.869 -2.351 1.00 95.94 326 SER A C 1
ATOM 2439 O O . SER A 1 326 ? 2.962 14.138 -1.365 1.00 95.94 326 SER A O 1
ATOM 2441 N N . TYR A 1 327 ? 2.598 16.139 -2.311 1.00 97.56 327 TYR A N 1
ATOM 2442 C CA . TYR A 1 327 ? 2.051 16.817 -1.125 1.00 97.56 327 TYR A CA 1
ATOM 2443 C C . TYR A 1 327 ? 0.616 17.299 -1.383 1.00 97.56 327 TYR A C 1
ATOM 2445 O O . TYR A 1 327 ? 0.260 18.448 -1.113 1.00 97.56 327 TYR A O 1
ATOM 2453 N N . SER A 1 328 ? -0.209 16.439 -1.983 1.00 97.94 328 SER A N 1
ATOM 2454 C CA . SER A 1 328 ? -1.581 16.760 -2.398 1.00 97.94 328 SER A CA 1
ATOM 2455 C C . SER A 1 328 ? -2.606 16.731 -1.260 1.00 97.94 328 SER A C 1
ATOM 2457 O O . SER A 1 328 ? -3.639 17.396 -1.362 1.00 97.94 328 SER A O 1
ATOM 2459 N N . LEU A 1 329 ? -2.325 16.033 -0.151 1.00 98.62 329 LEU A N 1
ATOM 2460 C CA . LEU A 1 329 ? -3.249 15.874 0.983 1.00 98.62 329 LEU A CA 1
ATOM 2461 C C . LEU A 1 329 ? -3.799 17.206 1.538 1.00 98.62 329 LEU A C 1
ATOM 2463 O O . LEU A 1 329 ? -5.021 17.307 1.674 1.00 98.62 329 LEU A O 1
ATOM 2467 N N . PRO A 1 330 ? -2.990 18.260 1.794 1.00 98.62 330 PRO A N 1
ATOM 2468 C CA . PRO A 1 330 ? -3.528 19.548 2.235 1.00 98.62 330 PRO A CA 1
ATOM 2469 C C . PRO A 1 330 ? -4.509 20.170 1.232 1.00 98.62 330 PRO A C 1
ATOM 2471 O O . PRO A 1 330 ? -5.559 20.658 1.643 1.00 98.62 330 PRO A O 1
ATOM 2474 N N . LYS A 1 331 ? -4.209 20.101 -0.076 1.00 98.50 331 LYS A N 1
ATOM 2475 C CA . LYS A 1 331 ? -5.084 20.634 -1.137 1.00 98.50 331 LYS A CA 1
ATOM 2476 C C . LYS A 1 331 ? -6.407 19.870 -1.199 1.00 98.50 331 LYS A C 1
ATOM 2478 O O . LYS A 1 331 ? -7.465 20.475 -1.347 1.00 98.50 331 LYS A O 1
ATOM 2483 N N . MET A 1 332 ? -6.351 18.545 -1.051 1.00 98.81 332 MET A N 1
ATOM 2484 C CA . MET A 1 332 ? -7.537 17.689 -1.020 1.00 98.81 332 MET A CA 1
ATOM 2485 C C . MET A 1 332 ? -8.421 17.983 0.195 1.00 98.81 332 MET A C 1
ATOM 2487 O O . MET A 1 332 ? -9.628 18.150 0.042 1.00 98.81 332 MET A O 1
ATOM 2491 N N . LEU A 1 333 ? -7.831 18.108 1.386 1.00 98.81 333 LEU A N 1
ATOM 2492 C CA . LEU A 1 333 ? -8.556 18.443 2.617 1.00 98.81 333 LEU A CA 1
ATOM 2493 C C . LEU A 1 333 ? -9.183 19.842 2.551 1.00 98.81 333 LEU A C 1
ATOM 2495 O O . LEU A 1 333 ? -10.335 20.022 2.944 1.00 98.81 333 LEU A O 1
ATOM 2499 N N . GLU A 1 334 ? -8.463 20.826 2.009 1.00 98.62 334 GLU A N 1
ATOM 2500 C CA . GLU A 1 334 ? -8.981 22.182 1.811 1.00 98.62 334 GLU A CA 1
ATOM 2501 C C . GLU A 1 334 ? -10.162 22.209 0.832 1.00 98.62 334 GLU A C 1
ATOM 2503 O O . GLU A 1 334 ? -11.191 22.820 1.121 1.00 98.62 334 GLU A O 1
ATOM 2508 N N . ALA A 1 335 ? -10.061 21.494 -0.289 1.00 98.56 335 ALA A N 1
ATOM 2509 C CA . ALA A 1 335 ? -11.143 21.394 -1.263 1.00 98.56 335 ALA A CA 1
ATOM 2510 C C . ALA A 1 335 ? -12.352 20.585 -0.751 1.00 98.56 335 ALA A C 1
ATOM 2512 O O . ALA A 1 335 ? -13.486 20.852 -1.157 1.00 98.56 335 ALA A O 1
ATOM 2513 N N . LEU A 1 336 ? -12.135 19.615 0.145 1.00 98.81 336 LEU A N 1
ATOM 2514 C CA . LEU A 1 336 ? -13.200 18.807 0.749 1.00 98.81 336 LEU A CA 1
ATOM 2515 C C . LEU A 1 336 ? -13.980 19.585 1.815 1.00 98.81 336 LEU A C 1
ATOM 2517 O O . LEU A 1 336 ? -15.185 19.390 1.967 1.00 98.81 336 LEU A O 1
ATOM 2521 N N . ARG A 1 337 ? -13.317 20.499 2.525 1.00 98.75 337 ARG A N 1
ATOM 2522 C CA . ARG A 1 337 ? -13.865 21.309 3.623 1.00 98.75 337 ARG A CA 1
ATOM 2523 C C . ARG A 1 337 ? -15.278 21.873 3.389 1.00 98.75 337 ARG A C 1
ATOM 2525 O O . ARG A 1 337 ? -16.142 21.608 4.224 1.00 98.75 337 ARG A O 1
ATOM 2532 N N . PRO A 1 338 ? -15.591 22.595 2.292 1.00 98.56 338 PRO A N 1
ATOM 2533 C CA . PRO A 1 338 ? -16.950 23.102 2.071 1.00 98.56 338 PRO A CA 1
ATOM 2534 C C . PRO A 1 338 ? -17.998 21.988 1.910 1.00 98.56 338 PRO A C 1
ATOM 2536 O O . PRO A 1 338 ? -19.145 22.157 2.324 1.00 98.56 338 PRO A O 1
ATOM 2539 N N . LYS A 1 339 ? -17.621 20.841 1.331 1.00 98.62 339 LYS A N 1
ATOM 2540 C CA . LYS A 1 339 ? -18.507 19.675 1.197 1.00 98.62 339 LYS A CA 1
ATOM 2541 C C . LYS A 1 339 ? -18.726 18.989 2.541 1.00 98.62 339 LYS A C 1
ATOM 2543 O O . LYS A 1 339 ? -19.856 18.609 2.829 1.00 98.62 339 LYS A O 1
ATOM 2548 N N . TYR A 1 340 ? -17.685 18.895 3.362 1.00 98.81 340 TYR A N 1
ATOM 2549 C CA . TYR A 1 340 ? -17.761 18.354 4.716 1.00 98.81 340 TYR A CA 1
ATOM 2550 C C . TYR A 1 340 ? -18.660 19.198 5.630 1.00 98.81 340 TYR A C 1
ATOM 2552 O O . TYR A 1 340 ? -19.534 18.654 6.302 1.00 98.81 340 TYR A O 1
ATOM 2560 N N . GLU A 1 341 ? -18.550 20.528 5.587 1.00 98.69 341 GLU A N 1
ATOM 2561 C CA . GLU A 1 341 ? -19.454 21.408 6.343 1.00 98.69 341 GLU A CA 1
ATOM 2562 C C . GLU A 1 341 ? -20.913 21.281 5.883 1.00 98.69 341 GLU A C 1
ATOM 2564 O O . GLU A 1 341 ? -21.839 21.253 6.699 1.00 98.69 341 GLU A O 1
ATOM 2569 N N . LEU A 1 342 ? -21.137 21.134 4.574 1.00 98.56 342 LEU A N 1
ATOM 2570 C CA . LEU A 1 342 ? -22.473 20.878 4.046 1.00 98.56 342 LEU A CA 1
ATOM 2571 C C . LEU A 1 342 ? -23.010 19.503 4.481 1.00 98.56 342 LEU A C 1
ATOM 2573 O O . LEU A 1 342 ? -24.180 19.405 4.847 1.00 98.56 342 LEU A O 1
ATOM 2577 N N . ALA A 1 343 ? -22.173 18.464 4.474 1.00 98.69 343 ALA A N 1
ATOM 2578 C CA . ALA A 1 343 ? -22.528 17.128 4.946 1.00 98.69 343 ALA A CA 1
ATOM 2579 C C . ALA A 1 343 ? -22.899 17.144 6.436 1.00 98.69 343 ALA A C 1
ATOM 2581 O O . ALA A 1 343 ? -23.943 16.616 6.813 1.00 98.69 343 ALA A O 1
ATOM 2582 N N . LYS A 1 344 ? -22.121 17.833 7.283 1.00 98.69 344 LYS A N 1
ATOM 2583 C CA . LYS A 1 344 ? -22.433 18.024 8.713 1.00 98.69 344 LYS A CA 1
ATOM 2584 C C . LYS A 1 344 ? -23.792 18.684 8.910 1.00 98.69 344 LYS A C 1
ATOM 2586 O O . LYS A 1 344 ? -24.595 18.223 9.721 1.00 98.69 344 LYS A O 1
ATOM 2591 N N . LYS A 1 345 ? -24.077 19.737 8.138 1.00 98.44 345 LYS A N 1
ATOM 2592 C CA . LYS A 1 345 ? -25.378 20.411 8.166 1.00 98.44 345 LYS A CA 1
ATOM 2593 C C . LYS A 1 345 ? -26.513 19.465 7.758 1.00 98.44 345 LYS A C 1
ATOM 2595 O O . LYS A 1 345 ? -27.501 19.373 8.482 1.00 98.44 345 LYS A O 1
ATOM 2600 N N . ARG A 1 346 ? -26.355 18.716 6.658 1.00 98.06 346 ARG A N 1
ATOM 2601 C CA . ARG A 1 346 ? -27.336 17.707 6.216 1.00 98.06 346 ARG A CA 1
ATOM 2602 C C . ARG A 1 346 ? -27.568 16.623 7.266 1.00 98.06 346 ARG A C 1
ATOM 2604 O O . ARG A 1 346 ? -28.712 16.246 7.499 1.00 98.06 346 ARG A O 1
ATOM 2611 N N . ALA A 1 347 ? -26.508 16.132 7.904 1.00 98.38 347 ALA A N 1
ATOM 2612 C CA . ALA A 1 347 ? -26.601 15.117 8.945 1.00 98.38 347 ALA A CA 1
ATOM 2613 C C . ALA A 1 347 ? -27.354 15.641 10.178 1.00 98.38 347 ALA A C 1
ATOM 2615 O O . ALA A 1 347 ? -28.243 14.958 10.690 1.00 98.38 347 ALA A O 1
ATOM 2616 N N . ALA A 1 348 ? -27.067 16.871 10.615 1.00 98.00 348 ALA A N 1
ATOM 2617 C CA . ALA A 1 348 ? -27.766 17.505 11.730 1.00 98.00 348 ALA A CA 1
ATOM 2618 C C . ALA A 1 348 ? -29.258 17.740 11.427 1.00 98.00 348 ALA A C 1
ATOM 2620 O O . ALA A 1 348 ? -30.109 17.402 12.246 1.00 98.00 348 ALA A O 1
ATOM 2621 N N . GLU A 1 349 ? -29.582 18.271 10.244 1.00 97.94 349 GLU A N 1
ATOM 2622 C CA . GLU A 1 349 ? -30.962 18.558 9.822 1.00 97.94 349 GLU A CA 1
ATOM 2623 C C . GLU A 1 349 ? -31.769 17.287 9.515 1.00 97.94 349 GLU A C 1
ATOM 2625 O O . GLU A 1 349 ? -32.976 17.244 9.746 1.00 97.94 349 GLU A O 1
ATOM 2630 N N . GLY A 1 350 ? -31.113 16.245 8.998 1.00 97.44 350 GLY A N 1
ATOM 2631 C CA . GLY A 1 350 ? -31.742 14.980 8.618 1.00 97.44 350 GLY A CA 1
ATOM 2632 C C . GLY A 1 350 ? -31.802 13.932 9.733 1.00 97.44 350 GLY A C 1
ATOM 2633 O O . GLY A 1 350 ? -32.363 12.857 9.517 1.00 97.44 350 GLY A O 1
ATOM 2634 N N . SER A 1 351 ? -31.217 14.204 10.902 1.00 98.44 351 SER A N 1
ATOM 2635 C CA . SER A 1 351 ? -31.259 13.295 12.049 1.00 98.44 351 SER A CA 1
ATOM 2636 C C . SER A 1 351 ? -32.602 13.355 12.774 1.00 98.44 351 SER A C 1
ATOM 2638 O O . SER A 1 351 ? -33.150 14.419 13.045 1.00 98.44 351 SER A O 1
ATOM 2640 N N . THR A 1 352 ? -33.104 12.192 13.177 1.00 98.06 352 THR A N 1
ATOM 2641 C CA . THR A 1 352 ? -34.299 12.041 14.019 1.00 98.06 352 THR A CA 1
ATOM 2642 C C . THR A 1 352 ? -33.935 11.373 15.352 1.00 98.06 352 THR A C 1
ATOM 2644 O O . THR A 1 352 ? -32.759 11.217 15.696 1.00 98.06 352 THR A O 1
ATOM 2647 N N . THR A 1 353 ? -34.931 11.007 16.162 1.00 95.00 353 THR A N 1
ATOM 2648 C CA . THR A 1 353 ? -34.710 10.194 17.370 1.00 95.00 353 THR A CA 1
ATOM 2649 C C . THR A 1 353 ? -34.264 8.774 17.019 1.00 95.00 353 THR A C 1
ATOM 2651 O O . THR A 1 353 ? -33.346 8.260 17.655 1.00 95.00 353 THR A O 1
ATOM 2654 N N . ARG A 1 354 ? -34.874 8.177 15.986 1.00 97.44 354 ARG A N 1
ATOM 2655 C CA . ARG A 1 354 ? -34.593 6.810 15.533 1.00 97.44 354 ARG A CA 1
ATOM 2656 C C . ARG A 1 354 ? -33.463 6.734 14.507 1.00 97.44 354 ARG A C 1
ATOM 2658 O O . ARG A 1 354 ? -32.555 5.934 14.651 1.00 97.44 354 ARG A O 1
ATOM 2665 N N . PHE A 1 355 ? -33.504 7.560 13.470 1.00 98.56 355 PHE A N 1
ATOM 2666 C CA . PHE A 1 355 ? -32.499 7.549 12.406 1.00 98.56 355 PHE A CA 1
ATOM 2667 C C . PHE A 1 355 ? -31.480 8.651 12.655 1.00 98.56 355 PHE A C 1
ATOM 2669 O O . PHE A 1 355 ? -31.779 9.828 12.442 1.00 98.56 355 PHE A O 1
ATOM 2676 N N . LYS A 1 356 ? -30.298 8.278 13.139 1.00 98.69 356 LYS A N 1
ATOM 2677 C CA . LYS A 1 356 ? -29.191 9.200 13.398 1.00 98.69 356 LYS A CA 1
ATOM 2678 C C . LYS A 1 356 ? -28.269 9.253 12.194 1.00 98.69 356 LYS A C 1
ATOM 2680 O O . LYS A 1 356 ? -27.834 8.209 11.721 1.00 98.69 356 LYS A O 1
ATOM 2685 N N . LYS A 1 357 ? -27.973 10.454 11.703 1.00 98.88 357 LYS A N 1
ATOM 2686 C CA . LYS A 1 357 ? -27.050 10.662 10.588 1.00 98.88 357 LYS A CA 1
ATOM 2687 C C . LYS A 1 357 ? -25.710 11.170 11.089 1.00 98.88 357 LYS A C 1
ATOM 2689 O O . LYS A 1 357 ? -25.670 11.944 12.042 1.00 98.88 357 LYS A O 1
ATOM 2694 N N . GLY A 1 358 ? -24.637 10.762 10.426 1.00 98.75 358 GLY A N 1
ATOM 2695 C CA . GLY A 1 358 ? -23.285 11.186 10.766 1.00 98.75 358 GLY A CA 1
ATOM 2696 C C . GLY A 1 358 ? -22.386 11.283 9.550 1.00 98.75 358 GLY A C 1
ATOM 2697 O O . GLY A 1 358 ? -22.683 10.730 8.489 1.00 98.75 358 GLY A O 1
ATOM 2698 N N . VAL A 1 359 ? -21.290 12.010 9.726 1.00 98.94 359 VAL A N 1
ATOM 2699 C CA . VAL A 1 359 ? -20.261 12.221 8.710 1.00 98.94 359 VAL A CA 1
ATOM 2700 C C . VAL A 1 359 ? -18.925 11.785 9.281 1.00 98.94 359 VAL A C 1
ATOM 2702 O O . VAL A 1 359 ? -18.562 12.206 10.378 1.00 98.94 359 VAL A O 1
ATOM 2705 N N . GLY A 1 360 ? -18.196 10.953 8.547 1.00 98.88 360 GLY A N 1
ATOM 2706 C CA . GLY A 1 360 ? -16.861 10.514 8.935 1.00 98.88 360 GLY A CA 1
ATOM 2707 C C . GLY A 1 360 ? -15.839 10.758 7.840 1.00 98.88 360 GLY A C 1
ATOM 2708 O O . GLY A 1 360 ? -16.177 10.811 6.657 1.00 98.88 360 GLY A O 1
ATOM 2709 N N . LEU A 1 361 ? -14.585 10.916 8.254 1.00 98.94 361 LEU A N 1
ATOM 2710 C CA . LEU A 1 361 ? -13.448 11.183 7.380 1.00 98.94 361 LEU A CA 1
ATOM 2711 C C . LEU A 1 361 ? -12.360 10.129 7.573 1.00 98.94 361 LEU A C 1
ATOM 2713 O O . LEU A 1 361 ? -12.227 9.555 8.657 1.00 98.94 361 LEU A O 1
ATOM 2717 N N . SER A 1 362 ? -11.561 9.917 6.531 1.00 98.94 362 SER A N 1
ATOM 2718 C CA . SER A 1 362 ? -10.282 9.215 6.631 1.00 98.94 362 SER A CA 1
ATOM 2719 C C . SER A 1 362 ? -9.313 9.621 5.517 1.00 98.94 362 SER A C 1
ATOM 2721 O O . SER A 1 362 ? -9.721 10.093 4.457 1.00 98.94 362 SER A O 1
ATOM 2723 N N . VAL A 1 363 ? -8.015 9.449 5.754 1.00 98.81 363 VAL A N 1
ATOM 2724 C CA . VAL A 1 363 ? -6.938 9.567 4.762 1.00 98.81 363 VAL A CA 1
ATOM 2725 C C . VAL A 1 363 ? -6.509 8.180 4.294 1.00 98.81 363 VAL A C 1
ATOM 2727 O O . VAL A 1 363 ? -6.433 7.237 5.082 1.00 98.81 363 VAL A O 1
ATOM 2730 N N . GLY A 1 364 ? -6.254 8.054 2.995 1.00 98.38 364 GLY A N 1
ATOM 2731 C CA . GLY A 1 364 ? -5.762 6.852 2.334 1.00 98.38 364 GLY A CA 1
ATOM 2732 C C . GLY A 1 364 ? -4.391 7.079 1.709 1.00 98.38 364 GLY A C 1
ATOM 2733 O O . GLY A 1 364 ? -4.196 8.071 1.004 1.00 98.38 364 GLY A O 1
ATOM 2734 N N . VAL A 1 365 ? -3.454 6.156 1.936 1.00 98.31 365 VAL A N 1
ATOM 2735 C CA . VAL A 1 365 ? -2.127 6.146 1.300 1.00 98.31 365 VAL A CA 1
ATOM 2736 C C . VAL A 1 365 ? -1.741 4.713 0.939 1.00 98.31 365 VAL A C 1
ATOM 2738 O O . VAL A 1 365 ? -1.947 3.792 1.736 1.00 98.31 365 VAL A O 1
ATOM 2741 N N . TYR A 1 366 ? -1.178 4.516 -0.257 1.00 97.50 366 TYR A N 1
ATOM 2742 C CA . TYR A 1 366 ? -0.610 3.227 -0.664 1.00 97.50 366 TYR A CA 1
ATOM 2743 C C . TYR A 1 366 ? 0.476 3.370 -1.739 1.00 97.50 366 TYR A C 1
ATOM 2745 O O . TYR A 1 366 ? 0.428 4.304 -2.536 1.00 97.50 366 TYR A O 1
ATOM 2753 N N . GLY A 1 367 ? 1.453 2.460 -1.760 1.00 94.75 367 GLY A N 1
ATOM 2754 C CA . GLY A 1 367 ? 2.545 2.456 -2.743 1.00 94.75 367 GLY A CA 1
ATOM 2755 C C . GLY A 1 367 ? 2.109 1.985 -4.137 1.00 94.75 367 GLY A C 1
ATOM 2756 O O . GLY A 1 367 ? 1.103 1.294 -4.285 1.00 94.75 367 GLY A O 1
ATOM 2757 N N . CYS A 1 368 ? 2.866 2.369 -5.167 1.00 97.38 368 CYS A N 1
ATOM 2758 C CA . CYS A 1 368 ? 2.734 1.870 -6.540 1.00 97.38 368 CYS A CA 1
ATOM 2759 C C . CYS A 1 368 ? 4.008 1.125 -6.947 1.00 97.38 368 CYS A C 1
ATOM 2761 O O . CYS A 1 368 ? 4.914 1.713 -7.540 1.00 97.38 368 CYS A O 1
ATOM 2763 N N . GLY A 1 369 ? 4.086 -0.162 -6.627 1.00 91.50 369 GLY A N 1
ATOM 2764 C CA . GLY A 1 369 ? 5.292 -0.960 -6.824 1.00 91.50 369 GLY A CA 1
ATOM 2765 C C . GLY A 1 369 ? 5.350 -2.172 -5.907 1.00 91.50 369 GLY A C 1
ATOM 2766 O O . GLY A 1 369 ? 4.566 -2.295 -4.967 1.00 91.50 369 GLY A O 1
ATOM 2767 N N . LEU A 1 370 ? 6.307 -3.051 -6.180 1.00 82.75 370 LEU A N 1
ATOM 2768 C CA . LEU A 1 370 ? 6.898 -3.913 -5.158 1.00 82.75 370 LEU A CA 1
ATOM 2769 C C . LEU A 1 370 ? 8.049 -3.167 -4.468 1.00 82.75 370 LEU A C 1
ATOM 2771 O O . LEU A 1 370 ? 8.570 -2.192 -5.008 1.00 82.75 370 LEU A O 1
ATOM 2775 N N . ASP A 1 371 ? 8.426 -3.607 -3.272 1.00 76.31 371 ASP A N 1
ATOM 2776 C CA . ASP A 1 371 ? 9.414 -2.904 -2.455 1.00 76.31 371 ASP A CA 1
ATOM 2777 C C . ASP A 1 371 ? 10.806 -2.906 -3.086 1.0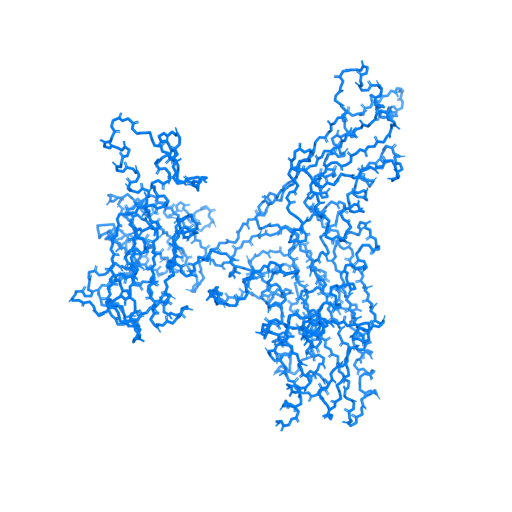0 76.31 371 ASP A C 1
ATOM 2779 O O . ASP A 1 371 ? 11.298 -3.926 -3.573 1.00 76.31 371 ASP A O 1
ATOM 2783 N N . GLY A 1 372 ? 11.477 -1.760 -2.987 1.00 82.56 372 GLY A N 1
ATOM 2784 C CA . GLY A 1 372 ? 12.834 -1.587 -3.482 1.00 82.56 372 GLY A CA 1
ATOM 2785 C C . GLY A 1 372 ? 12.875 -1.288 -4.985 1.00 82.56 372 GLY A C 1
ATOM 2786 O O . GLY A 1 372 ? 11.963 -0.645 -5.510 1.00 82.56 372 GLY A O 1
ATOM 2787 N N . PRO A 1 373 ? 13.945 -1.698 -5.691 1.00 88.31 373 PRO A N 1
ATOM 2788 C CA . PRO A 1 373 ? 14.157 -1.340 -7.089 1.00 88.31 373 PRO A CA 1
ATOM 2789 C C . PRO A 1 373 ? 13.354 -2.240 -8.039 1.00 88.31 373 PRO A C 1
ATOM 2791 O O . PRO A 1 373 ? 13.915 -2.959 -8.869 1.00 88.31 373 PRO A O 1
ATOM 2794 N N . ASP A 1 374 ? 12.028 -2.200 -7.912 1.00 86.88 374 ASP A N 1
ATOM 2795 C CA . ASP A 1 374 ? 11.091 -2.913 -8.780 1.00 86.88 374 ASP A CA 1
ATOM 2796 C C . ASP A 1 374 ? 11.299 -2.534 -10.258 1.00 86.88 374 ASP A C 1
ATOM 2798 O O . ASP A 1 374 ? 11.712 -1.420 -10.592 1.00 86.88 374 ASP A O 1
ATOM 2802 N N . GLY A 1 375 ? 11.032 -3.470 -11.166 1.00 94.25 375 GLY A N 1
ATOM 2803 C CA . GLY A 1 375 ? 11.269 -3.298 -12.591 1.00 94.25 375 GLY A CA 1
ATOM 2804 C C . GLY A 1 375 ? 10.278 -4.037 -13.475 1.00 94.25 375 GLY A C 1
ATOM 2805 O O . GLY A 1 375 ? 9.577 -4.960 -13.064 1.00 94.25 375 GLY A O 1
ATOM 2806 N N . SER A 1 376 ? 10.213 -3.612 -14.732 1.00 97.69 376 SER A N 1
ATOM 2807 C CA . SER A 1 376 ? 9.362 -4.225 -15.747 1.00 97.69 376 SER A CA 1
ATOM 2808 C C . SER A 1 376 ? 10.018 -4.159 -17.119 1.00 97.69 376 SER A C 1
ATOM 2810 O O . SER A 1 376 ? 10.812 -3.266 -17.420 1.00 97.69 376 SER A O 1
ATOM 2812 N N . GLU A 1 377 ? 9.607 -5.082 -17.982 1.00 98.25 377 GLU A N 1
ATOM 2813 C CA . GLU A 1 377 ? 9.980 -5.122 -19.390 1.00 98.25 377 GLU A CA 1
ATOM 2814 C C . GLU A 1 377 ? 8.738 -5.176 -20.292 1.00 98.25 377 GLU A C 1
ATOM 2816 O O . GLU A 1 377 ? 7.707 -5.747 -19.923 1.00 98.25 377 GLU A O 1
ATOM 2821 N N . ALA A 1 378 ? 8.844 -4.552 -21.466 1.00 98.69 378 ALA A N 1
ATOM 2822 C CA . ALA A 1 378 ? 7.840 -4.531 -22.525 1.00 98.69 378 ALA A CA 1
ATOM 2823 C C . ALA A 1 378 ? 8.517 -4.608 -23.902 1.00 98.69 378 ALA A C 1
ATOM 2825 O O . ALA A 1 378 ? 9.679 -4.224 -24.057 1.00 98.69 378 ALA A O 1
ATOM 2826 N N . ARG A 1 379 ? 7.779 -5.068 -24.914 1.00 98.56 379 ARG A N 1
ATOM 2827 C CA . ARG A 1 379 ? 8.238 -5.133 -26.308 1.00 98.56 379 ARG A CA 1
ATOM 2828 C C . ARG A 1 379 ? 7.159 -4.602 -27.251 1.00 98.56 379 ARG A C 1
ATOM 2830 O O . ARG A 1 379 ? 5.995 -4.947 -27.083 1.00 98.56 379 ARG A O 1
ATOM 2837 N N . LEU A 1 380 ? 7.521 -3.768 -28.225 1.00 98.62 380 LEU A N 1
ATOM 2838 C CA . LEU A 1 380 ? 6.632 -3.329 -29.306 1.00 98.62 380 LEU A CA 1
ATOM 2839 C C . LEU A 1 380 ? 7.020 -4.056 -30.588 1.00 98.62 380 LEU A C 1
ATOM 2841 O O . LEU A 1 380 ? 8.141 -3.884 -31.062 1.00 98.62 380 LEU A O 1
ATOM 2845 N N . ASP A 1 381 ? 6.084 -4.792 -31.174 1.00 98.44 381 ASP A N 1
ATOM 2846 C CA . ASP A 1 381 ? 6.270 -5.464 -32.460 1.00 98.44 381 ASP A CA 1
ATOM 2847 C C . ASP A 1 381 ? 5.513 -4.688 -33.548 1.00 98.44 381 ASP A C 1
ATOM 2849 O O . ASP A 1 381 ? 4.286 -4.596 -33.516 1.00 98.44 381 ASP A O 1
ATOM 2853 N N . MET A 1 382 ? 6.229 -4.112 -34.516 1.00 98.50 382 MET A N 1
ATOM 2854 C CA . MET A 1 382 ? 5.619 -3.570 -35.732 1.00 98.50 382 MET A CA 1
ATOM 2855 C C . MET A 1 382 ? 5.207 -4.723 -36.646 1.00 98.50 382 MET A C 1
ATOM 2857 O O . MET A 1 382 ? 6.025 -5.589 -36.964 1.00 98.50 382 MET A O 1
ATOM 2861 N N . ASN A 1 383 ? 3.957 -4.706 -37.101 1.00 98.38 383 ASN A N 1
ATOM 2862 C CA . ASN A 1 383 ? 3.380 -5.774 -37.909 1.00 98.38 383 ASN A CA 1
ATOM 2863 C C . ASN A 1 383 ? 3.341 -5.403 -39.407 1.00 98.38 383 ASN A C 1
ATOM 2865 O O . ASN A 1 383 ? 3.246 -4.217 -39.746 1.00 98.38 383 ASN A O 1
ATOM 2869 N N . PRO A 1 384 ? 3.330 -6.400 -40.318 1.00 97.94 384 PRO A N 1
ATOM 2870 C CA . PRO A 1 384 ? 3.229 -6.164 -41.763 1.00 97.94 384 PRO A CA 1
ATOM 2871 C C . PRO A 1 384 ? 1.982 -5.383 -42.206 1.00 97.94 384 PRO A C 1
ATOM 2873 O O . PRO A 1 384 ? 1.990 -4.741 -43.249 1.00 97.94 384 PRO A O 1
ATOM 2876 N N . ASP A 1 385 ? 0.898 -5.426 -41.430 1.00 97.06 385 ASP A N 1
ATOM 2877 C CA . ASP A 1 385 ? -0.368 -4.742 -41.730 1.00 97.06 385 ASP A CA 1
ATOM 2878 C C . ASP A 1 385 ? -0.428 -3.288 -41.210 1.00 97.06 385 ASP A C 1
ATOM 2880 O O . ASP A 1 385 ? -1.483 -2.642 -41.247 1.00 97.06 385 ASP A O 1
ATOM 2884 N N . GLY A 1 386 ? 0.696 -2.775 -40.700 1.00 93.75 386 GLY A N 1
ATOM 2885 C CA . GLY A 1 386 ? 0.817 -1.433 -40.134 1.00 93.75 386 GLY A CA 1
ATOM 2886 C C . GLY A 1 386 ? 0.250 -1.283 -38.721 1.00 93.75 386 GLY A C 1
ATOM 2887 O O . GLY A 1 386 ? 0.166 -0.160 -38.227 1.00 93.75 386 GLY A O 1
ATOM 2888 N N . THR A 1 387 ? -0.156 -2.375 -38.066 1.00 98.50 387 THR A N 1
ATOM 2889 C CA . THR A 1 387 ? -0.465 -2.370 -36.629 1.00 98.50 387 THR A CA 1
ATOM 2890 C C . THR A 1 387 ? 0.810 -2.490 -35.788 1.00 98.50 387 THR A C 1
ATOM 2892 O O . THR A 1 387 ? 1.873 -2.860 -36.293 1.00 98.50 387 THR A O 1
ATOM 2895 N N . ILE A 1 388 ? 0.715 -2.171 -34.497 1.00 98.75 388 ILE A N 1
ATOM 2896 C CA . ILE A 1 388 ? 1.797 -2.379 -33.528 1.00 98.75 388 ILE A CA 1
ATOM 2897 C C . ILE A 1 388 ? 1.254 -3.183 -32.347 1.00 98.75 388 ILE A C 1
ATOM 2899 O O . ILE A 1 388 ? 0.260 -2.804 -31.727 1.00 98.75 388 ILE A O 1
ATOM 2903 N N . THR A 1 389 ? 1.915 -4.289 -32.021 1.00 98.69 389 THR A N 1
ATOM 2904 C CA . THR A 1 389 ? 1.589 -5.121 -30.862 1.00 98.69 389 THR A CA 1
ATOM 2905 C C . THR A 1 389 ? 2.400 -4.670 -29.649 1.00 98.69 389 THR A C 1
ATOM 2907 O O . THR A 1 389 ? 3.625 -4.712 -29.669 1.00 98.69 389 THR A O 1
ATOM 2910 N N . VAL A 1 390 ? 1.714 -4.273 -28.582 1.00 98.62 390 VAL A N 1
ATOM 2911 C CA . VAL A 1 390 ? 2.247 -4.008 -27.245 1.00 98.62 390 VAL A CA 1
ATOM 2912 C C . VAL A 1 390 ? 2.304 -5.324 -26.477 1.00 98.62 390 VAL A C 1
ATOM 2914 O O . VAL A 1 390 ? 1.294 -5.810 -25.968 1.00 98.62 390 VAL A O 1
ATOM 2917 N N . CYS A 1 391 ? 3.492 -5.921 -26.439 1.00 98.44 391 CYS A N 1
ATOM 2918 C CA . CYS A 1 391 ? 3.743 -7.202 -25.805 1.00 98.44 391 CYS A CA 1
ATOM 2919 C C . CYS A 1 391 ? 4.247 -7.020 -24.368 1.00 98.44 391 CYS A C 1
ATOM 2921 O O . CYS A 1 391 ? 5.372 -6.564 -24.132 1.00 98.44 391 CYS A O 1
ATOM 2923 N N . THR A 1 392 ? 3.402 -7.390 -23.408 1.00 98.50 392 THR A N 1
ATOM 2924 C CA . THR A 1 392 ? 3.671 -7.355 -21.964 1.00 98.50 392 THR A CA 1
ATOM 2925 C C . THR A 1 392 ? 3.039 -8.563 -21.281 1.00 98.50 392 THR A C 1
ATOM 2927 O O . THR A 1 392 ? 2.138 -9.200 -21.826 1.00 98.50 392 THR A O 1
ATOM 2930 N N . ALA A 1 393 ? 3.501 -8.869 -20.072 1.00 97.88 393 ALA A N 1
ATOM 2931 C CA . ALA A 1 393 ? 2.811 -9.757 -19.144 1.00 97.88 393 ALA A CA 1
ATOM 2932 C C . ALA A 1 393 ? 2.015 -8.944 -18.108 1.00 97.88 393 ALA A C 1
ATOM 2934 O O . ALA A 1 393 ? 2.069 -9.242 -16.929 1.00 97.88 393 ALA A O 1
ATOM 2935 N N . TRP A 1 394 ? 1.311 -7.882 -18.520 1.00 98.38 394 TRP A N 1
ATOM 2936 C CA . TRP A 1 394 ? 0.433 -7.142 -17.606 1.00 98.38 394 TRP A CA 1
ATOM 2937 C C . TRP A 1 394 ? -0.849 -7.954 -17.377 1.00 98.38 394 TRP A C 1
ATOM 2939 O O . TRP A 1 394 ? -1.723 -7.980 -18.243 1.00 98.38 394 TRP A O 1
ATOM 2949 N N . GLU A 1 395 ? -0.961 -8.636 -16.234 1.00 97.69 395 GLU A N 1
ATOM 2950 C CA . GLU A 1 395 ? -2.125 -9.473 -15.934 1.00 97.69 395 GLU A CA 1
ATOM 2951 C C . GLU A 1 395 ? -3.401 -8.668 -15.685 1.00 97.69 395 GLU A C 1
ATOM 2953 O O . GLU A 1 395 ? -3.391 -7.611 -15.048 1.00 97.69 395 GLU A O 1
ATOM 2958 N N . ASP A 1 396 ? -4.522 -9.191 -16.188 1.00 98.38 396 ASP A N 1
ATOM 2959 C CA . ASP A 1 396 ? -5.814 -8.514 -16.150 1.00 98.38 396 ASP A CA 1
ATOM 2960 C C . ASP A 1 396 ? -6.808 -9.284 -15.279 1.00 98.38 396 ASP A C 1
ATOM 2962 O O . ASP A 1 396 ? -7.356 -10.316 -15.660 1.00 98.38 396 ASP A O 1
ATOM 2966 N N . HIS A 1 397 ? -7.046 -8.746 -14.091 1.00 97.25 397 HIS A N 1
ATOM 2967 C CA . HIS A 1 397 ? -8.103 -9.132 -13.164 1.00 97.25 397 HIS A CA 1
ATOM 2968 C C . HIS A 1 397 ? -9.476 -8.637 -13.662 1.00 97.25 397 HIS A C 1
ATOM 2970 O O . HIS A 1 397 ? -10.498 -8.940 -13.049 1.00 97.25 397 HIS A O 1
ATOM 2976 N N . GLY A 1 398 ? -9.494 -7.840 -14.740 1.00 98.00 398 GLY A N 1
ATOM 2977 C CA . GLY A 1 398 ? -10.618 -7.024 -15.188 1.00 98.00 398 GLY A CA 1
ATOM 2978 C C . GLY A 1 398 ? -10.449 -5.540 -14.845 1.00 98.00 398 GLY A C 1
ATOM 2979 O O . GLY A 1 398 ? -11.363 -4.757 -15.090 1.00 98.00 398 GLY A O 1
ATOM 2980 N N . GLN A 1 399 ? -9.301 -5.137 -14.281 1.00 97.94 399 GLN A N 1
ATOM 2981 C CA . GLN A 1 399 ? -9.003 -3.741 -13.946 1.00 97.94 399 GLN A CA 1
ATOM 2982 C C . GLN A 1 399 ? -8.678 -2.883 -15.176 1.00 97.94 399 GLN A C 1
ATOM 2984 O O . GLN A 1 399 ? -8.610 -1.662 -15.048 1.00 97.94 399 GLN A O 1
ATOM 2989 N N . GLY A 1 400 ? -8.452 -3.493 -16.345 1.00 98.38 400 GLY A N 1
ATOM 2990 C CA . GLY A 1 400 ? -8.219 -2.788 -17.608 1.00 98.38 400 GLY A CA 1
ATOM 2991 C C . GLY A 1 400 ? -6.746 -2.713 -18.004 1.00 98.38 400 GLY A C 1
ATOM 2992 O O . GLY A 1 400 ? -6.256 -1.642 -18.380 1.00 98.38 400 GLY A O 1
ATOM 2993 N N . ALA A 1 401 ? -6.020 -3.833 -17.893 1.00 98.62 401 ALA A N 1
ATOM 2994 C CA . ALA A 1 401 ? -4.630 -3.933 -18.355 1.00 98.62 401 ALA A CA 1
ATOM 2995 C C . ALA A 1 401 ? -4.491 -3.597 -19.850 1.00 98.62 401 ALA A C 1
ATOM 2997 O O . ALA A 1 401 ? -3.542 -2.926 -20.265 1.00 98.62 401 ALA A O 1
ATOM 2998 N N . ASP A 1 402 ? -5.477 -4.006 -20.645 1.00 98.12 402 ASP A N 1
ATOM 2999 C CA . ASP A 1 402 ? -5.602 -3.692 -22.063 1.00 98.12 402 ASP A CA 1
ATOM 3000 C C . ASP A 1 402 ? -5.673 -2.174 -22.312 1.00 98.12 402 ASP A C 1
ATOM 3002 O O . ASP A 1 402 ? -4.844 -1.617 -23.035 1.00 98.12 402 ASP A O 1
ATOM 3006 N N . ALA A 1 403 ? -6.604 -1.476 -21.662 1.00 98.50 403 ALA A N 1
ATOM 3007 C CA . ALA A 1 403 ? -6.782 -0.036 -21.777 1.00 98.50 403 ALA A CA 1
ATOM 3008 C C . ALA A 1 403 ? -5.545 0.724 -21.279 1.00 98.50 403 ALA A C 1
ATOM 3010 O O . ALA A 1 403 ? -5.118 1.685 -21.922 1.00 98.50 403 ALA A O 1
ATOM 3011 N N . GLY A 1 404 ? -4.937 0.269 -20.179 1.00 98.50 404 GLY A N 1
ATOM 3012 C CA . GLY A 1 404 ? -3.704 0.836 -19.637 1.00 98.50 404 GLY A CA 1
ATOM 3013 C C . GLY A 1 404 ? -2.533 0.732 -20.615 1.00 98.50 404 GLY A C 1
ATOM 3014 O O . GLY A 1 404 ? -1.865 1.736 -20.894 1.00 98.50 404 GLY A O 1
ATOM 3015 N N . ALA A 1 405 ? -2.311 -0.452 -21.192 1.00 98.56 405 ALA A N 1
ATOM 3016 C CA . ALA A 1 405 ? -1.239 -0.692 -22.152 1.00 98.56 405 ALA A CA 1
ATOM 3017 C C . ALA A 1 405 ? -1.432 0.115 -23.445 1.00 98.56 405 ALA A C 1
ATOM 3019 O O . ALA A 1 405 ? -0.506 0.797 -23.893 1.00 98.56 405 ALA A O 1
ATOM 3020 N N . ILE A 1 406 ? -2.642 0.090 -24.012 1.00 98.56 406 ILE A N 1
ATOM 3021 C CA . ILE A 1 406 ? -2.973 0.803 -25.252 1.00 98.56 406 ILE A CA 1
ATOM 3022 C C . ILE A 1 406 ? -2.912 2.317 -25.054 1.00 98.56 406 ILE A C 1
ATOM 3024 O O . ILE A 1 406 ? -2.312 3.003 -25.877 1.00 98.56 406 ILE A O 1
ATOM 3028 N N . GLY A 1 407 ? -3.478 2.845 -23.966 1.00 98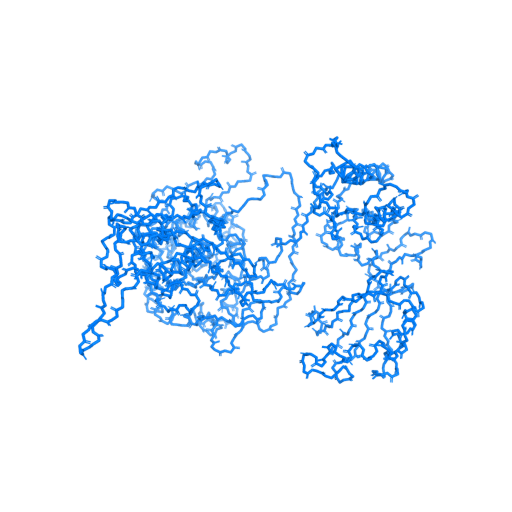.69 407 GLY A N 1
ATOM 3029 C CA . GLY A 1 407 ? -3.450 4.277 -23.669 1.00 98.69 407 GLY A CA 1
ATOM 3030 C C . GLY A 1 407 ? -2.029 4.801 -23.456 1.00 98.69 407 GLY A C 1
ATOM 3031 O O . GLY A 1 407 ? -1.661 5.828 -24.028 1.00 98.69 407 GLY A O 1
ATOM 3032 N N . THR A 1 408 ? -1.195 4.044 -22.733 1.00 98.81 408 THR A N 1
ATOM 3033 C CA . THR A 1 408 ? 0.215 4.406 -22.512 1.00 98.81 408 THR A CA 1
ATOM 3034 C C . THR A 1 408 ? 1.002 4.396 -23.826 1.00 98.81 408 THR A C 1
ATOM 3036 O O . THR A 1 408 ? 1.705 5.356 -24.138 1.00 98.81 408 THR A O 1
ATOM 3039 N N . ALA A 1 409 ? 0.862 3.335 -24.629 1.00 98.81 409 ALA A N 1
ATOM 3040 C CA . ALA A 1 409 ? 1.540 3.237 -25.919 1.00 98.81 409 ALA A CA 1
ATOM 3041 C C . ALA A 1 409 ? 1.062 4.319 -26.899 1.00 98.81 409 ALA A C 1
ATOM 3043 O O . ALA A 1 409 ? 1.877 4.926 -27.586 1.00 98.81 409 ALA A O 1
ATOM 3044 N N . HIS A 1 410 ? -0.243 4.597 -26.947 1.00 98.75 410 HIS A N 1
ATOM 3045 C CA . HIS A 1 410 ? -0.810 5.623 -27.818 1.00 98.75 410 HIS A CA 1
ATOM 3046 C C . HIS A 1 410 ? -0.249 7.011 -27.503 1.00 98.75 410 HIS A C 1
ATOM 3048 O O . HIS A 1 410 ? 0.148 7.720 -28.427 1.00 98.75 410 HIS A O 1
ATOM 3054 N N . GLU A 1 411 ? -0.163 7.386 -26.222 1.00 98.56 411 GLU A N 1
ATOM 3055 C CA . GLU A 1 411 ? 0.421 8.672 -25.829 1.00 98.56 411 GLU A CA 1
ATOM 3056 C C . GLU A 1 411 ? 1.907 8.753 -26.207 1.00 98.56 411 GLU A C 1
ATOM 3058 O O . GLU A 1 411 ? 2.338 9.723 -26.836 1.00 98.56 411 GLU A O 1
ATOM 3063 N N . ALA A 1 412 ? 2.686 7.708 -25.914 1.00 98.56 412 ALA A N 1
ATOM 3064 C CA . ALA A 1 412 ? 4.104 7.663 -26.265 1.00 98.56 412 ALA A CA 1
ATOM 3065 C C . ALA A 1 412 ? 4.349 7.677 -27.788 1.00 98.56 412 ALA A C 1
ATOM 3067 O O . ALA A 1 412 ? 5.338 8.244 -28.249 1.00 98.56 412 ALA A O 1
ATOM 3068 N N . LEU A 1 413 ? 3.443 7.101 -28.586 1.00 98.25 413 LEU A N 1
ATOM 3069 C CA . LEU A 1 413 ? 3.548 6.995 -30.046 1.00 98.25 413 LEU A CA 1
ATOM 3070 C C . LEU A 1 413 ? 2.825 8.110 -30.811 1.00 98.25 413 LEU A C 1
ATOM 3072 O O . LEU A 1 413 ? 2.758 8.055 -32.042 1.00 98.25 413 LEU A O 1
ATOM 3076 N N . ARG A 1 414 ? 2.350 9.169 -30.143 1.00 97.25 414 ARG A N 1
ATOM 3077 C CA . ARG A 1 414 ? 1.771 10.342 -30.825 1.00 97.25 414 ARG A CA 1
ATOM 3078 C C . ARG A 1 414 ? 2.628 10.908 -31.964 1.00 97.25 414 ARG A C 1
ATOM 3080 O O . ARG A 1 414 ? 2.029 11.313 -32.962 1.00 97.25 414 ARG A O 1
ATOM 3087 N N . PRO A 1 415 ? 3.977 10.911 -31.904 1.00 95.94 415 PRO A N 1
ATOM 3088 C CA . PRO A 1 415 ? 4.797 11.337 -33.038 1.00 95.94 415 PRO A CA 1
ATOM 3089 C C . PRO A 1 415 ? 4.598 10.512 -34.323 1.00 95.94 415 PRO A C 1
ATOM 3091 O O . PRO A 1 415 ? 4.783 11.057 -35.408 1.00 95.94 415 PRO A O 1
ATOM 3094 N N . LEU A 1 416 ? 4.187 9.237 -34.234 1.00 94.31 416 LEU A N 1
ATOM 3095 C CA . LEU A 1 416 ? 3.828 8.420 -35.406 1.00 94.31 416 LEU A CA 1
ATOM 3096 C C . LEU A 1 416 ? 2.461 8.780 -35.993 1.00 94.31 416 LEU A C 1
ATOM 3098 O O . LEU A 1 416 ? 2.174 8.405 -37.127 1.00 94.31 416 LEU A O 1
ATOM 3102 N N . GLY A 1 417 ? 1.595 9.448 -35.226 1.00 93.62 417 GLY A N 1
ATOM 3103 C CA . GLY A 1 417 ? 0.198 9.657 -35.607 1.00 93.62 417 GLY A CA 1
ATOM 3104 C C . GLY A 1 417 ? -0.600 8.353 -35.735 1.00 93.62 417 GLY A C 1
ATOM 3105 O O . GLY A 1 417 ? -1.554 8.303 -36.508 1.00 93.62 417 GLY A O 1
ATOM 3106 N N . ILE A 1 418 ? -0.199 7.295 -35.019 1.00 95.31 418 ILE A N 1
ATOM 3107 C CA . ILE A 1 418 ? -0.900 6.006 -35.025 1.00 95.31 418 ILE A CA 1
ATOM 3108 C C . ILE A 1 418 ? -2.236 6.116 -34.283 1.00 95.31 418 ILE A C 1
ATOM 3110 O O . ILE A 1 418 ? -2.313 6.718 -33.214 1.00 95.31 418 ILE A O 1
ATOM 3114 N N . SER A 1 419 ? -3.295 5.531 -34.843 1.00 96.38 419 SER A N 1
ATOM 3115 C CA . SER A 1 419 ? -4.604 5.496 -34.194 1.00 96.38 419 SER A CA 1
ATOM 3116 C C . SER A 1 419 ? -4.681 4.375 -33.141 1.00 96.38 419 SER A C 1
ATOM 3118 O O . SER A 1 419 ? -4.060 3.323 -33.323 1.00 96.38 419 SER A O 1
ATOM 3120 N N . PRO A 1 420 ? -5.451 4.539 -32.047 1.00 95.44 420 PRO A N 1
ATOM 3121 C CA . PRO A 1 420 ? -5.531 3.535 -30.981 1.00 95.44 420 PRO A CA 1
ATOM 3122 C C . PRO A 1 420 ? -5.968 2.139 -31.452 1.00 95.44 420 PRO A C 1
ATOM 3124 O O . PRO A 1 420 ? -5.482 1.140 -30.936 1.00 95.44 420 PRO A O 1
ATOM 3127 N N . ASP A 1 421 ? -6.842 2.042 -32.460 1.00 96.88 421 ASP A N 1
ATOM 3128 C CA . ASP A 1 421 ? -7.334 0.768 -33.010 1.00 96.88 421 ASP A CA 1
ATOM 3129 C C . ASP A 1 421 ? -6.243 -0.057 -33.718 1.00 96.88 421 ASP A C 1
ATOM 3131 O O . ASP A 1 421 ? -6.395 -1.272 -33.908 1.00 96.88 421 ASP A O 1
ATOM 3135 N N . LYS A 1 422 ? -5.125 0.586 -34.077 1.00 98.25 422 LYS A N 1
ATOM 3136 C CA . LYS A 1 422 ? -3.937 -0.044 -34.663 1.00 98.25 422 LYS A CA 1
ATOM 3137 C C . LYS A 1 422 ? -2.946 -0.551 -33.621 1.00 98.25 422 LYS A C 1
ATOM 3139 O O . LYS A 1 422 ? -2.003 -1.245 -33.995 1.00 98.25 422 LYS A O 1
ATOM 3144 N N . LEU A 1 423 ? -3.166 -0.265 -32.342 1.00 98.50 423 LEU A N 1
ATOM 3145 C CA . LEU A 1 423 ? -2.402 -0.845 -31.246 1.00 98.50 423 LEU A CA 1
ATOM 3146 C C . LEU A 1 423 ? -3.098 -2.120 -30.761 1.00 98.50 423 LEU A C 1
ATOM 3148 O O . LEU A 1 423 ? -4.319 -2.155 -30.607 1.00 98.50 423 LEU A O 1
ATOM 3152 N N . LYS A 1 424 ? -2.330 -3.190 -30.553 1.00 98.12 424 LYS A N 1
ATOM 3153 C CA . LYS A 1 424 ? -2.827 -4.488 -30.071 1.00 98.12 424 LYS A CA 1
ATOM 3154 C C . LYS A 1 424 ? -2.160 -4.842 -28.753 1.00 98.12 424 LYS A C 1
ATOM 3156 O O . LYS A 1 424 ? -0.965 -4.645 -28.614 1.00 98.12 424 LYS A O 1
ATOM 3161 N N . PHE A 1 425 ? -2.913 -5.384 -27.808 1.00 95.25 425 PHE A N 1
ATOM 3162 C CA . PHE A 1 425 ? -2.390 -5.904 -26.545 1.00 95.25 425 PHE A CA 1
ATOM 3163 C C . PHE A 1 425 ? -2.210 -7.428 -26.629 1.00 95.25 425 PHE A C 1
ATOM 3165 O O . PHE A 1 425 ? -2.948 -8.099 -27.357 1.00 95.25 425 PHE A O 1
ATOM 3172 N N . THR A 1 426 ? -1.247 -7.982 -25.889 1.00 93.81 426 THR A N 1
ATOM 3173 C CA . THR A 1 426 ? -1.067 -9.434 -25.748 1.00 93.81 426 THR A CA 1
ATOM 3174 C C . THR A 1 426 ? -1.526 -9.926 -24.389 1.00 93.81 426 THR A C 1
ATOM 3176 O O . THR A 1 426 ? -1.073 -9.418 -23.371 1.00 93.81 426 THR A O 1
ATOM 3179 N N . TRP A 1 427 ? -2.311 -11.004 -24.364 1.00 97.56 427 TRP A N 1
ATOM 3180 C CA . TRP A 1 427 ? -2.563 -11.721 -23.116 1.00 97.56 427 TRP A CA 1
ATOM 3181 C C . TRP A 1 427 ? -1.252 -12.249 -22.507 1.00 97.56 427 TRP A C 1
ATOM 3183 O O . TRP A 1 427 ? -0.428 -12.789 -23.260 1.00 97.56 427 TRP A O 1
ATOM 3193 N N . PRO A 1 428 ? -1.069 -12.144 -21.175 1.00 96.00 428 PRO A N 1
ATOM 3194 C CA . PRO A 1 428 ? 0.137 -12.604 -20.501 1.00 96.00 428 PRO A CA 1
ATOM 3195 C C . PRO A 1 428 ? 0.459 -14.057 -20.836 1.00 96.00 428 PRO A C 1
ATOM 3197 O O . PRO A 1 428 ? -0.387 -14.950 -20.759 1.00 96.00 428 PRO A O 1
ATOM 3200 N N . ASN A 1 429 ? 1.704 -14.300 -21.230 1.00 96.25 429 ASN A N 1
ATOM 3201 C CA . ASN A 1 429 ? 2.177 -15.632 -21.567 1.00 96.25 429 ASN A CA 1
ATOM 3202 C C . ASN A 1 429 ? 3.688 -15.711 -21.352 1.00 96.25 429 ASN A C 1
ATOM 3204 O O . ASN A 1 429 ? 4.440 -15.045 -22.063 1.00 96.25 429 ASN A O 1
ATOM 3208 N N . THR A 1 430 ? 4.126 -16.559 -20.426 1.00 89.31 430 THR A N 1
ATOM 3209 C CA . THR A 1 430 ? 5.539 -16.693 -20.032 1.00 89.31 430 THR A CA 1
ATOM 3210 C C . THR A 1 430 ? 6.467 -17.116 -21.173 1.00 89.31 430 THR A C 1
ATOM 3212 O O . THR A 1 430 ? 7.656 -16.827 -21.126 1.00 89.31 430 THR A O 1
ATOM 3215 N N . ALA A 1 431 ? 5.946 -17.761 -22.223 1.00 92.75 431 ALA A N 1
ATOM 3216 C CA . ALA A 1 431 ? 6.735 -18.173 -23.383 1.00 92.75 431 ALA A CA 1
ATOM 3217 C C . ALA A 1 431 ? 6.850 -17.087 -24.468 1.00 92.75 431 ALA A C 1
ATOM 3219 O O . ALA A 1 431 ? 7.685 -17.207 -25.363 1.00 92.75 431 ALA A O 1
ATOM 3220 N N . LYS A 1 432 ? 5.983 -16.066 -24.451 1.00 91.00 432 LYS A N 1
ATOM 3221 C CA . LYS A 1 432 ? 5.846 -15.098 -25.560 1.00 91.00 432 LYS A CA 1
ATOM 3222 C C . LYS A 1 432 ? 6.058 -13.647 -25.147 1.00 91.00 432 LYS A C 1
ATOM 3224 O O . LYS A 1 432 ? 6.491 -12.845 -25.979 1.00 91.00 432 LYS A O 1
ATOM 3229 N N . CYS A 1 433 ? 5.738 -13.328 -23.898 1.00 92.94 433 CYS A N 1
ATOM 3230 C CA . CYS A 1 433 ? 5.781 -11.984 -23.348 1.00 92.94 433 CYS A CA 1
ATOM 3231 C C . CYS A 1 433 ? 7.011 -11.808 -22.453 1.00 92.94 433 CYS A C 1
ATOM 3233 O O . CYS A 1 433 ? 7.431 -12.765 -21.799 1.00 92.94 433 CYS A O 1
ATOM 3235 N N . PRO A 1 434 ? 7.591 -10.598 -22.403 1.00 95.56 434 PRO A N 1
ATOM 3236 C CA . PRO A 1 434 ? 8.631 -10.295 -21.432 1.00 95.56 434 PRO A CA 1
ATOM 3237 C C . PRO A 1 434 ? 8.085 -10.366 -20.001 1.00 95.56 434 PRO A C 1
ATOM 3239 O O . PRO A 1 434 ? 6.880 -10.242 -19.776 1.00 95.56 434 PRO A O 1
ATOM 3242 N N . ASN A 1 435 ? 8.981 -10.519 -19.023 1.00 95.31 435 ASN A N 1
ATOM 3243 C CA . ASN A 1 435 ? 8.601 -10.458 -17.617 1.00 95.31 435 ASN A CA 1
ATOM 3244 C C . ASN A 1 435 ? 8.276 -9.007 -17.222 1.00 95.31 435 ASN A C 1
ATOM 3246 O O . ASN A 1 435 ? 9.170 -8.190 -16.996 1.00 95.31 435 ASN A O 1
ATOM 3250 N N . SER A 1 436 ? 6.987 -8.687 -17.154 1.00 95.25 436 SER A N 1
ATOM 3251 C CA . SER A 1 436 ? 6.502 -7.373 -16.722 1.00 95.25 436 SER A CA 1
ATOM 3252 C C . SER A 1 436 ? 6.293 -7.275 -15.201 1.00 95.25 436 SER A C 1
ATOM 3254 O O . SER A 1 436 ? 6.028 -6.184 -14.692 1.00 95.25 436 SER A O 1
ATOM 3256 N N . GLY A 1 437 ? 6.460 -8.382 -14.467 1.00 90.81 437 GLY A N 1
ATOM 3257 C CA . GLY A 1 437 ? 6.090 -8.516 -13.056 1.00 90.81 437 GLY A CA 1
ATOM 3258 C C . GLY A 1 437 ? 4.572 -8.626 -12.847 1.00 90.81 437 GLY A C 1
ATOM 3259 O O . GLY A 1 437 ? 3.819 -8.426 -13.795 1.00 90.81 437 GLY A O 1
ATOM 3260 N N . PRO A 1 438 ? 4.116 -8.903 -11.612 1.00 84.19 438 PRO A N 1
ATOM 3261 C CA . PRO A 1 438 ? 2.711 -9.195 -11.337 1.00 84.19 438 PRO A CA 1
ATOM 3262 C C . PRO A 1 438 ? 1.817 -7.947 -11.389 1.00 84.19 438 PRO A C 1
ATOM 3264 O O . PRO A 1 438 ? 2.265 -6.821 -11.141 1.00 84.19 438 PRO A O 1
ATOM 3267 N N . ALA A 1 439 ? 0.515 -8.154 -11.573 1.00 93.94 439 ALA A N 1
ATOM 3268 C CA . ALA A 1 439 ? -0.538 -7.171 -11.315 1.00 93.94 439 ALA A CA 1
ATOM 3269 C C . ALA A 1 439 ? -0.933 -7.069 -9.819 1.00 93.94 439 ALA A C 1
ATOM 3271 O O . ALA A 1 439 ? -2.098 -7.188 -9.448 1.00 93.94 439 ALA A O 1
ATOM 3272 N N . GLY A 1 440 ? 0.046 -6.812 -8.944 1.00 84.44 440 GLY A N 1
ATOM 3273 C CA . GLY A 1 440 ? -0.142 -6.557 -7.503 1.00 84.44 440 GLY A CA 1
ATOM 3274 C C . GLY A 1 440 ? 0.560 -5.274 -7.041 1.00 84.44 440 GLY A C 1
ATOM 3275 O O . GLY A 1 440 ? 1.389 -4.735 -7.769 1.00 84.44 440 GLY A O 1
ATOM 3276 N N . GLY A 1 441 ? 0.226 -4.739 -5.861 1.00 85.69 441 GLY A N 1
ATOM 3277 C CA . GLY A 1 441 ? 0.869 -3.520 -5.333 1.00 85.69 441 GLY A CA 1
ATOM 3278 C C . GLY A 1 441 ? 0.626 -2.270 -6.191 1.00 85.69 441 GLY A C 1
ATOM 3279 O O . GLY A 1 441 ? 1.466 -1.375 -6.258 1.00 85.69 441 GLY A O 1
ATOM 3280 N N . SER A 1 442 ? -0.483 -2.246 -6.942 1.00 96.56 442 SER A N 1
ATOM 3281 C CA . SER A 1 442 ? -0.896 -1.147 -7.826 1.00 96.56 442 SER A CA 1
ATOM 3282 C C . SER A 1 442 ? 0.179 -0.715 -8.824 1.00 96.56 442 SER A C 1
ATOM 3284 O O . SER A 1 442 ? 0.177 0.417 -9.311 1.00 96.56 442 SER A O 1
ATOM 3286 N N . ARG A 1 443 ? 1.102 -1.626 -9.143 1.00 98.06 443 ARG A N 1
ATOM 3287 C CA . ARG A 1 443 ? 2.370 -1.297 -9.790 1.00 98.06 443 ARG A CA 1
ATOM 3288 C C . ARG A 1 443 ? 2.283 -1.127 -11.296 1.00 98.06 443 ARG A C 1
ATOM 3290 O O . ARG A 1 443 ? 3.053 -0.363 -11.864 1.00 98.06 443 ARG A O 1
ATOM 3297 N N . SER A 1 444 ? 1.381 -1.844 -11.964 1.00 98.62 444 SER A N 1
ATOM 3298 C CA . SER A 1 444 ? 1.507 -2.106 -13.402 1.00 98.62 444 SER A CA 1
ATOM 3299 C C . SER A 1 444 ? 1.459 -0.839 -14.260 1.00 98.62 444 SER A C 1
ATOM 3301 O O . SER A 1 444 ? 2.271 -0.689 -15.170 1.00 98.62 444 SER A O 1
ATOM 3303 N N . GLN A 1 445 ? 0.590 0.126 -13.933 1.00 98.88 445 GLN A N 1
ATOM 3304 C CA . GLN A 1 445 ? 0.547 1.403 -14.658 1.00 98.88 445 GLN A CA 1
ATOM 3305 C C . GLN A 1 445 ? 1.845 2.203 -14.501 1.00 98.88 445 GLN A C 1
ATOM 3307 O O . GLN A 1 445 ? 2.211 2.909 -15.431 1.00 98.88 445 GLN A O 1
ATOM 3312 N N . VAL A 1 446 ? 2.556 2.080 -13.379 1.00 98.62 446 VAL A N 1
ATOM 3313 C CA . VAL A 1 446 ? 3.851 2.739 -13.168 1.00 98.62 446 VAL A CA 1
ATOM 3314 C C . VAL A 1 446 ? 4.966 1.942 -13.841 1.00 98.62 446 VAL A C 1
ATOM 3316 O O . VAL A 1 446 ? 5.626 2.439 -14.750 1.00 98.62 446 VAL A O 1
ATOM 3319 N N . MET A 1 447 ? 5.151 0.689 -13.428 1.00 98.62 447 MET A N 1
ATOM 3320 C CA . MET A 1 447 ? 6.285 -0.147 -13.821 1.00 98.62 447 MET A CA 1
ATOM 3321 C C . MET A 1 447 ? 6.179 -0.554 -15.292 1.00 98.62 447 MET A C 1
ATOM 3323 O O . MET A 1 447 ? 7.022 -0.204 -16.120 1.00 98.62 447 MET A O 1
ATOM 3327 N N . THR A 1 448 ? 5.101 -1.257 -15.641 1.00 98.81 448 THR A N 1
ATOM 3328 C CA . THR A 1 448 ? 4.864 -1.735 -17.005 1.00 98.81 448 THR A CA 1
ATOM 3329 C C . THR A 1 448 ? 4.511 -0.592 -17.944 1.00 98.81 448 THR A C 1
ATOM 3331 O O . THR A 1 448 ? 4.982 -0.586 -19.078 1.00 98.81 448 THR A O 1
ATOM 3334 N N . GLY A 1 449 ? 3.785 0.426 -17.475 1.00 98.81 449 GLY A N 1
ATOM 3335 C CA . GLY A 1 449 ? 3.554 1.644 -18.252 1.00 98.81 449 GLY A CA 1
ATOM 3336 C C . GLY A 1 449 ? 4.856 2.353 -18.646 1.00 98.81 449 GLY A C 1
ATOM 3337 O O . GLY A 1 449 ? 5.035 2.695 -19.814 1.00 98.81 449 GLY A O 1
ATOM 3338 N N . ASN A 1 450 ? 5.821 2.506 -17.731 1.00 98.88 450 ASN A N 1
ATOM 3339 C CA . ASN A 1 450 ? 7.133 3.045 -18.095 1.00 98.88 450 ASN A CA 1
ATOM 3340 C C . ASN A 1 450 ? 7.911 2.124 -19.037 1.00 98.88 450 ASN A C 1
ATOM 3342 O O . ASN A 1 450 ? 8.530 2.620 -19.974 1.00 98.88 450 ASN A O 1
ATOM 3346 N N . ALA A 1 451 ? 7.872 0.804 -18.839 1.00 98.81 451 ALA A N 1
ATOM 3347 C CA . ALA A 1 451 ? 8.515 -0.128 -19.763 1.00 98.81 451 ALA A CA 1
ATOM 3348 C C . ALA A 1 451 ? 7.936 -0.004 -21.186 1.00 98.81 451 ALA A C 1
ATOM 3350 O O . ALA A 1 451 ? 8.698 0.052 -22.152 1.00 98.81 451 ALA A O 1
ATOM 3351 N N . ILE A 1 452 ? 6.609 0.132 -21.319 1.00 98.88 452 ILE A N 1
ATOM 3352 C CA . ILE A 1 452 ? 5.922 0.406 -22.592 1.00 98.88 452 ILE A CA 1
ATOM 3353 C C . ILE A 1 452 ? 6.379 1.745 -23.173 1.00 98.88 452 ILE A C 1
ATOM 3355 O O . ILE A 1 452 ? 6.740 1.799 -24.348 1.00 98.88 452 ILE A O 1
ATOM 3359 N N . ARG A 1 453 ? 6.400 2.816 -22.367 1.00 98.81 453 ARG A N 1
ATOM 3360 C CA . ARG A 1 453 ? 6.861 4.147 -22.793 1.00 98.81 453 ARG A CA 1
ATOM 3361 C C . ARG A 1 453 ? 8.287 4.087 -23.343 1.00 98.81 453 ARG A C 1
ATOM 3363 O O . ARG A 1 453 ? 8.525 4.551 -24.453 1.00 98.81 453 ARG A O 1
ATOM 3370 N N . VAL A 1 454 ? 9.212 3.464 -22.611 1.00 98.81 454 VAL A N 1
ATOM 3371 C CA . VAL A 1 454 ? 10.613 3.295 -23.033 1.00 98.81 454 VAL A CA 1
ATOM 3372 C C . VAL A 1 454 ? 10.697 2.482 -24.324 1.00 98.81 454 VAL A C 1
ATOM 3374 O O . VAL A 1 454 ? 11.434 2.841 -25.236 1.00 98.81 454 VAL A O 1
ATOM 3377 N N . ALA A 1 455 ? 9.918 1.408 -24.443 1.00 98.81 455 ALA A N 1
ATOM 3378 C CA . ALA A 1 455 ? 9.903 0.579 -25.640 1.00 98.81 455 ALA A CA 1
ATOM 3379 C C . ALA A 1 455 ? 9.358 1.354 -26.868 1.00 98.81 455 ALA A C 1
ATOM 3381 O O . ALA A 1 455 ? 9.887 1.224 -27.974 1.00 98.81 455 ALA A O 1
ATOM 3382 N N . CYS A 1 456 ? 8.366 2.232 -26.670 1.00 98.81 456 CYS A N 1
ATOM 3383 C CA . CYS A 1 456 ? 7.865 3.157 -27.692 1.00 98.81 456 CYS A CA 1
ATOM 3384 C C . CYS A 1 456 ? 8.912 4.214 -28.083 1.00 98.81 456 CYS A C 1
ATOM 3386 O O . CYS A 1 456 ? 9.093 4.494 -29.266 1.00 98.81 456 CYS A O 1
ATOM 3388 N N . GLU A 1 457 ? 9.633 4.782 -27.116 1.00 98.56 457 GLU A N 1
ATOM 3389 C CA . GLU A 1 457 ? 10.727 5.731 -27.363 1.00 98.56 457 GLU A CA 1
ATOM 3390 C C . GLU A 1 457 ? 11.867 5.091 -28.167 1.00 98.56 457 GLU A C 1
ATOM 3392 O O . GLU A 1 457 ? 12.386 5.709 -29.101 1.00 98.56 457 GLU A O 1
ATOM 3397 N N . THR A 1 458 ? 12.216 3.836 -27.864 1.00 98.56 458 THR A N 1
ATOM 3398 C CA . THR A 1 458 ? 13.168 3.043 -28.653 1.00 98.56 458 THR A CA 1
ATOM 3399 C C . THR A 1 458 ? 12.681 2.875 -30.089 1.00 98.56 458 THR A C 1
ATOM 3401 O O . THR A 1 458 ? 13.433 3.171 -31.019 1.00 98.56 458 THR A O 1
ATOM 3404 N N . LEU A 1 459 ? 11.414 2.490 -30.285 1.00 98.25 459 LEU A N 1
ATOM 3405 C CA . LEU A 1 459 ? 10.809 2.372 -31.613 1.00 98.25 459 LEU A CA 1
ATOM 3406 C C . LEU A 1 459 ? 10.918 3.692 -32.386 1.00 98.25 459 LEU A C 1
ATOM 3408 O O . LEU A 1 459 ? 11.435 3.712 -33.503 1.00 98.25 459 LEU A O 1
ATOM 3412 N N . LEU A 1 460 ? 10.493 4.814 -31.799 1.00 97.38 460 LEU A N 1
ATOM 3413 C CA . LEU A 1 460 ? 10.569 6.130 -32.442 1.00 97.38 460 LEU A CA 1
ATOM 3414 C C . LEU A 1 460 ? 12.005 6.486 -32.843 1.00 97.38 460 LEU A C 1
ATOM 3416 O O . LEU A 1 460 ? 12.255 6.945 -33.957 1.00 97.38 460 LEU A O 1
ATOM 3420 N N . LYS A 1 461 ? 12.966 6.251 -31.948 1.00 96.12 461 LYS A N 1
ATOM 3421 C CA . LYS A 1 461 ? 14.378 6.555 -32.187 1.00 96.12 461 LYS A CA 1
ATOM 3422 C C . LYS A 1 461 ? 14.969 5.713 -33.318 1.00 96.12 461 LYS A C 1
ATOM 3424 O O . LYS A 1 461 ? 15.668 6.253 -34.173 1.00 96.12 461 LYS A O 1
ATOM 3429 N N . GLU A 1 462 ? 14.723 4.407 -33.324 1.00 95.94 462 GLU A N 1
ATOM 3430 C CA . GLU A 1 462 ? 15.336 3.480 -34.285 1.00 95.94 462 GLU A CA 1
ATOM 3431 C C . GLU A 1 462 ? 14.692 3.535 -35.677 1.00 95.94 462 GLU A C 1
ATOM 3433 O O . GLU A 1 462 ? 15.349 3.258 -36.692 1.00 95.94 462 GLU A O 1
ATOM 3438 N N . THR A 1 463 ? 13.427 3.956 -35.731 1.00 96.06 463 THR A N 1
ATOM 3439 C CA . THR A 1 463 ? 12.674 4.146 -36.975 1.00 96.06 463 THR A CA 1
ATOM 3440 C C . THR A 1 463 ? 12.786 5.564 -37.538 1.00 96.06 463 THR A C 1
ATOM 3442 O O . THR A 1 463 ? 12.347 5.791 -38.664 1.00 96.06 463 THR A O 1
ATOM 3445 N N . ALA A 1 464 ? 13.392 6.521 -36.828 1.00 94.38 464 ALA A N 1
ATOM 3446 C CA . ALA A 1 464 ? 13.525 7.898 -37.302 1.00 94.38 464 ALA A CA 1
ATOM 3447 C C . ALA A 1 464 ? 14.305 7.985 -38.628 1.00 94.38 464 ALA A C 1
ATOM 3449 O O . ALA A 1 464 ? 15.440 7.511 -38.753 1.00 94.38 464 ALA A O 1
ATOM 3450 N N . LYS A 1 465 ? 13.711 8.643 -39.629 1.00 91.06 465 LYS A N 1
ATOM 3451 C CA . LYS A 1 465 ? 14.374 8.940 -40.904 1.00 91.06 465 LYS A CA 1
ATOM 3452 C C . LYS A 1 465 ? 15.254 10.191 -40.769 1.00 91.06 465 LYS A C 1
ATOM 3454 O O . LYS A 1 465 ? 14.903 11.115 -40.027 1.00 91.06 465 LYS A O 1
ATOM 3459 N N . PRO A 1 466 ? 16.383 10.275 -41.499 1.00 82.81 466 PRO A N 1
ATOM 3460 C CA . PRO A 1 466 ? 17.237 11.458 -41.483 1.00 82.81 466 PRO A CA 1
ATOM 3461 C C . PRO A 1 466 ? 16.455 12.724 -41.839 1.00 82.81 466 PRO A C 1
ATOM 3463 O O . PRO A 1 466 ? 15.615 12.718 -42.738 1.00 82.81 466 PRO A O 1
ATOM 3466 N N . LYS A 1 467 ? 16.773 13.838 -41.177 1.00 80.56 467 LYS A N 1
ATOM 3467 C CA . LYS A 1 467 ? 16.238 15.151 -41.554 1.00 80.56 467 LYS A CA 1
ATOM 3468 C C . LYS A 1 467 ? 16.766 15.532 -42.935 1.00 80.56 467 LYS A C 1
ATOM 3470 O O . LYS A 1 467 ? 17.972 15.706 -43.104 1.00 80.56 467 LYS A O 1
ATOM 3475 N N . THR A 1 468 ? 15.877 15.688 -43.912 1.00 66.25 468 THR A N 1
ATOM 3476 C CA . THR A 1 468 ? 16.237 16.043 -45.295 1.00 66.25 468 THR A CA 1
ATOM 3477 C C . THR A 1 468 ? 15.788 17.461 -45.662 1.00 66.25 468 THR A C 1
ATOM 3479 O O . THR A 1 468 ? 14.727 17.921 -45.239 1.00 66.25 468 THR A O 1
ATOM 3482 N N . GLY A 1 469 ? 16.575 18.150 -46.497 1.00 63.66 469 GLY A N 1
ATOM 3483 C CA . GLY A 1 469 ? 16.259 19.479 -47.044 1.00 63.66 469 GLY A CA 1
ATOM 3484 C C . GLY A 1 469 ? 16.810 20.674 -46.244 1.00 63.66 469 GLY A C 1
ATOM 3485 O O . GLY A 1 469 ? 17.239 20.541 -45.100 1.00 63.66 469 GLY A O 1
ATOM 3486 N N . PHE A 1 470 ? 16.779 21.868 -46.857 1.00 57.47 470 PHE A N 1
ATOM 3487 C CA . PHE A 1 470 ? 17.382 23.112 -46.331 1.00 57.47 470 PHE A CA 1
ATOM 3488 C C . PHE A 1 470 ? 16.795 23.570 -44.979 1.00 57.47 470 PHE A C 1
ATOM 3490 O O . PHE A 1 470 ? 17.487 24.188 -44.178 1.00 57.47 470 PHE A O 1
ATOM 3497 N N . LEU A 1 471 ? 15.535 23.217 -44.697 1.00 60.19 471 LEU A N 1
ATOM 3498 C CA . LEU A 1 471 ? 14.825 23.554 -43.454 1.00 60.19 471 LEU A CA 1
ATOM 3499 C C . LEU A 1 471 ? 14.947 22.483 -42.349 1.00 60.19 471 LEU A C 1
ATOM 3501 O O . LEU A 1 471 ? 14.329 22.647 -41.302 1.00 60.19 471 LEU A O 1
ATOM 3505 N N . LYS A 1 472 ? 15.694 21.383 -42.567 1.00 57.50 472 LYS A N 1
ATOM 3506 C CA . LYS A 1 472 ? 15.817 20.243 -41.629 1.00 57.50 472 LYS A CA 1
ATOM 3507 C C . LYS A 1 472 ? 14.466 19.753 -41.065 1.00 57.50 472 LYS A C 1
ATOM 3509 O O . LYS A 1 472 ? 14.343 19.528 -39.860 1.00 57.50 472 LYS A O 1
ATOM 3514 N N . ARG A 1 473 ? 13.444 19.604 -41.918 1.00 58.91 473 ARG A N 1
ATOM 3515 C CA . ARG A 1 473 ? 12.149 19.030 -41.503 1.00 58.91 473 ARG A CA 1
ATOM 3516 C C . ARG A 1 473 ? 12.341 17.565 -41.086 1.00 58.91 473 ARG A C 1
ATOM 3518 O O . ARG A 1 473 ? 13.210 16.894 -41.647 1.00 58.91 473 ARG A O 1
ATOM 3525 N N . ASP A 1 474 ? 11.573 17.097 -40.098 1.00 63.81 474 ASP A N 1
ATOM 3526 C CA . ASP A 1 474 ? 11.610 15.692 -39.671 1.00 63.81 474 ASP A CA 1
ATOM 3527 C C . ASP A 1 474 ? 11.320 14.775 -40.861 1.00 63.81 474 ASP A C 1
ATOM 3529 O O . ASP A 1 474 ? 10.355 14.984 -41.595 1.00 63.81 474 ASP A O 1
ATOM 3533 N N . GLY A 1 475 ? 12.183 13.776 -41.064 1.00 70.12 475 GLY A N 1
ATOM 3534 C CA . GLY A 1 475 ? 12.076 12.829 -42.176 1.00 70.12 475 GLY A CA 1
ATOM 3535 C C . GLY A 1 475 ? 10.919 11.835 -42.031 1.00 70.12 475 GLY A C 1
ATOM 3536 O O . GLY A 1 475 ? 10.722 11.008 -42.917 1.00 70.12 475 GLY A O 1
ATOM 3537 N N . GLY A 1 476 ? 10.170 11.896 -40.924 1.00 88.69 476 GLY A N 1
ATOM 3538 C CA . GLY A 1 476 ? 9.184 10.895 -40.529 1.00 88.69 476 GLY A CA 1
ATOM 3539 C C . GLY A 1 476 ? 9.838 9.632 -39.969 1.00 88.69 476 GLY A C 1
ATOM 3540 O O . GLY A 1 476 ? 11.006 9.639 -39.574 1.00 88.69 476 GLY A O 1
ATOM 3541 N N . PHE A 1 477 ? 9.080 8.540 -39.958 1.00 94.62 477 PHE A N 1
ATOM 3542 C CA . PHE A 1 477 ? 9.510 7.248 -39.429 1.00 94.62 477 PHE A CA 1
ATOM 3543 C C . PHE A 1 477 ? 9.446 6.172 -40.518 1.00 94.62 477 PHE A C 1
ATOM 3545 O O . PHE A 1 477 ? 8.698 6.298 -41.492 1.00 94.62 477 PHE A O 1
ATOM 3552 N N . MET A 1 478 ? 10.292 5.151 -40.400 1.00 95.31 478 MET A N 1
ATOM 3553 C CA . MET A 1 478 ? 10.311 3.989 -41.287 1.00 95.31 478 MET A CA 1
ATOM 3554 C C . MET A 1 478 ? 9.055 3.141 -41.078 1.00 95.31 478 MET A C 1
ATOM 3556 O O . MET A 1 478 ? 8.648 2.876 -39.951 1.00 95.31 478 MET A O 1
ATOM 3560 N N . THR A 1 479 ? 8.452 2.717 -42.182 1.00 95.50 479 THR A N 1
ATOM 3561 C CA . THR A 1 479 ? 7.396 1.700 -42.212 1.00 95.50 479 THR A CA 1
ATOM 3562 C C . THR A 1 479 ? 7.984 0.307 -41.975 1.00 95.50 479 THR A C 1
ATOM 3564 O O . THR A 1 479 ? 9.198 0.114 -42.067 1.00 95.50 479 THR A O 1
ATOM 3567 N N . TYR A 1 480 ? 7.123 -0.680 -41.711 1.00 97.25 480 TYR A N 1
ATOM 3568 C CA . TYR A 1 480 ? 7.534 -2.081 -41.586 1.00 97.25 480 TYR A CA 1
ATOM 3569 C C . TYR A 1 480 ? 8.344 -2.555 -42.806 1.00 97.25 480 TYR A C 1
ATOM 3571 O O . TYR A 1 480 ? 9.456 -3.056 -42.653 1.00 97.25 480 TYR A O 1
ATOM 3579 N N . ASP A 1 481 ? 7.835 -2.314 -44.018 1.00 97.31 481 ASP A N 1
ATOM 3580 C CA . ASP A 1 481 ? 8.493 -2.739 -45.259 1.00 97.31 481 ASP A CA 1
ATOM 3581 C C . ASP A 1 481 ? 9.864 -2.077 -45.447 1.00 97.31 481 ASP A C 1
ATOM 3583 O O . ASP A 1 481 ? 10.817 -2.722 -45.882 1.00 97.31 481 ASP A O 1
ATOM 3587 N N . GLU A 1 482 ? 9.998 -0.800 -45.074 1.00 96.81 482 GLU A N 1
ATOM 3588 C CA . GLU A 1 482 ? 11.282 -0.095 -45.123 1.00 96.81 482 GLU A CA 1
ATOM 3589 C C . GLU A 1 482 ? 12.293 -0.663 -44.115 1.00 96.81 482 GLU A C 1
ATOM 3591 O O . GLU A 1 482 ? 13.482 -0.733 -44.428 1.00 96.81 482 GLU A O 1
ATOM 3596 N N . LEU A 1 483 ? 11.851 -1.073 -42.919 1.00 96.94 483 LEU A N 1
ATOM 3597 C CA . LEU A 1 483 ? 12.715 -1.727 -41.930 1.00 96.94 483 LEU A CA 1
ATOM 3598 C C . LEU A 1 483 ? 13.202 -3.085 -42.438 1.00 96.94 483 LEU A C 1
ATOM 3600 O O . LEU A 1 483 ? 14.406 -3.347 -42.406 1.00 96.94 483 LEU A O 1
ATOM 3604 N N . VAL A 1 484 ? 12.292 -3.905 -42.969 1.00 97.50 484 VAL A N 1
ATOM 3605 C CA . VAL A 1 484 ? 12.617 -5.220 -43.538 1.00 97.50 484 VAL A CA 1
ATOM 3606 C C . VAL A 1 484 ? 13.577 -5.080 -44.718 1.00 97.50 484 VAL A C 1
ATOM 3608 O O . VAL A 1 484 ? 14.602 -5.760 -44.757 1.00 97.50 484 VAL A O 1
ATOM 3611 N N . ALA A 1 485 ? 13.309 -4.155 -45.645 1.00 97.38 485 ALA A N 1
ATOM 3612 C CA . ALA A 1 485 ? 14.182 -3.897 -46.790 1.00 97.38 485 ALA A CA 1
ATOM 3613 C C . ALA A 1 485 ? 15.584 -3.415 -46.374 1.00 97.38 485 ALA A C 1
ATOM 3615 O O . ALA A 1 485 ? 16.565 -3.695 -47.063 1.00 97.38 485 ALA A O 1
ATOM 3616 N N . ALA A 1 486 ? 15.692 -2.714 -45.241 1.00 95.25 486 ALA A N 1
ATOM 3617 C CA . ALA A 1 486 ? 16.956 -2.248 -44.678 1.00 95.25 486 ALA A CA 1
ATOM 3618 C C . ALA A 1 486 ? 17.653 -3.273 -43.759 1.00 95.25 486 ALA A C 1
ATOM 3620 O O . ALA A 1 486 ? 18.713 -2.960 -43.217 1.00 95.25 486 ALA A O 1
ATOM 3621 N N . GLY A 1 487 ? 17.075 -4.463 -43.546 1.00 96.25 487 GLY A N 1
ATOM 3622 C CA . GLY A 1 487 ? 17.603 -5.466 -42.614 1.00 96.25 487 GLY A CA 1
ATOM 3623 C C . GLY A 1 487 ? 17.598 -5.012 -41.148 1.00 96.25 487 GLY A C 1
ATOM 3624 O O . GLY A 1 487 ? 18.439 -5.453 -40.365 1.00 96.25 487 GLY A O 1
ATOM 3625 N N . LYS A 1 488 ? 16.694 -4.096 -40.781 1.00 96.25 488 LYS A N 1
ATOM 3626 C CA . LYS A 1 488 ? 16.536 -3.563 -39.422 1.00 96.25 488 LYS A CA 1
ATOM 3627 C C . LYS A 1 488 ? 15.509 -4.371 -38.613 1.00 96.25 488 LYS A C 1
ATOM 3629 O O . LYS A 1 488 ? 14.608 -4.966 -39.206 1.00 96.25 488 LYS A O 1
ATOM 3634 N N . PRO A 1 489 ? 15.605 -4.379 -37.270 1.00 96.12 489 PRO A N 1
ATOM 3635 C CA . PRO A 1 489 ? 14.607 -5.026 -36.425 1.00 96.12 489 PRO A CA 1
ATOM 3636 C C . PRO A 1 489 ? 13.235 -4.348 -36.552 1.00 96.12 489 PRO A C 1
ATOM 3638 O O . PRO A 1 489 ? 13.136 -3.140 -36.756 1.00 96.12 489 PRO A O 1
ATOM 3641 N N . THR A 1 490 ? 12.176 -5.142 -36.392 1.00 98.06 490 THR A N 1
ATOM 3642 C CA . THR A 1 490 ? 10.775 -4.683 -36.325 1.00 98.06 490 THR A CA 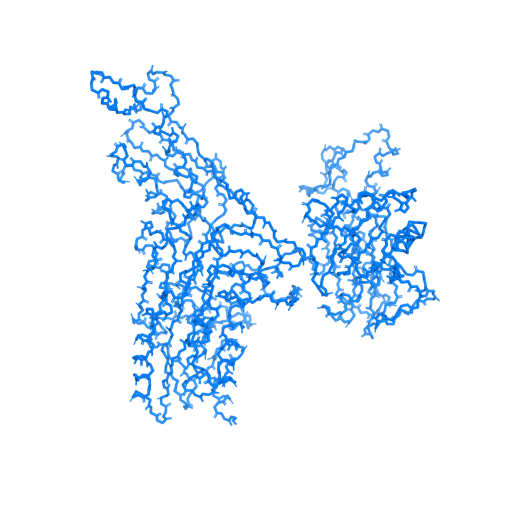1
ATOM 3643 C C . THR A 1 490 ? 10.179 -4.853 -34.925 1.00 98.06 490 THR A C 1
ATOM 3645 O O . THR A 1 490 ? 8.978 -4.687 -34.741 1.00 98.06 490 THR A O 1
ATOM 3648 N N . SER A 1 491 ? 11.010 -5.214 -33.947 1.00 98.06 491 SER A N 1
ATOM 3649 C CA . SER A 1 491 ? 10.647 -5.453 -32.553 1.00 98.06 491 SER A CA 1
ATOM 3650 C C . SER A 1 491 ? 11.562 -4.625 -31.659 1.00 98.06 491 SER A C 1
ATOM 3652 O O . SER A 1 491 ? 12.783 -4.699 -31.803 1.00 98.06 491 SER A O 1
ATOM 3654 N N . PHE A 1 492 ? 10.982 -3.893 -30.712 1.00 98.50 492 PHE A N 1
ATOM 3655 C CA . PHE A 1 492 ? 11.686 -2.908 -29.892 1.00 98.50 492 PHE A CA 1
ATOM 3656 C C . PHE A 1 492 ? 11.394 -3.142 -28.413 1.00 98.50 492 PHE A C 1
ATOM 3658 O O . PHE A 1 492 ? 10.240 -3.109 -27.993 1.00 98.50 492 PHE A O 1
ATOM 3665 N N . THR A 1 493 ? 12.434 -3.380 -27.618 1.00 98.31 493 THR A N 1
ATOM 3666 C CA . THR A 1 493 ? 12.307 -3.665 -26.182 1.00 98.31 493 THR A CA 1
ATOM 3667 C C . THR A 1 493 ? 12.522 -2.405 -25.350 1.00 98.31 493 THR A C 1
ATOM 3669 O O . THR A 1 493 ? 13.366 -1.566 -25.668 1.00 98.31 493 THR A O 1
ATOM 3672 N N . GLY A 1 494 ? 11.793 -2.301 -24.243 1.00 98.25 494 GLY A N 1
ATOM 3673 C CA . GLY A 1 494 ? 11.999 -1.296 -23.209 1.00 98.25 494 GLY A CA 1
ATOM 3674 C C . GLY A 1 494 ? 11.987 -1.929 -21.829 1.00 98.25 494 GLY A C 1
ATOM 3675 O O . GLY A 1 494 ? 11.176 -2.806 -21.534 1.00 98.25 494 GLY A O 1
ATOM 3676 N N . LYS A 1 495 ? 12.914 -1.474 -20.989 1.00 98.25 495 LYS A N 1
ATOM 3677 C CA . LYS A 1 495 ? 13.015 -1.846 -19.580 1.00 98.25 495 LYS A CA 1
ATOM 3678 C C . LYS A 1 495 ? 13.006 -0.579 -18.750 1.00 98.25 495 LYS A C 1
ATOM 3680 O O . LYS A 1 495 ? 13.602 0.422 -19.149 1.00 98.25 495 LYS A O 1
ATOM 3685 N N . TRP A 1 496 ? 12.353 -0.637 -17.604 1.00 98.25 496 TRP A N 1
ATOM 3686 C CA . TRP A 1 496 ? 12.380 0.439 -16.628 1.00 98.25 496 TRP A CA 1
ATOM 3687 C C . TRP A 1 496 ? 12.443 -0.147 -15.223 1.00 98.25 496 TRP A C 1
ATOM 3689 O O . TRP A 1 496 ? 11.840 -1.191 -14.966 1.00 98.25 496 TRP A O 1
ATOM 3699 N N . SER A 1 497 ? 13.169 0.530 -14.339 1.00 96.12 497 SER A N 1
ATOM 3700 C CA . SER A 1 497 ? 13.317 0.150 -12.938 1.00 96.12 497 SER A CA 1
ATOM 3701 C C . SER A 1 497 ? 13.241 1.386 -12.051 1.00 96.12 497 SER A C 1
ATOM 3703 O O . SER A 1 497 ? 13.805 2.427 -12.392 1.00 96.12 497 SER A O 1
ATOM 3705 N N . ALA A 1 498 ? 12.602 1.245 -10.895 1.00 92.81 498 ALA A N 1
ATOM 3706 C CA . ALA A 1 498 ? 12.530 2.246 -9.840 1.00 92.81 498 ALA A CA 1
ATOM 3707 C C . ALA A 1 498 ? 13.849 2.292 -9.050 1.00 92.81 498 ALA A C 1
ATOM 3709 O O . ALA A 1 498 ? 13.892 1.962 -7.872 1.00 92.81 498 ALA A O 1
ATOM 3710 N N . VAL A 1 499 ? 14.950 2.662 -9.710 1.00 85.62 499 VAL A N 1
ATOM 3711 C CA . VAL A 1 499 ? 16.324 2.529 -9.177 1.00 85.62 499 VAL A CA 1
ATOM 3712 C C . VAL A 1 499 ? 16.581 3.262 -7.854 1.00 85.62 499 VAL A C 1
ATOM 3714 O O . VAL A 1 499 ? 17.494 2.885 -7.128 1.00 85.62 499 VAL A O 1
ATOM 3717 N N . GLU A 1 500 ? 15.776 4.276 -7.532 1.00 85.44 500 GLU A N 1
ATOM 3718 C CA . GLU A 1 500 ? 15.844 5.031 -6.271 1.00 85.44 500 GLU A CA 1
ATOM 3719 C C . GLU A 1 500 ? 15.109 4.344 -5.103 1.00 85.44 500 GLU A C 1
ATOM 3721 O O . GLU A 1 500 ? 15.221 4.780 -3.955 1.00 85.44 500 GLU A O 1
ATOM 3726 N N . GLY A 1 501 ? 14.343 3.286 -5.384 1.00 80.12 501 GLY A N 1
ATOM 3727 C CA . GLY A 1 501 ? 13.639 2.500 -4.382 1.00 80.12 501 GLY A CA 1
ATOM 3728 C C . GLY A 1 501 ? 14.605 1.635 -3.577 1.00 80.12 501 GLY A C 1
ATOM 3729 O O . GLY A 1 501 ? 15.415 0.892 -4.132 1.00 80.12 501 GLY A O 1
ATOM 3730 N N . THR A 1 502 ? 14.494 1.681 -2.253 1.00 81.88 502 THR A N 1
ATOM 3731 C CA . THR A 1 502 ? 15.246 0.817 -1.338 1.00 81.88 502 THR A CA 1
ATOM 3732 C C . THR A 1 502 ? 14.287 0.107 -0.399 1.00 81.88 502 THR A C 1
ATOM 3734 O O . THR A 1 502 ? 13.391 0.735 0.163 1.00 81.88 502 THR A O 1
ATOM 3737 N N . ALA A 1 503 ? 14.501 -1.189 -0.180 1.00 72.06 503 ALA A N 1
ATOM 3738 C CA . ALA A 1 503 ? 13.755 -1.926 0.832 1.00 72.06 503 ALA A CA 1
ATOM 3739 C C . ALA A 1 503 ? 13.893 -1.259 2.214 1.00 72.06 503 ALA A C 1
ATOM 3741 O O . ALA A 1 503 ? 14.887 -0.577 2.494 1.00 72.06 503 ALA A O 1
ATOM 3742 N N . CYS A 1 504 ? 12.887 -1.454 3.063 1.00 66.88 504 CYS A N 1
ATOM 3743 C CA . CYS A 1 504 ? 12.967 -1.060 4.463 1.00 66.88 504 CYS A CA 1
ATOM 3744 C C . CYS A 1 504 ? 14.020 -1.906 5.196 1.00 66.88 504 CYS A C 1
ATOM 3746 O O . CYS A 1 504 ? 14.171 -3.096 4.923 1.00 66.88 504 CYS A O 1
ATOM 3748 N N . ASN A 1 505 ? 14.755 -1.287 6.118 1.00 70.06 505 ASN A N 1
ATOM 3749 C CA . ASN A 1 505 ? 15.644 -1.977 7.047 1.00 70.06 505 ASN A CA 1
ATOM 3750 C C . ASN A 1 505 ? 14.843 -2.587 8.222 1.00 70.06 505 ASN A C 1
ATOM 3752 O O . ASN A 1 505 ? 13.612 -2.587 8.220 1.00 70.06 505 ASN A O 1
ATOM 3756 N N . GLU A 1 506 ? 15.538 -3.104 9.238 1.00 58.38 506 GLU A N 1
ATOM 3757 C CA . GLU A 1 506 ? 14.911 -3.770 10.394 1.00 58.38 506 GLU A CA 1
ATOM 3758 C C . GLU A 1 506 ? 14.083 -2.820 11.279 1.00 58.38 506 GLU A C 1
ATOM 3760 O O . GLU A 1 506 ? 13.183 -3.272 11.978 1.00 58.38 506 GLU A O 1
ATOM 3765 N N . ASP A 1 507 ? 14.305 -1.508 11.181 1.00 63.47 507 ASP A N 1
ATOM 3766 C CA . ASP A 1 507 ? 13.511 -0.458 11.845 1.00 63.47 507 ASP A CA 1
ATOM 3767 C C . ASP A 1 507 ? 12.305 -0.013 11.016 1.00 63.47 507 ASP A C 1
ATOM 3769 O O . ASP A 1 507 ? 11.636 0.979 11.325 1.00 63.47 507 ASP A O 1
ATOM 3773 N N . GLY A 1 508 ? 12.069 -0.691 9.893 1.00 66.19 508 GLY A N 1
ATOM 3774 C CA . GLY A 1 508 ? 11.073 -0.302 8.911 1.00 66.19 508 GLY A CA 1
ATOM 3775 C C . GLY A 1 508 ? 11.419 0.980 8.148 1.00 66.19 508 GLY A C 1
ATOM 3776 O O . GLY A 1 508 ? 10.563 1.481 7.422 1.00 66.19 508 GLY A O 1
ATOM 3777 N N . GLN A 1 509 ? 12.641 1.514 8.265 1.00 84.00 509 GLN A N 1
ATOM 3778 C CA . GLN A 1 509 ? 13.068 2.746 7.596 1.00 84.00 509 GLN A CA 1
ATOM 3779 C C . GLN A 1 509 ? 13.649 2.452 6.207 1.00 84.00 509 GLN A C 1
ATOM 3781 O O . GLN A 1 509 ? 14.430 1.520 6.019 1.00 84.00 509 GLN A O 1
ATOM 3786 N N . GLY A 1 510 ? 13.281 3.244 5.203 1.00 83.69 510 GLY A N 1
ATOM 3787 C CA . GLY A 1 510 ? 13.683 3.040 3.812 1.00 83.69 510 GLY A CA 1
ATOM 3788 C C . GLY A 1 510 ? 12.826 3.828 2.828 1.00 83.69 510 GLY A C 1
ATOM 3789 O O . GLY A 1 510 ? 11.959 4.608 3.223 1.00 83.69 510 GLY A O 1
ATOM 3790 N N . LYS A 1 511 ? 13.064 3.607 1.532 1.00 92.75 511 LYS A N 1
ATOM 3791 C CA . LYS A 1 511 ? 12.301 4.199 0.428 1.00 92.75 511 LYS A CA 1
ATOM 3792 C C . LYS A 1 511 ? 11.620 3.102 -0.397 1.00 92.75 511 LYS A C 1
ATOM 3794 O O . LYS A 1 511 ? 12.018 2.885 -1.543 1.00 92.75 511 LYS A O 1
ATOM 3799 N N . PRO A 1 512 ? 10.658 2.353 0.173 1.00 82.69 512 PRO A N 1
ATOM 3800 C CA . PRO A 1 512 ? 10.169 1.118 -0.436 1.00 82.69 512 PRO A CA 1
ATOM 3801 C C . PRO A 1 512 ? 9.499 1.346 -1.792 1.00 82.69 512 PRO A C 1
ATOM 3803 O O . PRO A 1 512 ? 9.578 0.469 -2.645 1.00 82.69 512 PRO A O 1
ATOM 3806 N N . PHE A 1 513 ? 8.902 2.520 -2.022 1.00 93.00 513 PHE A N 1
ATOM 3807 C CA . PHE A 1 513 ? 8.249 2.860 -3.285 1.00 93.00 513 PHE A CA 1
ATOM 3808 C C . PHE A 1 513 ? 8.665 4.257 -3.744 1.00 93.00 513 PHE A C 1
ATOM 3810 O O . PHE A 1 513 ? 8.757 5.179 -2.939 1.00 93.00 513 PHE A O 1
ATOM 3817 N N . VAL A 1 514 ? 8.870 4.448 -5.047 1.00 95.81 514 VAL A N 1
ATOM 3818 C CA . VAL A 1 514 ? 9.156 5.780 -5.619 1.00 95.81 514 VAL A CA 1
ATOM 3819 C C . VAL A 1 514 ? 7.889 6.600 -5.888 1.00 95.81 514 VAL A C 1
ATOM 3821 O O . VAL A 1 514 ? 7.961 7.814 -6.051 1.00 95.81 514 VAL A O 1
ATOM 3824 N N . ILE A 1 515 ? 6.724 5.944 -5.933 1.00 97.94 515 ILE A N 1
ATOM 3825 C CA . ILE A 1 515 ? 5.419 6.565 -6.182 1.00 97.94 515 ILE A CA 1
ATOM 3826 C C . ILE A 1 515 ? 4.384 6.006 -5.210 1.00 97.94 515 ILE A C 1
ATOM 3828 O O . ILE A 1 515 ? 4.307 4.794 -4.996 1.00 97.94 515 ILE A O 1
ATOM 3832 N N . TYR A 1 516 ? 3.534 6.893 -4.705 1.00 98.44 516 TYR A N 1
ATOM 3833 C CA . TYR A 1 516 ? 2.383 6.605 -3.869 1.00 98.44 516 TYR A CA 1
ATOM 3834 C C . TYR A 1 516 ? 1.093 7.196 -4.463 1.00 98.44 516 TYR A C 1
ATOM 3836 O O . TYR A 1 516 ? 1.071 8.146 -5.256 1.00 98.44 516 TYR A O 1
ATOM 3844 N N . MET A 1 517 ? -0.022 6.617 -4.036 1.00 98.56 517 MET A N 1
ATOM 3845 C CA . MET A 1 517 ? -1.371 7.138 -4.215 1.00 98.56 517 MET A CA 1
ATOM 3846 C C . MET A 1 517 ? -1.823 7.802 -2.922 1.00 98.56 517 MET A C 1
ATOM 3848 O O . MET A 1 517 ? -1.581 7.263 -1.840 1.00 98.56 517 MET A O 1
ATOM 3852 N N . TYR A 1 518 ? -2.542 8.917 -3.041 1.00 98.81 518 TYR A N 1
ATOM 3853 C CA . TYR A 1 518 ? -3.074 9.651 -1.895 1.00 98.81 518 TYR A CA 1
ATOM 3854 C C . TYR A 1 518 ? -4.567 9.892 -2.069 1.00 98.81 518 TYR A C 1
ATOM 3856 O O . TYR A 1 518 ? -5.030 10.212 -3.166 1.00 98.81 518 TYR A O 1
ATOM 3864 N N . GLY A 1 519 ? -5.324 9.794 -0.980 1.00 98.69 519 GLY A N 1
ATOM 3865 C CA . GLY A 1 519 ? -6.745 10.097 -1.009 1.00 98.69 519 GLY A CA 1
ATOM 3866 C C . GLY A 1 519 ? -7.322 10.534 0.327 1.00 98.69 519 GLY A C 1
ATOM 3867 O O . GLY A 1 519 ? -6.729 10.323 1.383 1.00 98.69 519 GLY A O 1
ATOM 3868 N N . VAL A 1 520 ? -8.491 11.165 0.262 1.00 98.94 520 VAL A N 1
ATOM 3869 C CA . VAL A 1 520 ? -9.291 11.554 1.429 1.00 98.94 520 VAL A CA 1
ATOM 3870 C C . VAL A 1 520 ? -10.723 11.099 1.202 1.00 98.94 520 VAL A C 1
ATOM 3872 O O . VAL A 1 520 ? -11.353 11.508 0.225 1.00 98.94 520 VAL A O 1
ATOM 3875 N N . PHE A 1 521 ? -11.231 10.267 2.103 1.00 98.94 521 PHE A N 1
ATOM 3876 C CA . PHE A 1 521 ? -12.590 9.750 2.069 1.00 98.94 521 PHE A CA 1
ATOM 3877 C C . PHE A 1 521 ? -13.500 10.564 2.983 1.00 98.94 521 PHE A C 1
ATOM 3879 O O . PHE A 1 521 ? -13.103 10.979 4.074 1.00 98.94 521 PHE A O 1
ATOM 3886 N N . MET A 1 522 ? -14.744 10.736 2.548 1.00 98.94 522 MET A N 1
ATOM 3887 C CA . MET A 1 522 ? -15.852 11.202 3.370 1.00 98.94 522 MET A CA 1
ATOM 3888 C C . MET A 1 522 ? -17.043 10.266 3.185 1.00 98.94 522 MET A C 1
ATOM 3890 O O . MET A 1 522 ? -17.478 10.041 2.054 1.00 98.94 522 MET A O 1
ATOM 3894 N N . ALA A 1 523 ? -17.575 9.758 4.293 1.00 98.94 523 ALA A N 1
ATOM 3895 C CA . ALA A 1 523 ? -18.776 8.934 4.319 1.00 98.94 523 ALA A CA 1
ATOM 3896 C C . ALA A 1 523 ? -19.906 9.683 5.032 1.00 98.94 523 ALA A C 1
ATOM 3898 O O . ALA A 1 523 ? -19.709 10.195 6.135 1.00 98.94 523 ALA A O 1
ATOM 3899 N N . GLU A 1 524 ? -21.091 9.713 4.427 1.00 98.88 524 GLU A N 1
ATOM 3900 C CA . GLU A 1 524 ? -22.339 10.085 5.100 1.00 98.88 524 GLU A CA 1
ATOM 3901 C C . GLU A 1 524 ? -23.130 8.810 5.381 1.00 98.88 524 GLU A C 1
ATOM 3903 O O . GLU A 1 524 ? -23.369 8.010 4.474 1.00 98.88 524 GLU A O 1
ATOM 3908 N N . VAL A 1 525 ? -23.524 8.603 6.636 1.00 98.88 525 VAL A N 1
ATOM 3909 C CA . VAL A 1 525 ? -24.200 7.376 7.076 1.00 98.88 525 VAL A CA 1
ATOM 3910 C C . VAL A 1 525 ? -25.487 7.679 7.830 1.00 98.88 525 VAL A C 1
ATOM 3912 O O . VAL A 1 525 ? -25.605 8.716 8.483 1.00 98.88 525 VAL A O 1
ATOM 3915 N N . THR A 1 526 ? -26.421 6.730 7.803 1.00 98.88 526 THR A N 1
ATOM 3916 C CA . THR A 1 526 ? -27.608 6.689 8.663 1.00 98.88 526 THR A CA 1
ATOM 3917 C C . THR A 1 526 ? -27.586 5.429 9.516 1.00 98.88 526 THR A C 1
ATOM 3919 O O . THR A 1 526 ? -27.509 4.328 8.983 1.00 98.88 526 THR A O 1
ATOM 3922 N N . VAL A 1 527 ? -27.733 5.575 10.831 1.00 98.88 527 VAL A N 1
ATOM 3923 C CA . VAL A 1 527 ? -27.881 4.472 11.785 1.00 98.88 527 VAL A CA 1
ATOM 3924 C C . VAL A 1 527 ? -29.313 4.452 12.315 1.00 98.88 527 VAL A C 1
ATOM 3926 O O . VAL A 1 527 ? -29.790 5.443 12.871 1.00 98.88 527 VAL A O 1
ATOM 3929 N N . ASP A 1 528 ? -30.004 3.324 12.158 1.00 98.62 528 ASP A N 1
ATOM 3930 C CA . ASP A 1 528 ? -31.279 3.064 12.833 1.00 98.62 528 ASP A CA 1
ATOM 3931 C C . ASP A 1 528 ? -31.003 2.624 14.277 1.00 98.62 528 ASP A C 1
ATOM 3933 O O . ASP A 1 528 ? -30.522 1.518 14.510 1.00 98.62 528 ASP A O 1
ATOM 3937 N N . THR A 1 529 ? -31.300 3.472 15.260 1.00 97.81 529 THR A N 1
ATOM 3938 C CA . THR A 1 529 ? -30.972 3.219 16.672 1.00 97.81 529 THR A CA 1
ATOM 3939 C C . THR A 1 529 ? -31.803 2.106 17.312 1.00 97.81 529 THR A C 1
ATOM 3941 O O . THR A 1 529 ? -31.418 1.599 18.364 1.00 97.81 529 THR A O 1
ATOM 3944 N N . GLU A 1 530 ? -32.904 1.675 16.686 1.00 97.56 530 GLU A N 1
ATOM 3945 C CA . GLU A 1 530 ? -33.690 0.530 17.163 1.00 97.56 530 GLU A CA 1
ATOM 3946 C C . GLU A 1 530 ? -33.114 -0.814 16.702 1.00 97.56 530 GLU A C 1
ATOM 3948 O O . GLU A 1 530 ? -33.246 -1.813 17.410 1.00 97.56 530 GLU A O 1
ATOM 3953 N N . THR A 1 531 ? -32.483 -0.852 15.523 1.00 98.00 531 THR A N 1
ATOM 3954 C CA . THR A 1 531 ? -32.005 -2.098 14.893 1.00 98.00 531 THR A CA 1
ATOM 3955 C C . THR A 1 531 ? -30.488 -2.202 14.805 1.00 98.00 531 THR A C 1
ATOM 3957 O O . THR A 1 531 ? -29.961 -3.304 14.686 1.00 98.00 531 THR A O 1
ATOM 3960 N N . GLY A 1 532 ? -29.774 -1.079 14.920 1.00 97.75 532 GLY A N 1
ATOM 3961 C CA . GLY A 1 532 ? -28.318 -0.986 14.831 1.00 97.75 532 GLY A CA 1
ATOM 3962 C C . GLY A 1 532 ? -27.823 -1.036 13.389 1.00 97.75 532 GLY A C 1
ATOM 3963 O O . GLY A 1 532 ? -26.621 -0.982 13.149 1.00 97.75 532 GLY A O 1
ATOM 3964 N N . LYS A 1 533 ? -28.740 -1.139 12.419 1.00 98.50 533 LYS A N 1
ATOM 3965 C CA . LYS A 1 533 ? -28.403 -1.191 11.004 1.00 98.50 533 LYS A CA 1
ATOM 3966 C C . LYS A 1 533 ? -27.883 0.169 10.548 1.00 98.50 533 LYS A C 1
ATOM 3968 O O . LYS A 1 533 ? -28.562 1.185 10.710 1.00 98.50 533 LYS A O 1
ATOM 3973 N N . THR A 1 534 ? -26.715 0.149 9.919 1.00 98.81 534 THR A N 1
ATOM 3974 C CA . THR A 1 534 ? -26.122 1.307 9.252 1.00 98.81 534 THR A CA 1
ATOM 3975 C C . THR A 1 534 ? -26.372 1.218 7.750 1.00 98.81 534 THR A C 1
ATOM 3977 O O . THR A 1 534 ? -26.180 0.162 7.151 1.00 98.81 534 THR A O 1
ATOM 3980 N N . ALA A 1 535 ? -26.786 2.324 7.142 1.00 98.69 535 ALA A N 1
ATOM 3981 C CA . ALA A 1 535 ? -26.772 2.538 5.702 1.00 98.69 535 ALA A CA 1
ATOM 3982 C C . ALA A 1 535 ? -25.731 3.611 5.368 1.00 98.69 535 ALA A C 1
ATOM 3984 O O . ALA A 1 535 ? -25.629 4.612 6.080 1.00 98.69 535 ALA A O 1
ATOM 3985 N N . VAL A 1 536 ? -24.967 3.407 4.297 1.00 98.88 536 VAL A N 1
ATOM 3986 C CA . VAL A 1 536 ? -24.097 4.446 3.736 1.00 98.88 536 VAL A CA 1
ATOM 3987 C C . VAL A 1 536 ? -24.914 5.203 2.699 1.00 98.88 536 VAL A C 1
ATOM 3989 O O . VAL A 1 536 ? -25.354 4.619 1.715 1.00 98.88 536 VAL A O 1
ATOM 3992 N N . ASP A 1 537 ? -25.152 6.488 2.947 1.00 98.62 537 ASP A N 1
ATOM 3993 C CA . ASP A 1 537 ? -25.997 7.335 2.104 1.00 98.62 537 ASP A CA 1
ATOM 3994 C C . ASP A 1 537 ? -25.205 7.935 0.933 1.00 98.62 537 ASP A C 1
ATOM 3996 O O . ASP A 1 537 ? -25.749 8.115 -0.156 1.00 98.62 537 ASP A O 1
ATOM 4000 N N . ARG A 1 538 ? -23.923 8.254 1.162 1.00 98.75 538 ARG A N 1
ATOM 4001 C CA . ARG A 1 538 ? -23.019 8.855 0.173 1.00 98.75 538 ARG A CA 1
ATOM 4002 C C . ARG A 1 538 ? -21.563 8.544 0.500 1.00 98.75 538 ARG A C 1
ATOM 4004 O O . ARG A 1 538 ? -21.175 8.561 1.668 1.00 98.75 538 ARG A O 1
ATOM 4011 N N . MET A 1 539 ? -20.755 8.353 -0.541 1.00 98.88 539 MET A N 1
ATOM 4012 C CA . MET A 1 539 ? -19.292 8.315 -0.450 1.00 98.88 539 MET A CA 1
ATOM 4013 C C . MET A 1 539 ? -18.678 9.428 -1.301 1.00 98.88 539 MET A C 1
ATOM 4015 O O . MET A 1 539 ? -19.131 9.716 -2.407 1.00 98.88 539 MET A O 1
ATOM 4019 N N . THR A 1 540 ? -17.634 10.077 -0.800 1.00 98.94 540 THR A N 1
ATOM 4020 C CA . THR A 1 540 ? -16.827 11.032 -1.570 1.00 98.94 540 THR A CA 1
ATOM 4021 C C . THR A 1 540 ? -15.352 10.692 -1.421 1.00 98.94 540 THR A C 1
ATOM 4023 O O . THR A 1 540 ? -14.884 10.487 -0.303 1.00 98.94 540 THR A O 1
ATOM 4026 N N . LEU A 1 541 ? -14.622 10.655 -2.535 1.00 98.88 541 LEU A N 1
ATOM 4027 C CA . LEU A 1 541 ? -13.182 10.419 -2.573 1.00 98.88 541 LEU A CA 1
ATOM 4028 C C . LEU A 1 541 ? -12.470 11.578 -3.275 1.00 98.88 541 LEU A C 1
ATOM 4030 O O . LEU A 1 541 ? -12.641 11.804 -4.474 1.00 98.88 541 LEU A O 1
ATOM 4034 N N . MET A 1 542 ? -11.617 12.277 -2.532 1.00 98.88 542 MET A N 1
ATOM 4035 C CA . MET A 1 542 ? -10.577 13.134 -3.100 1.00 98.88 542 MET A CA 1
ATOM 4036 C C . MET A 1 542 ? -9.410 12.227 -3.491 1.00 98.88 542 MET A C 1
ATOM 4038 O O . MET A 1 542 ? -8.886 11.534 -2.625 1.00 98.88 542 MET A O 1
ATOM 4042 N N . CYS A 1 543 ? -9.030 12.186 -4.765 1.00 98.38 543 CYS A N 1
ATOM 4043 C CA . CYS A 1 543 ? -8.101 11.193 -5.304 1.00 98.38 543 CYS A CA 1
ATOM 4044 C C . CYS A 1 543 ? -6.927 11.858 -6.023 1.00 98.38 543 CYS A C 1
ATOM 4046 O O . CYS A 1 543 ? -7.123 12.514 -7.044 1.00 98.38 543 CYS A O 1
ATOM 4048 N N . ASP A 1 544 ? -5.702 11.590 -5.580 1.00 98.62 544 ASP A N 1
ATOM 4049 C CA . ASP A 1 544 ? -4.481 11.888 -6.326 1.00 98.62 544 ASP A CA 1
ATOM 4050 C C . ASP A 1 544 ? -3.797 10.586 -6.763 1.00 98.62 544 ASP A C 1
ATOM 4052 O O . ASP A 1 544 ? -3.130 9.904 -5.979 1.00 98.62 544 ASP A O 1
ATOM 4056 N N . CYS A 1 545 ? -3.959 10.274 -8.049 1.00 96.44 545 CYS A N 1
ATOM 4057 C CA . CYS A 1 545 ? -3.280 9.182 -8.749 1.00 96.44 545 CYS A CA 1
ATOM 4058 C C . CYS A 1 545 ? -2.376 9.702 -9.878 1.00 96.44 545 CYS A C 1
ATOM 4060 O O . CYS A 1 545 ? -2.124 9.012 -10.866 1.00 96.44 545 CYS A O 1
ATOM 4062 N N . GLY A 1 546 ? -1.897 10.941 -9.748 1.00 98.06 546 GLY A N 1
ATOM 4063 C CA . GLY A 1 546 ? -1.179 11.624 -10.814 1.00 98.06 546 GLY A CA 1
ATOM 4064 C C . GLY A 1 546 ? -2.019 11.801 -12.075 1.00 98.06 546 GLY A C 1
ATOM 4065 O O . GLY A 1 546 ? -3.223 12.044 -12.002 1.00 98.06 546 GLY A O 1
ATOM 4066 N N . LYS A 1 547 ? -1.382 11.738 -13.248 1.00 98.50 547 LYS A N 1
ATOM 4067 C CA . LYS A 1 547 ? -2.088 11.849 -14.532 1.00 98.50 547 LYS A CA 1
ATOM 4068 C C . LYS A 1 547 ? -2.937 10.619 -14.825 1.00 98.50 547 LYS A C 1
ATOM 4070 O O . LYS A 1 547 ? -2.489 9.485 -14.673 1.00 98.50 547 LYS A O 1
ATOM 4075 N N . ILE A 1 548 ? -4.152 10.858 -15.307 1.00 98.69 548 ILE A N 1
ATOM 4076 C CA . ILE A 1 548 ? -5.090 9.793 -15.658 1.00 98.69 548 ILE A CA 1
ATOM 4077 C C . ILE A 1 548 ? -4.784 9.272 -17.064 1.00 98.69 548 ILE A C 1
ATOM 4079 O O . ILE A 1 548 ? -4.853 10.016 -18.038 1.00 98.69 548 ILE A O 1
ATOM 4083 N N . ASN A 1 549 ? -4.515 7.969 -17.174 1.00 98.44 549 ASN A N 1
ATOM 4084 C CA . ASN A 1 549 ? -4.417 7.279 -18.463 1.00 98.44 549 ASN A CA 1
ATOM 4085 C C . ASN A 1 549 ? -5.803 7.128 -19.116 1.00 98.44 549 ASN A C 1
ATOM 4087 O O . ASN A 1 549 ? -6.054 7.638 -20.206 1.00 98.44 549 ASN A O 1
ATOM 4091 N N . ASN A 1 550 ? -6.727 6.460 -18.422 1.00 98.62 550 ASN A N 1
ATOM 4092 C CA . ASN A 1 550 ? -8.080 6.221 -18.906 1.00 98.62 550 ASN A CA 1
ATOM 4093 C C . ASN A 1 550 ? -9.099 6.534 -17.808 1.00 98.62 550 ASN A C 1
ATOM 4095 O O . ASN A 1 550 ? -9.065 5.936 -16.732 1.00 98.62 550 ASN A O 1
ATOM 4099 N N . ARG A 1 551 ? -10.019 7.462 -18.097 1.00 98.12 551 ARG A N 1
ATOM 4100 C CA . ARG A 1 551 ? -10.990 7.952 -17.114 1.00 98.12 551 ARG A CA 1
ATOM 4101 C C . ARG A 1 551 ? -11.992 6.885 -16.666 1.00 98.12 551 ARG A C 1
ATOM 4103 O O . ARG A 1 551 ? -12.246 6.774 -15.476 1.00 98.12 551 ARG A O 1
ATOM 4110 N N . LEU A 1 552 ? -12.499 6.071 -17.593 1.00 98.62 552 LEU A N 1
ATOM 4111 C CA . LEU A 1 552 ? -13.464 5.012 -17.274 1.00 98.62 552 LEU A CA 1
ATOM 4112 C C . LEU A 1 552 ? -12.851 3.961 -16.344 1.00 98.62 552 LEU A C 1
ATOM 4114 O O . LEU A 1 552 ? -13.507 3.502 -15.412 1.00 98.62 552 LEU A O 1
ATOM 4118 N N . VAL A 1 553 ? -11.579 3.626 -16.573 1.00 98.69 553 VAL A N 1
ATOM 4119 C CA . VAL A 1 553 ? -10.829 2.690 -15.729 1.00 98.69 553 VAL A CA 1
ATOM 4120 C C . VAL A 1 553 ? -10.670 3.246 -14.316 1.00 98.69 553 VAL A C 1
ATOM 4122 O O . VAL A 1 553 ? -11.020 2.568 -13.353 1.00 98.69 553 VAL A O 1
ATOM 4125 N N . VAL A 1 554 ? -10.177 4.481 -14.164 1.00 98.44 554 VAL A N 1
ATOM 4126 C CA . VAL A 1 554 ? -9.969 5.049 -12.822 1.00 98.44 554 VAL A CA 1
ATOM 4127 C C . VAL A 1 554 ? -11.291 5.305 -12.091 1.00 98.44 554 VAL A C 1
ATOM 4129 O O . VAL A 1 554 ? -11.343 5.083 -10.883 1.00 98.44 554 VAL A O 1
ATOM 4132 N N . ASP A 1 555 ? -12.361 5.715 -12.782 1.00 98.69 555 ASP A N 1
ATOM 4133 C CA . ASP A 1 555 ? -13.687 5.894 -12.174 1.00 98.69 555 ASP A CA 1
ATOM 4134 C C . ASP A 1 555 ? -14.204 4.538 -11.648 1.00 98.69 555 ASP A C 1
ATOM 4136 O O . ASP A 1 555 ? -14.541 4.412 -10.468 1.00 98.69 555 ASP A O 1
ATOM 4140 N N . GLY A 1 556 ? -14.169 3.492 -12.486 1.00 98.75 556 GLY A N 1
ATOM 4141 C CA . GLY A 1 556 ? -14.607 2.142 -12.120 1.00 98.75 556 GLY A CA 1
ATOM 4142 C C . GLY A 1 556 ? -13.788 1.521 -10.984 1.00 98.75 556 GLY A C 1
ATOM 4143 O O . GLY A 1 556 ? -14.355 0.950 -10.050 1.00 98.75 556 GLY A O 1
ATOM 4144 N N . GLN A 1 557 ? -12.462 1.696 -11.001 1.00 98.81 557 GLN A N 1
ATOM 4145 C CA . GLN A 1 557 ? -11.582 1.234 -9.925 1.00 98.81 557 GLN A CA 1
ATOM 4146 C C . GLN A 1 557 ? -11.942 1.877 -8.583 1.00 98.81 557 GLN A C 1
ATOM 4148 O O . GLN A 1 557 ? -11.985 1.172 -7.569 1.00 98.81 557 GLN A O 1
ATOM 4153 N N . ASN A 1 558 ? -12.212 3.186 -8.575 1.00 98.69 558 ASN A N 1
ATOM 4154 C CA . ASN A 1 558 ? -12.571 3.920 -7.364 1.00 98.69 558 ASN A CA 1
ATOM 4155 C C . ASN A 1 558 ? -13.944 3.515 -6.824 1.00 98.69 558 ASN A C 1
ATOM 4157 O O . ASN A 1 558 ? -14.059 3.214 -5.636 1.00 98.69 558 ASN A O 1
ATOM 4161 N N . MET A 1 559 ? -14.960 3.431 -7.687 1.00 98.69 559 MET A N 1
ATOM 4162 C CA . MET A 1 559 ? -16.302 2.981 -7.296 1.00 98.69 559 MET A CA 1
ATOM 4163 C C . MET A 1 559 ? -16.276 1.555 -6.735 1.00 98.69 559 MET A C 1
ATOM 4165 O O . MET A 1 559 ? -16.805 1.303 -5.653 1.00 98.69 559 MET A O 1
ATOM 4169 N N . GLY A 1 560 ? -15.590 0.631 -7.417 1.00 98.75 560 GLY A N 1
ATOM 4170 C CA . GLY A 1 560 ? -15.465 -0.753 -6.960 1.00 98.75 560 GLY A CA 1
ATOM 4171 C C . GLY A 1 560 ? -14.747 -0.874 -5.613 1.00 98.75 560 GLY A C 1
ATOM 4172 O O . GLY A 1 560 ? -15.169 -1.650 -4.761 1.00 98.75 560 GLY A O 1
ATOM 4173 N N . GLY A 1 561 ? -13.691 -0.085 -5.384 1.00 98.75 561 GLY A N 1
ATOM 4174 C CA . GLY A 1 561 ? -12.956 -0.109 -4.114 1.00 98.75 561 GLY A CA 1
ATOM 4175 C C . GLY A 1 561 ? -13.754 0.464 -2.945 1.00 98.75 561 GLY A C 1
ATOM 4176 O O . GLY A 1 561 ? -13.776 -0.138 -1.875 1.00 98.75 561 GLY A O 1
ATOM 4177 N N . MET A 1 562 ? -14.483 1.565 -3.158 1.00 98.75 562 MET A N 1
ATOM 4178 C CA . MET A 1 562 ? -15.377 2.112 -2.132 1.00 98.75 562 MET A CA 1
ATOM 4179 C C . MET A 1 562 ? -16.511 1.137 -1.792 1.00 98.75 562 MET A C 1
ATOM 4181 O O . MET A 1 562 ? -16.838 0.986 -0.618 1.00 98.75 562 MET A O 1
ATOM 4185 N N . ALA A 1 563 ? -17.069 0.431 -2.783 1.00 98.88 563 ALA A N 1
ATOM 4186 C CA . ALA A 1 563 ? -18.084 -0.595 -2.548 1.00 98.88 563 ALA A CA 1
ATOM 4187 C C . ALA A 1 563 ? -17.554 -1.769 -1.701 1.00 98.88 563 ALA A C 1
ATOM 4189 O O . ALA A 1 563 ? -18.208 -2.170 -0.741 1.00 98.88 563 ALA A O 1
ATOM 4190 N N . GLN A 1 564 ? -16.339 -2.255 -1.985 1.00 98.88 564 GLN A N 1
ATOM 4191 C CA . GLN A 1 564 ? -15.651 -3.241 -1.134 1.00 98.88 564 GLN A CA 1
ATOM 4192 C C . GLN A 1 564 ? -15.420 -2.699 0.286 1.00 98.88 564 GLN A C 1
ATOM 4194 O O . GLN A 1 564 ? -15.595 -3.414 1.267 1.00 98.88 564 GLN A O 1
ATOM 4199 N N . GLY A 1 565 ? -15.086 -1.412 0.412 1.00 98.81 565 GLY A N 1
ATOM 4200 C CA . GLY A 1 565 ? -14.933 -0.732 1.697 1.00 98.81 565 GLY A CA 1
ATOM 4201 C C . GLY A 1 565 ? -16.209 -0.709 2.540 1.00 98.81 565 GLY A C 1
ATOM 4202 O O . GLY A 1 565 ? -16.140 -0.843 3.760 1.00 98.81 565 GLY A O 1
ATOM 4203 N N . ILE A 1 566 ? -17.374 -0.576 1.900 1.00 98.94 566 ILE A N 1
ATOM 4204 C CA . ILE A 1 566 ? -18.681 -0.666 2.566 1.00 98.94 566 ILE A CA 1
ATOM 4205 C C . ILE A 1 566 ? -18.914 -2.085 3.092 1.00 98.94 566 ILE A C 1
ATOM 4207 O O . ILE A 1 566 ? -19.287 -2.240 4.256 1.00 98.94 566 ILE A O 1
ATOM 4211 N N . GLY A 1 567 ? -18.633 -3.104 2.272 1.00 98.81 567 GLY A N 1
ATOM 4212 C CA . GLY A 1 567 ? -18.682 -4.507 2.685 1.00 98.81 567 GLY A CA 1
ATOM 4213 C C . GLY A 1 567 ? -17.791 -4.768 3.901 1.00 98.81 567 GLY A C 1
ATOM 4214 O O . GLY A 1 567 ? -18.287 -5.173 4.952 1.00 98.81 567 GLY A O 1
ATOM 4215 N N . LEU A 1 568 ? -16.504 -4.419 3.812 1.00 98.81 568 LEU A N 1
ATOM 4216 C CA . LEU A 1 568 ? -15.532 -4.555 4.905 1.00 98.81 568 LEU A CA 1
ATOM 4217 C C . LEU A 1 568 ? -15.973 -3.836 6.192 1.00 98.81 568 LEU A C 1
ATOM 4219 O O . LEU A 1 568 ? -15.758 -4.333 7.299 1.00 98.81 568 LEU A O 1
ATOM 4223 N N . ALA A 1 569 ? -16.595 -2.661 6.067 1.00 98.81 569 ALA A N 1
ATOM 4224 C CA . ALA A 1 569 ? -17.064 -1.900 7.216 1.00 98.81 569 ALA A CA 1
ATOM 4225 C C . ALA A 1 569 ? -18.276 -2.538 7.905 1.00 98.81 569 ALA A C 1
ATOM 4227 O O . ALA A 1 569 ? -18.356 -2.486 9.133 1.00 98.81 569 ALA A O 1
ATOM 4228 N N . LEU A 1 570 ? -19.233 -3.091 7.150 1.00 98.81 570 LEU A N 1
ATOM 4229 C CA . LEU A 1 570 ? -20.587 -3.354 7.653 1.00 98.81 570 LEU A CA 1
ATOM 4230 C C . LEU A 1 570 ? -21.012 -4.826 7.653 1.00 98.81 570 LEU A C 1
ATOM 4232 O O . LEU A 1 570 ? -21.855 -5.189 8.476 1.00 98.81 570 LEU A O 1
ATOM 4236 N N . SER A 1 571 ? -20.464 -5.669 6.776 1.00 98.44 571 SER A N 1
ATOM 4237 C CA . SER A 1 571 ? -21.039 -6.998 6.531 1.00 98.44 571 SER A CA 1
ATOM 4238 C C . SER A 1 571 ? -20.046 -8.118 6.243 1.00 98.44 571 SER A C 1
ATOM 4240 O O . SER A 1 571 ? -20.325 -9.249 6.629 1.00 98.44 571 SER A O 1
ATOM 4242 N N . GLU A 1 572 ? -18.923 -7.848 5.580 1.00 98.50 572 GLU A N 1
ATOM 4243 C CA . GLU A 1 572 ? -18.046 -8.903 5.077 1.00 98.50 572 GLU A CA 1
ATOM 4244 C C . GLU A 1 572 ? -17.215 -9.559 6.183 1.00 98.50 572 GLU A C 1
ATOM 4246 O O . GLU A 1 572 ? -16.551 -8.879 6.971 1.00 98.50 572 GLU A O 1
ATOM 4251 N N . ASN A 1 573 ? -17.214 -10.895 6.220 1.00 96.31 573 ASN A N 1
ATOM 4252 C CA . ASN A 1 573 ? -16.247 -11.670 6.992 1.00 96.31 573 ASN A CA 1
ATOM 4253 C C . ASN A 1 573 ? -16.154 -13.128 6.505 1.00 96.31 573 ASN A C 1
ATOM 4255 O O . ASN A 1 573 ? -17.090 -13.668 5.920 1.00 96.31 573 ASN A O 1
ATOM 4259 N N . PHE A 1 574 ? -15.047 -13.796 6.831 1.00 93.69 574 PHE A N 1
ATOM 4260 C CA . PHE A 1 574 ? -14.857 -15.235 6.650 1.00 93.69 574 PHE A CA 1
ATOM 4261 C C . PHE A 1 574 ? -14.320 -15.871 7.942 1.00 93.69 574 PHE A C 1
ATOM 4263 O O . PHE A 1 574 ? -13.202 -16.354 7.979 1.00 93.69 574 PHE A O 1
ATOM 4270 N N . GLU A 1 575 ? -15.109 -15.816 9.019 1.00 90.75 575 GLU A N 1
ATOM 4271 C CA . GLU A 1 575 ? -14.813 -16.459 10.318 1.00 90.75 575 GLU A CA 1
ATOM 4272 C C . GLU A 1 575 ? -15.509 -17.825 10.516 1.00 90.75 575 GLU A C 1
ATOM 4274 O O . GLU A 1 575 ? -14.913 -18.797 10.964 1.00 90.75 575 GLU A O 1
ATOM 4279 N N . ASP A 1 576 ? -16.804 -17.921 10.206 1.00 95.69 576 ASP A N 1
ATOM 4280 C CA . ASP A 1 576 ? -17.570 -19.161 10.328 1.00 95.69 576 ASP A CA 1
ATOM 4281 C C . ASP A 1 576 ? -17.512 -19.919 8.997 1.00 95.69 576 ASP A C 1
ATOM 4283 O O . ASP A 1 576 ? -18.130 -19.508 8.013 1.00 95.69 576 ASP A O 1
ATOM 4287 N N . ILE A 1 577 ? -16.750 -21.016 8.965 1.00 93.50 577 ILE A N 1
ATOM 4288 C CA . ILE A 1 577 ? -16.467 -21.797 7.748 1.00 93.50 577 ILE A CA 1
ATOM 4289 C C . ILE A 1 577 ? -17.753 -22.296 7.077 1.00 93.50 577 ILE A C 1
ATOM 4291 O O . ILE A 1 577 ? -17.812 -22.376 5.852 1.00 93.50 577 ILE A O 1
ATOM 4295 N N . GLU A 1 578 ? -18.795 -22.609 7.848 1.00 94.75 578 GLU A N 1
ATOM 4296 C CA . GLU A 1 578 ? -20.061 -23.074 7.286 1.00 94.75 578 GLU A CA 1
ATOM 4297 C C . GLU A 1 578 ? -20.925 -21.893 6.844 1.00 94.75 578 GLU A C 1
ATOM 4299 O O . GLU A 1 578 ? -21.364 -21.845 5.691 1.00 94.75 578 GLU A O 1
ATOM 4304 N N . LYS A 1 579 ? -21.145 -20.905 7.720 1.00 94.44 579 LYS A N 1
ATOM 4305 C CA . LYS A 1 579 ? -22.054 -19.788 7.418 1.00 94.44 579 LYS A CA 1
ATOM 4306 C C . LYS A 1 579 ? -21.512 -18.863 6.336 1.00 94.44 579 LYS A C 1
ATOM 4308 O O . LYS A 1 579 ? -22.283 -18.408 5.497 1.00 94.44 579 LYS A O 1
ATOM 4313 N N . HIS A 1 580 ? -20.208 -18.609 6.316 1.00 97.75 580 HIS A N 1
ATOM 4314 C CA . HIS A 1 580 ? -19.572 -17.695 5.366 1.00 97.75 580 HIS A CA 1
ATOM 4315 C C . HIS A 1 580 ? -19.094 -18.393 4.081 1.00 97.75 580 HIS A C 1
ATOM 4317 O O . HIS A 1 580 ? -18.412 -17.792 3.258 1.00 97.75 580 HIS A O 1
ATOM 4323 N N . SER A 1 581 ? -19.484 -19.651 3.852 1.00 96.06 581 SER A N 1
ATOM 4324 C CA . SER A 1 581 ? -19.168 -20.388 2.616 1.00 96.06 581 SER A CA 1
ATOM 4325 C C . SER A 1 581 ? -19.985 -19.951 1.388 1.00 96.06 581 SER A C 1
ATOM 4327 O O . SER A 1 581 ? -19.795 -20.473 0.289 1.00 96.06 581 SER A O 1
ATOM 4329 N N . THR A 1 582 ? -20.906 -18.995 1.547 1.00 97.88 582 THR A N 1
ATOM 4330 C CA . THR A 1 582 ? -21.765 -18.477 0.472 1.00 97.88 582 THR A CA 1
ATOM 4331 C C . THR A 1 582 ? -21.680 -16.956 0.403 1.00 97.88 582 THR A C 1
ATOM 4333 O O . THR A 1 582 ? -21.489 -16.312 1.429 1.00 97.88 582 THR A O 1
ATOM 4336 N N . MET A 1 583 ? -21.887 -16.362 -0.781 1.00 97.69 583 MET A N 1
ATOM 4337 C CA . MET A 1 583 ? -21.869 -14.897 -0.943 1.00 97.69 583 MET A CA 1
ATOM 4338 C C . MET A 1 583 ? -22.806 -14.162 0.040 1.00 97.69 583 MET A C 1
ATOM 4340 O O . MET A 1 583 ? -22.333 -13.255 0.720 1.00 97.69 583 MET A O 1
ATOM 4344 N N . PRO A 1 584 ? -24.098 -14.535 0.196 1.00 97.38 584 PRO A N 1
ATOM 4345 C CA . PRO A 1 584 ? -24.959 -13.890 1.190 1.00 97.38 584 PRO A CA 1
ATOM 4346 C C . PRO A 1 584 ? -24.492 -14.131 2.627 1.00 97.38 584 PRO A C 1
ATOM 4348 O O . PRO A 1 584 ? -24.564 -13.228 3.452 1.00 97.38 584 PRO A O 1
ATOM 4351 N N . GLY A 1 585 ? -24.024 -15.346 2.927 1.00 97.50 585 GLY A N 1
ATOM 4352 C CA . GLY A 1 585 ? -23.583 -15.716 4.266 1.00 97.50 585 GLY A CA 1
ATOM 4353 C C . GLY A 1 585 ? -22.329 -14.967 4.709 1.00 97.50 585 GLY A C 1
ATOM 4354 O O . GLY A 1 585 ? -22.268 -14.519 5.845 1.00 97.50 585 GLY A O 1
ATOM 4355 N N . ALA A 1 586 ? -21.378 -14.755 3.798 1.00 97.00 586 ALA A N 1
ATOM 4356 C CA . ALA A 1 586 ? -20.182 -13.946 4.018 1.00 97.00 586 ALA A CA 1
ATOM 4357 C C . ALA A 1 586 ? -20.450 -12.433 3.991 1.00 97.00 586 ALA A C 1
ATOM 4359 O O . ALA A 1 586 ? -19.509 -11.667 4.150 1.00 97.00 586 ALA A O 1
ATOM 4360 N N . GLY A 1 587 ? -21.695 -11.997 3.757 1.00 98.19 587 GLY A N 1
ATOM 4361 C CA . GLY A 1 587 ? -22.071 -10.584 3.779 1.00 98.19 587 GLY A CA 1
ATOM 4362 C C . GLY A 1 587 ? -21.702 -9.793 2.523 1.00 98.19 587 GLY A C 1
ATOM 4363 O O . GLY A 1 587 ? -21.446 -8.595 2.631 1.00 98.19 587 GLY A O 1
ATOM 4364 N N . PHE A 1 588 ? -21.683 -10.428 1.345 1.00 98.56 588 PHE A N 1
ATOM 4365 C CA . PHE A 1 588 ? -21.426 -9.743 0.073 1.00 98.56 588 PHE A CA 1
ATOM 4366 C C . PHE A 1 588 ? -22.390 -8.553 -0.133 1.00 98.56 588 PHE A C 1
ATOM 4368 O O . PHE A 1 588 ? -23.607 -8.755 -0.039 1.00 98.56 588 PHE A O 1
ATOM 4375 N N . PRO A 1 589 ? -21.895 -7.341 -0.449 1.00 97.81 589 PRO A N 1
ATOM 4376 C CA . PRO A 1 589 ? -22.738 -6.167 -0.633 1.00 97.81 589 PRO A CA 1
ATOM 4377 C C . PRO A 1 589 ? -23.485 -6.216 -1.970 1.00 97.81 589 PRO A C 1
ATOM 4379 O O . PRO A 1 589 ? -22.894 -6.283 -3.049 1.00 97.81 589 PRO A O 1
ATOM 4382 N N . TYR A 1 590 ? -24.811 -6.132 -1.913 1.00 98.25 590 TYR A N 1
ATOM 4383 C CA . TYR A 1 590 ? -25.666 -6.021 -3.091 1.00 98.25 590 TYR A CA 1
ATOM 4384 C C . TYR A 1 590 ? -25.956 -4.554 -3.415 1.00 98.25 590 TYR A C 1
ATOM 4386 O O . TYR A 1 590 ? -25.665 -3.639 -2.652 1.00 98.25 590 TYR A O 1
ATOM 4394 N N . ILE A 1 591 ? -26.597 -4.306 -4.559 1.00 98.06 591 ILE A N 1
ATOM 4395 C CA . ILE A 1 591 ? -26.822 -2.949 -5.085 1.00 98.06 591 ILE A CA 1
ATOM 4396 C C . ILE A 1 591 ? -27.525 -1.985 -4.113 1.00 98.06 591 ILE A C 1
ATOM 4398 O O . ILE A 1 591 ? -27.378 -0.780 -4.245 1.00 98.06 591 ILE A O 1
ATOM 4402 N N . LYS A 1 592 ? -28.316 -2.486 -3.154 1.00 97.19 592 LYS A N 1
ATOM 4403 C CA . LYS A 1 592 ? -28.998 -1.645 -2.153 1.00 97.19 592 LYS A CA 1
ATOM 4404 C C . LYS A 1 592 ? -28.155 -1.345 -0.917 1.00 97.19 592 LYS A C 1
ATOM 4406 O O . LYS A 1 592 ? -28.544 -0.473 -0.148 1.00 97.19 592 LYS A O 1
ATOM 4411 N N . ASP A 1 593 ? -27.039 -2.040 -0.748 1.00 97.44 593 ASP A N 1
ATOM 4412 C CA . ASP A 1 593 ? -26.060 -1.771 0.303 1.00 97.44 593 ASP A CA 1
ATOM 4413 C C . ASP A 1 593 ? -25.078 -0.669 -0.127 1.00 97.44 593 ASP A C 1
ATOM 4415 O O . ASP A 1 593 ? -24.425 -0.053 0.712 1.00 97.44 593 ASP A O 1
ATOM 4419 N N . ILE A 1 594 ? -25.007 -0.392 -1.434 1.00 98.69 594 ILE A N 1
ATOM 4420 C CA . ILE A 1 594 ? -24.117 0.592 -2.045 1.00 98.69 594 ILE A CA 1
ATOM 4421 C C . ILE A 1 594 ? -24.905 1.866 -2.403 1.00 98.69 594 ILE A C 1
ATOM 4423 O O . ILE A 1 594 ? -25.943 1.766 -3.065 1.00 98.69 594 ILE A O 1
ATOM 4427 N N . PRO A 1 595 ? -24.447 3.069 -2.007 1.00 98.31 595 PRO A N 1
ATOM 4428 C CA . PRO A 1 595 ? -25.097 4.312 -2.402 1.00 98.31 595 PRO A CA 1
ATOM 4429 C C . PRO A 1 595 ? -24.892 4.599 -3.891 1.00 98.31 595 PRO A C 1
ATOM 4431 O O . PRO A 1 595 ? -23.807 4.395 -4.430 1.00 98.31 595 PRO A O 1
ATOM 4434 N N . ASP A 1 596 ? -25.923 5.150 -4.529 1.00 98.38 596 ASP A N 1
ATOM 4435 C CA . ASP A 1 596 ? -25.826 5.706 -5.888 1.00 98.38 596 ASP A CA 1
ATOM 4436 C C . ASP A 1 596 ? -25.022 7.023 -5.902 1.00 98.38 596 ASP A C 1
ATOM 4438 O O . ASP A 1 596 ? -24.364 7.362 -6.882 1.00 98.38 596 ASP A O 1
ATOM 4442 N N . ASP A 1 597 ? -25.025 7.756 -4.781 1.00 98.12 597 ASP A N 1
ATOM 4443 C CA . ASP A 1 597 ? -24.262 8.995 -4.606 1.00 98.12 597 ASP A CA 1
ATOM 4444 C C . ASP A 1 597 ? -22.800 8.671 -4.240 1.00 98.12 597 ASP A C 1
ATOM 4446 O O . ASP A 1 597 ? -22.406 8.621 -3.070 1.00 98.12 597 ASP A O 1
ATOM 4450 N N . MET A 1 598 ? -21.994 8.398 -5.268 1.00 98.50 598 MET A N 1
ATOM 4451 C CA . MET A 1 598 ? -20.538 8.294 -5.175 1.00 98.50 598 MET A CA 1
ATOM 4452 C C . MET A 1 598 ? -19.878 9.407 -5.982 1.00 98.50 598 MET A C 1
ATOM 4454 O O . MET A 1 598 ? -20.010 9.475 -7.203 1.00 98.50 598 MET A O 1
ATOM 4458 N N . GLU A 1 599 ? -19.120 10.266 -5.306 1.00 98.50 599 GLU A N 1
ATOM 4459 C CA . GLU A 1 599 ? -18.423 11.382 -5.940 1.00 98.50 599 GLU A CA 1
ATOM 4460 C C . GLU A 1 599 ? -16.905 11.192 -5.875 1.00 98.50 599 GLU A C 1
ATOM 4462 O O . GLU A 1 599 ? -16.342 10.978 -4.804 1.00 98.50 599 GLU A O 1
ATOM 4467 N N . ILE A 1 600 ? -16.225 11.318 -7.016 1.00 98.69 600 ILE A N 1
ATOM 4468 C CA . ILE A 1 600 ? -14.763 11.237 -7.102 1.00 98.69 600 ILE A CA 1
ATOM 4469 C C . ILE A 1 600 ? -14.228 12.560 -7.648 1.00 98.69 600 ILE A C 1
ATOM 4471 O O . ILE A 1 600 ? -14.684 13.046 -8.685 1.00 98.69 600 ILE A O 1
ATOM 4475 N N . ILE A 1 601 ? -13.252 13.145 -6.955 1.00 98.69 601 ILE A N 1
ATOM 4476 C CA . ILE A 1 601 ? -12.642 14.427 -7.315 1.00 98.69 601 ILE A CA 1
ATOM 4477 C C . ILE A 1 601 ? -11.143 14.218 -7.481 1.00 98.69 601 ILE A C 1
ATOM 4479 O O . ILE A 1 601 ? -10.441 13.905 -6.522 1.00 98.69 601 ILE A O 1
ATOM 4483 N N . TYR A 1 602 ? -10.656 14.399 -8.706 1.00 98.62 602 TYR A N 1
ATOM 4484 C CA . TYR A 1 602 ? -9.273 14.107 -9.068 1.00 98.62 602 TYR A CA 1
ATOM 4485 C C . TYR A 1 602 ? -8.337 15.300 -8.872 1.00 98.62 602 TYR A C 1
ATOM 4487 O O . TYR A 1 602 ? -8.637 16.421 -9.284 1.00 98.62 602 TYR A O 1
ATOM 4495 N N . PHE A 1 603 ? -7.169 15.019 -8.302 1.00 98.00 603 PHE A N 1
ATOM 4496 C CA . PHE A 1 603 ? -6.028 15.916 -8.163 1.00 98.00 603 PHE A CA 1
ATOM 4497 C C . PHE A 1 603 ? -4.874 15.319 -8.963 1.00 98.00 603 PHE A C 1
ATOM 4499 O O . PHE A 1 603 ? -4.186 14.421 -8.499 1.00 98.00 603 PHE A O 1
ATOM 4506 N N . GLU A 1 604 ? -4.682 15.785 -10.194 1.00 97.00 604 GLU A N 1
ATOM 4507 C CA . GLU A 1 604 ? -3.735 15.179 -11.138 1.00 97.00 604 GLU A CA 1
ATOM 4508 C C . GLU A 1 604 ? -2.310 15.751 -11.007 1.00 97.00 604 GLU A C 1
ATOM 4510 O O . GLU A 1 604 ? -1.759 16.301 -11.975 1.00 97.00 604 GLU A O 1
ATOM 4515 N N . GLU A 1 605 ? -1.732 15.658 -9.805 1.00 96.44 605 GLU A N 1
ATOM 4516 C CA . GLU A 1 605 ? -0.358 16.093 -9.507 1.00 96.44 605 GLU A CA 1
ATOM 4517 C C . GLU A 1 605 ? 0.648 15.143 -10.187 1.00 96.44 605 GLU A C 1
ATOM 4519 O O . GLU A 1 605 ? 0.765 13.983 -9.800 1.00 96.44 605 GLU A O 1
ATOM 4524 N N . PRO A 1 606 ? 1.374 15.560 -11.235 1.00 97.62 606 PRO A N 1
ATOM 4525 C CA . PRO A 1 606 ? 2.186 14.633 -12.019 1.00 97.62 606 PRO A CA 1
ATOM 4526 C C . PRO A 1 606 ? 3.320 14.011 -11.188 1.00 97.62 606 PRO A C 1
ATOM 4528 O O . PRO A 1 606 ? 4.058 14.718 -10.504 1.00 97.62 606 PRO A O 1
ATOM 4531 N N . ARG A 1 607 ? 3.494 12.689 -11.291 1.00 97.81 607 ARG A N 1
ATOM 4532 C CA . ARG A 1 607 ? 4.607 11.952 -10.672 1.00 97.81 607 ARG A CA 1
ATOM 4533 C C . ARG A 1 607 ? 5.845 11.979 -11.561 1.00 97.81 607 ARG A C 1
ATOM 4535 O O . ARG A 1 607 ? 5.759 11.601 -12.724 1.00 97.81 607 ARG A O 1
ATOM 4542 N N . ALA A 1 608 ? 6.994 12.386 -11.022 1.00 95.94 608 ALA A N 1
ATOM 4543 C CA . ALA A 1 608 ? 8.234 12.494 -11.798 1.00 95.94 608 ALA A CA 1
ATOM 4544 C C . ALA A 1 608 ? 8.651 11.154 -12.433 1.00 95.94 608 ALA A C 1
ATOM 4546 O O . ALA A 1 608 ? 8.995 11.114 -13.613 1.00 95.94 608 ALA A O 1
ATOM 4547 N N . ASP A 1 609 ? 8.530 10.065 -11.674 1.00 96.50 609 ASP A N 1
ATOM 4548 C CA . ASP A 1 609 ? 8.890 8.713 -12.115 1.00 96.50 609 ASP A CA 1
ATOM 4549 C C . ASP A 1 609 ? 7.728 7.960 -12.782 1.00 96.50 609 ASP A C 1
ATOM 4551 O O . ASP A 1 609 ? 7.860 6.798 -13.157 1.00 96.50 609 ASP A O 1
ATOM 4555 N N . GLY A 1 610 ? 6.566 8.600 -12.930 1.00 97.94 610 GLY A N 1
ATOM 4556 C CA . GLY A 1 610 ? 5.371 7.993 -13.506 1.00 97.94 610 GLY A CA 1
ATOM 4557 C C . GLY A 1 610 ? 5.357 8.121 -15.028 1.00 97.94 610 GLY A C 1
ATOM 4558 O O . GLY A 1 610 ? 5.740 9.174 -15.549 1.00 97.94 610 GLY A O 1
ATOM 4559 N N . PRO A 1 611 ? 4.865 7.127 -15.790 1.00 98.31 611 PRO A N 1
ATOM 4560 C CA . PRO A 1 611 ? 4.746 7.284 -17.233 1.00 98.31 611 PRO A CA 1
ATOM 4561 C C . PRO A 1 611 ? 3.751 8.403 -17.529 1.00 98.31 611 PRO A C 1
ATOM 4563 O O . PRO A 1 611 ? 2.590 8.348 -17.125 1.00 98.31 611 PRO A O 1
ATOM 4566 N N . HIS A 1 612 ? 4.235 9.454 -18.192 1.00 97.88 612 HIS A N 1
ATOM 4567 C CA . HIS A 1 612 ? 3.473 10.679 -18.456 1.00 97.88 612 HIS A CA 1
ATOM 4568 C C . HIS A 1 612 ? 2.913 11.354 -17.187 1.00 97.88 612 HIS A C 1
ATOM 4570 O O . HIS A 1 612 ? 1.944 12.105 -17.259 1.00 97.88 612 HIS A O 1
ATOM 4576 N N . GLY A 1 613 ? 3.521 11.112 -16.020 1.00 98.12 613 GLY A N 1
ATOM 4577 C CA . GLY A 1 613 ? 3.075 11.666 -14.743 1.00 98.12 613 GLY A CA 1
ATOM 4578 C C . GLY A 1 613 ? 2.043 10.829 -13.982 1.00 98.12 613 GLY A C 1
ATOM 4579 O O . GLY A 1 613 ? 1.511 11.323 -12.987 1.00 98.12 613 GLY A O 1
ATOM 4580 N N . ALA A 1 614 ? 1.722 9.612 -14.431 1.00 98.56 614 ALA A N 1
ATOM 4581 C CA . ALA A 1 614 ? 0.725 8.743 -13.801 1.00 98.56 614 ALA A CA 1
ATOM 4582 C C . ALA A 1 614 ? 1.251 8.006 -12.555 1.00 98.56 614 ALA A C 1
ATOM 4584 O O . ALA A 1 614 ? 2.413 7.604 -12.508 1.00 98.56 614 ALA A O 1
ATOM 4585 N N . ALA A 1 615 ? 0.374 7.763 -11.581 1.00 98.38 615 ALA A N 1
ATOM 4586 C CA . ALA A 1 615 ? 0.564 6.762 -10.531 1.00 98.38 615 ALA A CA 1
ATOM 4587 C C . ALA A 1 615 ? -0.288 5.506 -10.822 1.00 98.38 615 ALA A C 1
ATOM 4589 O O . ALA A 1 615 ? -0.892 5.366 -11.889 1.00 98.38 615 ALA A O 1
ATOM 4590 N N . GLY A 1 616 ? -0.344 4.577 -9.868 1.00 97.69 616 GLY A N 1
ATOM 4591 C CA . GLY A 1 616 ? -1.373 3.539 -9.826 1.00 97.69 616 GLY A CA 1
ATOM 4592 C C . GLY A 1 616 ? -2.721 4.083 -9.332 1.00 97.69 616 GLY A C 1
ATOM 4593 O O . GLY A 1 616 ? -2.826 5.212 -8.863 1.00 97.69 616 GLY A O 1
ATOM 4594 N N . ILE A 1 617 ? -3.768 3.260 -9.423 1.00 98.19 617 ILE A N 1
ATOM 4595 C CA . ILE A 1 617 ? -5.079 3.510 -8.780 1.00 98.19 617 ILE A CA 1
ATOM 4596 C C . ILE A 1 617 ? -5.654 2.247 -8.127 1.00 98.19 617 ILE A C 1
ATOM 4598 O O . ILE A 1 617 ? -6.729 2.266 -7.531 1.00 98.19 617 ILE A O 1
ATOM 4602 N N . GLY A 1 618 ? -4.956 1.121 -8.307 1.00 97.19 618 GLY A N 1
ATOM 4603 C CA . GLY A 1 618 ? -5.448 -0.217 -8.023 1.00 97.19 618 GLY A CA 1
ATOM 4604 C C . GLY A 1 618 ? -6.043 -0.299 -6.634 1.00 97.19 618 GLY A C 1
ATOM 4605 O O . GLY A 1 618 ? -7.173 -0.726 -6.494 1.00 97.19 618 GLY A O 1
ATOM 4606 N N . GLU A 1 619 ? -5.329 0.174 -5.627 1.00 98.19 619 GLU A N 1
ATOM 4607 C CA . GLU A 1 619 ? -5.615 -0.164 -4.238 1.00 98.19 619 GLU A CA 1
ATOM 4608 C C . GLU A 1 619 ? -5.992 1.026 -3.360 1.00 98.19 619 GLU A C 1
ATOM 4610 O O . GLU A 1 619 ? -6.620 0.832 -2.321 1.00 98.19 619 GLU A O 1
ATOM 4615 N N . LEU A 1 620 ? -5.721 2.257 -3.811 1.00 98.69 620 LEU A N 1
ATOM 4616 C CA . LEU A 1 620 ? -6.127 3.475 -3.110 1.00 98.69 620 LEU A CA 1
ATOM 4617 C C . LEU A 1 620 ? -7.579 3.444 -2.601 1.00 98.69 620 LEU A C 1
ATOM 4619 O O . LEU A 1 620 ? -7.767 3.702 -1.413 1.00 98.69 620 LEU A O 1
ATOM 4623 N N . PRO A 1 621 ? -8.608 3.119 -3.411 1.00 98.75 621 PRO A N 1
ATOM 4624 C CA . PRO A 1 621 ? -9.998 3.268 -2.981 1.00 98.75 621 PRO A CA 1
ATOM 4625 C C . PRO A 1 621 ? -10.448 2.286 -1.894 1.00 98.75 621 PRO A C 1
ATOM 4627 O O . PRO A 1 621 ? -11.542 2.468 -1.373 1.00 98.75 621 PRO A O 1
ATOM 4630 N N . LEU A 1 622 ? -9.636 1.279 -1.539 1.00 98.81 622 LEU A N 1
ATOM 4631 C CA . LEU A 1 622 ? -9.894 0.371 -0.413 1.00 98.81 622 LEU A CA 1
ATOM 4632 C C . LEU A 1 622 ? -8.974 0.637 0.795 1.00 98.81 622 LEU A C 1
ATOM 4634 O O . LEU A 1 622 ? -9.123 0.003 1.832 1.00 98.81 622 LEU A O 1
ATOM 4638 N N . SER A 1 623 ? -8.049 1.595 0.697 1.00 98.12 623 SER A N 1
ATOM 4639 C CA . SER A 1 623 ? -7.074 1.883 1.759 1.00 98.12 623 SER A CA 1
ATOM 4640 C C . SER A 1 623 ? -7.727 2.230 3.104 1.00 98.12 623 SER A C 1
ATOM 4642 O O . SER A 1 623 ? -7.394 1.621 4.114 1.00 98.12 623 SER A O 1
ATOM 4644 N N . SER A 1 624 ? -8.690 3.156 3.146 1.00 98.75 624 SER A N 1
ATOM 4645 C CA . SER A 1 624 ? -9.393 3.504 4.391 1.00 98.75 624 SER A CA 1
ATOM 4646 C C . SER A 1 624 ? -10.870 3.942 4.279 1.00 98.75 624 SER A C 1
ATOM 4648 O O . SER A 1 624 ? -11.349 4.597 5.213 1.00 98.75 624 SER A O 1
ATOM 4650 N N . PRO A 1 625 ? -11.661 3.594 3.235 1.00 98.81 625 PRO A N 1
ATOM 4651 C CA . PRO A 1 625 ? -13.079 3.980 3.179 1.00 98.81 625 PRO A CA 1
ATOM 4652 C C . PRO A 1 625 ? -13.875 3.455 4.385 1.00 98.81 625 PRO A C 1
ATOM 4654 O O . PRO A 1 625 ? -14.701 4.172 4.947 1.00 98.81 625 PRO A O 1
ATOM 4657 N N . HIS A 1 626 ? -13.582 2.241 4.851 1.00 98.88 626 HIS A N 1
ATOM 4658 C CA . HIS A 1 626 ? -14.196 1.622 6.026 1.00 98.88 626 HIS A CA 1
ATOM 4659 C C . HIS A 1 626 ? -13.943 2.408 7.312 1.00 98.88 626 HIS A C 1
ATOM 4661 O O . HIS A 1 626 ? -14.840 2.502 8.145 1.00 98.88 626 HIS A O 1
ATOM 4667 N N . ALA A 1 627 ? -12.776 3.039 7.459 1.00 98.81 627 ALA A N 1
ATOM 4668 C CA . ALA A 1 627 ? -12.506 3.919 8.594 1.00 98.81 627 ALA A CA 1
ATOM 4669 C C . ALA A 1 627 ? -13.420 5.155 8.577 1.00 98.81 627 ALA A C 1
ATOM 4671 O O . ALA A 1 627 ? -14.014 5.481 9.603 1.00 98.81 627 ALA A O 1
ATOM 4672 N N . SER A 1 628 ? -13.616 5.789 7.410 1.00 98.94 628 SER A N 1
ATOM 4673 C CA . SER A 1 628 ? -14.545 6.925 7.284 1.00 98.94 628 SER A CA 1
ATOM 4674 C C . SER A 1 628 ? -15.990 6.537 7.619 1.00 98.94 628 SER A C 1
ATOM 4676 O O . SER A 1 628 ? -16.690 7.298 8.281 1.00 98.94 628 SER A O 1
ATOM 4678 N N . ILE A 1 629 ? -16.421 5.325 7.255 1.00 98.94 629 ILE A N 1
ATOM 4679 C CA . ILE A 1 629 ? -17.757 4.806 7.584 1.00 98.94 629 ILE A CA 1
ATOM 4680 C C . ILE A 1 629 ? -17.906 4.616 9.098 1.00 98.94 629 ILE A C 1
ATOM 4682 O O . ILE A 1 629 ? -18.887 5.079 9.680 1.00 98.94 629 ILE A O 1
ATOM 4686 N N . ILE A 1 630 ? -16.928 3.986 9.759 1.00 98.88 630 ILE A N 1
ATOM 4687 C CA . ILE A 1 630 ? -16.956 3.789 11.216 1.00 98.88 630 ILE A CA 1
ATOM 4688 C C . ILE A 1 630 ? -16.893 5.123 11.973 1.00 98.88 630 ILE A C 1
ATOM 4690 O O . ILE A 1 630 ? -17.648 5.312 12.929 1.00 98.88 630 ILE A O 1
ATOM 4694 N N . ASN A 1 631 ? -16.070 6.071 11.523 1.00 98.94 631 ASN A N 1
ATOM 4695 C CA . ASN A 1 631 ? -16.041 7.428 12.071 1.00 98.94 631 ASN A CA 1
ATOM 4696 C C . ASN A 1 631 ? -17.399 8.133 11.884 1.00 98.94 631 ASN A C 1
ATOM 4698 O O . ASN A 1 631 ? -17.866 8.828 12.784 1.00 98.94 631 ASN A O 1
ATOM 4702 N N . GLY A 1 632 ? -18.097 7.878 10.771 1.00 98.88 632 GLY A N 1
ATOM 4703 C CA . GLY A 1 632 ? -19.460 8.358 10.534 1.00 98.88 632 GLY A CA 1
ATOM 4704 C C . GLY A 1 632 ? -20.486 7.760 11.501 1.00 98.88 632 GLY A C 1
ATOM 4705 O O . GLY A 1 632 ? -21.334 8.489 12.017 1.00 98.88 632 GLY A O 1
ATOM 4706 N N . ILE A 1 633 ? -20.390 6.460 11.809 1.00 98.88 633 ILE A N 1
ATOM 4707 C CA . ILE A 1 633 ? -21.237 5.803 12.824 1.00 98.88 633 ILE A CA 1
ATOM 4708 C C . ILE A 1 633 ? -21.003 6.440 14.196 1.00 98.88 633 ILE A C 1
ATOM 4710 O O . ILE A 1 633 ? -21.969 6.753 14.902 1.00 98.88 633 ILE A O 1
ATOM 4714 N N . TYR A 1 634 ? -19.737 6.679 14.555 1.00 98.81 634 TYR A N 1
ATOM 4715 C CA . TYR A 1 634 ? -19.389 7.364 15.796 1.00 98.81 634 TYR A CA 1
ATOM 4716 C C . TYR A 1 634 ? -19.973 8.774 15.837 1.00 98.81 634 TYR A C 1
ATOM 4718 O O . TYR A 1 634 ? -20.635 9.136 16.803 1.00 98.81 634 TYR A O 1
ATOM 4726 N N . ASN A 1 635 ? -19.801 9.554 14.772 1.00 98.69 635 ASN A N 1
ATOM 4727 C CA . ASN A 1 635 ? -20.357 10.898 14.679 1.00 98.69 635 ASN A CA 1
ATOM 4728 C C . ASN A 1 635 ? -21.893 10.910 14.812 1.00 98.69 635 ASN A C 1
ATOM 4730 O O . ASN A 1 635 ? -22.444 11.794 15.464 1.00 98.69 635 ASN A O 1
ATOM 4734 N N . ALA A 1 636 ? -22.579 9.912 14.248 1.00 98.62 636 ALA A N 1
ATOM 4735 C CA . ALA A 1 636 ? -24.033 9.795 14.324 1.00 98.62 636 ALA A CA 1
ATOM 4736 C C . ALA A 1 636 ? -24.542 9.450 15.735 1.00 98.62 636 ALA A C 1
ATOM 4738 O O . ALA A 1 636 ? -25.616 9.902 16.140 1.00 98.62 636 ALA A O 1
ATOM 4739 N N . THR A 1 637 ? -23.819 8.597 16.467 1.00 98.25 637 THR A N 1
ATOM 4740 C CA . THR A 1 637 ? -24.383 7.882 17.629 1.00 98.25 637 THR A CA 1
ATOM 4741 C C . THR A 1 637 ? -23.554 7.928 18.908 1.00 98.25 637 THR A C 1
ATOM 4743 O O . THR A 1 637 ? -24.067 7.567 19.963 1.00 98.25 637 THR A O 1
ATOM 4746 N N . GLY A 1 638 ? -22.286 8.326 18.836 1.00 97.62 638 GLY A N 1
ATOM 4747 C CA . GLY A 1 638 ? -21.301 8.159 19.907 1.00 97.62 638 GLY A CA 1
ATOM 4748 C C . GLY A 1 638 ? -20.783 6.723 20.066 1.00 97.62 638 GLY A C 1
ATOM 4749 O O . GLY A 1 638 ? -19.961 6.462 20.940 1.00 97.62 638 GLY A O 1
ATOM 4750 N N . VAL A 1 639 ? -21.229 5.767 19.241 1.00 98.06 639 VAL A N 1
ATOM 4751 C CA . VAL A 1 639 ? -20.783 4.369 19.327 1.00 98.06 639 VAL A CA 1
ATOM 4752 C C . VAL A 1 639 ? -19.542 4.149 18.481 1.00 98.06 639 VAL A C 1
ATOM 4754 O O . VAL A 1 639 ? -19.566 4.331 17.264 1.00 98.06 639 VAL A O 1
ATOM 4757 N N . ARG A 1 640 ? -18.456 3.694 19.115 1.00 97.31 640 ARG A N 1
ATOM 4758 C CA . ARG A 1 640 ? -17.204 3.376 18.423 1.00 97.31 640 ARG A CA 1
ATOM 4759 C C . ARG A 1 640 ? -17.054 1.880 18.188 1.00 97.31 640 ARG A C 1
ATOM 4761 O O . ARG A 1 640 ? -16.986 1.095 19.134 1.00 97.31 640 ARG A O 1
ATOM 4768 N N . ILE A 1 641 ? -16.963 1.488 16.920 1.00 97.00 641 ILE A N 1
ATOM 4769 C CA . ILE A 1 641 ? -16.697 0.105 16.521 1.00 97.00 641 ILE A CA 1
ATOM 4770 C C . ILE A 1 641 ? -15.203 -0.055 16.259 1.00 97.00 641 ILE A C 1
ATOM 4772 O O . ILE A 1 641 ? -14.685 0.447 15.274 1.00 97.00 641 ILE A O 1
ATOM 4776 N N . THR A 1 642 ? -14.508 -0.791 17.122 1.00 92.94 642 THR A N 1
ATOM 4777 C CA . THR A 1 642 ? -13.059 -1.044 16.989 1.00 92.94 642 THR A CA 1
ATOM 4778 C C . THR A 1 642 ? -12.734 -2.416 16.395 1.00 92.94 642 THR A C 1
ATOM 4780 O O . THR A 1 642 ? -11.575 -2.735 16.152 1.00 92.94 642 THR A O 1
ATOM 4783 N N . ARG A 1 643 ? -13.754 -3.251 16.156 1.00 95.81 643 ARG A N 1
ATOM 4784 C CA . ARG A 1 643 ? -13.625 -4.575 15.533 1.00 95.81 643 ARG A CA 1
ATOM 4785 C C . ARG A 1 643 ? -14.645 -4.707 14.418 1.00 95.81 643 ARG A C 1
ATOM 4787 O O . ARG A 1 643 ? -15.840 -4.823 14.706 1.00 95.81 643 ARG A O 1
ATOM 4794 N N . LEU A 1 644 ? -14.176 -4.715 13.179 1.00 94.19 644 LEU A N 1
ATOM 4795 C CA . LEU A 1 644 ? -15.016 -4.923 12.005 1.00 94.19 644 LEU A CA 1
ATOM 4796 C C . LEU A 1 644 ? -15.580 -6.358 11.944 1.00 94.19 644 LEU A C 1
ATOM 4798 O O . LEU A 1 644 ? -15.088 -7.247 12.647 1.00 94.19 644 LEU A O 1
ATOM 4802 N N . PRO A 1 645 ? -16.645 -6.577 11.162 1.00 98.50 645 PRO A N 1
ATOM 4803 C CA . PRO A 1 645 ? -17.536 -5.546 10.621 1.00 98.50 645 PRO A CA 1
ATOM 4804 C C . PRO A 1 645 ? -18.476 -4.983 11.706 1.00 98.50 645 PRO A C 1
ATOM 4806 O O . PRO A 1 645 ? -18.674 -5.584 12.769 1.00 98.50 645 PRO A O 1
ATOM 4809 N N . ALA A 1 646 ? -19.065 -3.816 11.461 1.00 98.44 646 ALA A N 1
ATOM 4810 C CA . ALA A 1 646 ? -20.061 -3.170 12.314 1.00 98.44 646 ALA A CA 1
ATOM 4811 C C . ALA A 1 646 ? -21.449 -3.810 12.150 1.00 98.44 646 ALA A C 1
ATOM 4813 O O . ALA A 1 646 ? -22.407 -3.145 11.757 1.00 98.44 646 ALA A O 1
ATOM 4814 N N . TYR A 1 647 ? -21.555 -5.105 12.471 1.00 98.56 647 TYR A N 1
ATOM 4815 C CA . TYR A 1 647 ? -22.834 -5.809 12.443 1.00 98.56 647 TYR A CA 1
ATOM 4816 C C . TYR A 1 647 ? -23.893 -5.091 13.297 1.00 98.56 647 TYR A C 1
ATOM 4818 O O . TYR A 1 647 ? -23.541 -4.538 14.351 1.00 98.56 647 TYR A O 1
ATOM 4826 N N . PRO A 1 648 ? -25.182 -5.124 12.903 1.00 98.44 648 PRO A N 1
ATOM 4827 C CA . PRO A 1 648 ? -26.238 -4.393 13.599 1.00 98.44 648 PRO A CA 1
ATOM 4828 C C . PRO A 1 648 ? -26.278 -4.659 15.107 1.00 98.44 648 PRO A C 1
ATOM 4830 O O . PRO A 1 648 ? -26.343 -3.726 15.904 1.00 98.44 648 PRO A O 1
ATOM 4833 N N . GLU A 1 649 ? -26.136 -5.914 15.530 1.00 97.50 649 GLU A N 1
ATOM 4834 C CA . GLU A 1 649 ? -26.112 -6.303 16.940 1.00 97.50 649 GLU A CA 1
ATOM 4835 C C . GLU A 1 649 ? -24.924 -5.713 17.716 1.00 97.50 649 GLU A C 1
ATOM 4837 O O . GLU A 1 649 ? -25.055 -5.404 18.903 1.00 97.50 649 GLU A O 1
ATOM 4842 N N . LYS A 1 650 ? -23.782 -5.499 17.051 1.00 97.44 650 LYS A N 1
ATOM 4843 C CA . LYS A 1 650 ? -22.582 -4.895 17.642 1.00 97.44 650 LYS A CA 1
ATOM 4844 C C . LYS A 1 650 ? -22.783 -3.394 17.854 1.00 97.44 650 LYS A C 1
ATOM 4846 O O . LYS A 1 650 ? -22.443 -2.880 18.919 1.00 97.44 650 LYS A O 1
ATOM 4851 N N . VAL A 1 651 ? -23.398 -2.714 16.884 1.00 98.00 651 VAL A N 1
ATOM 4852 C CA . VAL A 1 651 ? -23.789 -1.299 17.001 1.00 98.00 651 VAL A CA 1
ATOM 4853 C C . VAL A 1 651 ? -24.837 -1.126 18.105 1.00 98.00 651 VAL A C 1
ATOM 4855 O O . VAL A 1 651 ? -24.686 -0.272 18.979 1.00 98.00 651 VAL A O 1
ATOM 4858 N N . LEU A 1 652 ? -25.853 -1.993 18.140 1.00 97.38 652 LEU A N 1
ATOM 4859 C CA . LEU A 1 652 ? -26.916 -1.961 19.147 1.00 97.38 652 LEU A CA 1
ATOM 4860 C C . LEU A 1 652 ? -26.399 -2.186 20.569 1.00 97.38 652 LEU A C 1
ATOM 4862 O O . LEU A 1 652 ? -26.888 -1.572 21.516 1.00 97.38 652 LEU A O 1
ATOM 4866 N N . ALA A 1 653 ? -25.418 -3.076 20.734 1.00 95.88 653 ALA A N 1
ATOM 4867 C CA . ALA A 1 653 ? -24.764 -3.298 22.018 1.00 95.88 653 ALA A CA 1
ATOM 4868 C C . ALA A 1 653 ? -24.008 -2.049 22.501 1.00 95.88 653 ALA A C 1
ATOM 4870 O O . ALA A 1 653 ? -23.956 -1.802 23.704 1.00 95.88 653 ALA A O 1
ATOM 4871 N N . GLY A 1 654 ? -23.450 -1.259 21.578 1.00 94.81 654 GLY A N 1
ATOM 4872 C CA . GLY A 1 654 ? -22.810 0.020 21.884 1.00 94.81 654 GLY A CA 1
ATOM 4873 C C . GLY A 1 654 ? -23.801 1.105 22.306 1.00 94.81 654 GLY A C 1
ATOM 4874 O O . GLY A 1 654 ? -23.535 1.802 23.273 1.00 94.81 654 GLY A O 1
ATOM 4875 N N . LEU A 1 655 ? -24.966 1.192 21.653 1.00 93.00 655 LEU A N 1
ATOM 4876 C CA . LEU A 1 655 ? -26.020 2.174 21.967 1.00 93.00 655 LEU A CA 1
ATOM 4877 C C . LEU A 1 655 ? -26.653 1.997 23.361 1.00 93.00 655 LEU A C 1
ATOM 4879 O O . LEU A 1 655 ? -27.335 2.895 23.848 1.00 93.00 655 LEU A O 1
ATOM 4883 N N . LYS A 1 656 ? -26.499 0.816 23.973 1.00 82.75 656 LYS A N 1
ATOM 4884 C CA . LYS A 1 656 ? -27.065 0.474 25.290 1.00 82.75 656 LYS A CA 1
ATOM 4885 C C . LYS A 1 656 ? -26.119 0.755 26.462 1.00 82.75 656 LYS A C 1
ATOM 4887 O O . LYS A 1 656 ? -26.551 0.609 27.606 1.00 82.75 656 LYS A O 1
ATOM 4892 N N . LYS A 1 657 ? -24.848 1.046 26.184 1.00 66.06 657 LYS A N 1
ATOM 4893 C CA . LYS A 1 657 ? -23.851 1.441 27.186 1.00 66.06 657 LYS A CA 1
ATOM 4894 C C . LYS A 1 657 ? -23.905 2.944 27.387 1.00 66.06 657 LYS A C 1
ATOM 4896 O O . LYS A 1 657 ? -23.681 3.354 28.546 1.00 66.06 657 LYS A O 1
#

pLDDT: mean 88.87, std 12.91, range [38.19, 98.94]

Radius of gyration: 29.41 Å; Cα contacts (8 Å, |Δi|>4): 1396; chains: 1; bounding box: 77×61×83 Å